Protein AF-0000000086530172 (afdb_homodimer)

Sequence (626 aa):
MTSDPIPAPDKPLDLLDVALFVRAALLANVTAAGREFGVSAAVASARIAQLERQLGARLLHRTTRRISLTQDGEVFMAHADTLLSAADAARASVGHGRTEPYGRLKVSMSSSFGRQHVAPVIPAFLRRYPSVSLDLRLSDEIVDLVDDGYDVAIRLGALKDSTLVARKLAANRRVLCCSPAYLAEHGTPRHPADLAHHECVILGDQRDWSFATPQGPLTVRVGGRLVASNGEAIREALVDGFGIAIKSTWDVGPLLASGALVTVLDDYPFAEDIAIWAVYPSRAHVPLKTLAFIAFLAAHFGDPPYWDRADGQMTSDPIPAPDKPLDLLDVALFVRAALLANVTAAGREFGVSAAVASARIAQLERQLGARLLHRTTRRISLTQDGEVFMAHADTLLSAADAARASVGHGRTEPYGRLKVSMSSSFGRQHVAPVIPAFLRRYPSVSLDLRLSDEIVDLVDDGYDVAIRLGALKDSTLVARKLAANRRVLCCSPAYLAEHGTPRHPADLAHHECVILGDQRDWSFATPQGPLTVRVGGRLVASNGEAIREALVDGFGIAIKSTWDVGPLLASGALVTVLDDYPFAEDIAIWAVYPSRAHVPLKTLAFIAFLAAHFGDPPYWDRADGQ

InterPro domains:
  IPR000847 LysR, HTH, N-terminal domain [PF00126] (17-74)
  IPR000847 LysR, HTH, N-terminal domain [PS50931] (13-70)
  IPR005119 LysR, substrate-binding [PF03466] (100-301)
  IPR036388 Winged helix-like DNA-binding domain superfamily [G3DSA:1.10.10.10] (14-96)
  IPR036390 Winged helix DNA-binding domain superfamily [SSF46785] (12-122)
  IPR058163 LysR-type transcriptional regulator, proteobacterial-type [PTHR30537] (14-305)

Solvent-accessible surface area (backbone atoms only — not comparable to full-atom values): 33846 Å² total; per-residue (Å²): 134,81,76,68,80,70,79,58,72,80,59,79,82,55,65,64,35,51,50,43,43,53,39,14,52,57,64,23,24,50,50,60,27,11,53,76,72,74,37,52,43,68,56,37,50,49,38,38,49,49,48,23,58,60,69,72,44,64,38,59,43,77,51,102,82,45,43,34,68,31,74,59,22,55,59,45,48,60,53,45,51,53,51,52,49,50,51,43,39,56,32,40,72,73,73,63,44,79,89,66,50,54,46,78,43,31,36,37,22,34,39,54,56,33,47,72,72,43,31,70,49,46,52,60,52,39,68,74,33,73,55,36,29,39,38,40,40,55,41,70,64,90,73,58,46,74,87,68,62,39,57,35,30,45,41,80,44,84,76,70,97,54,82,49,41,77,43,82,44,34,81,47,59,68,44,39,33,23,13,59,64,31,36,73,74,71,52,76,60,80,47,77,77,45,44,50,81,38,51,27,46,31,55,57,85,59,36,71,46,47,24,38,46,95,92,41,75,47,72,38,63,52,35,39,48,42,29,25,50,38,64,58,37,50,49,43,28,20,64,70,34,60,30,37,33,81,42,42,40,82,79,43,37,66,38,45,73,73,53,54,24,43,78,50,46,81,88,44,47,60,53,69,89,38,34,30,28,41,35,26,74,64,53,100,58,76,58,54,43,57,53,50,50,52,51,52,50,30,63,68,36,30,88,73,31,51,60,75,33,83,84,57,96,134,81,76,69,80,69,80,58,75,79,59,78,80,55,63,64,35,51,50,44,42,54,40,15,52,51,59,20,25,50,50,62,28,11,54,76,72,73,38,53,44,67,54,37,50,49,38,39,50,49,48,24,58,61,69,72,45,64,38,58,42,76,50,102,83,48,42,35,69,29,74,60,21,54,59,47,47,60,51,47,51,52,52,52,49,50,50,44,41,55,33,38,72,72,72,64,42,77,90,66,50,52,47,79,43,30,35,37,21,34,38,54,57,33,46,71,73,44,31,70,49,45,54,60,52,40,68,76,32,73,56,36,29,40,38,41,40,56,40,68,66,90,72,57,46,74,85,68,62,39,57,33,30,44,42,82,44,84,77,70,98,54,82,50,40,76,43,83,42,34,82,46,58,68,44,38,34,23,13,58,66,30,34,73,74,71,52,77,58,80,48,76,75,45,44,49,80,39,51,28,45,30,56,58,86,59,37,70,46,48,24,38,45,96,92,40,75,46,73,39,61,50,42,42,48,41,30,25,49,38,63,59,36,49,49,43,30,20,64,70,34,60,30,36,34,80,43,42,40,82,77,40,36,67,39,46,75,72,52,53,25,42,76,49,48,79,87,45,48,60,54,70,90,36,36,30,27,41,36,27,74,65,50,100,58,75,58,53,43,56,53,50,50,53,52,50,50,30,64,68,37,31,87,71,31,52,61,73,32,81,82,58,98

Structure (mmCIF, N/CA/C/O backbone):
data_AF-0000000086530172-model_v1
#
loop_
_entity.id
_entity.type
_entity.pdbx_description
1 polymer 'LysR family transcriptional regulator'
#
loop_
_atom_site.group_PDB
_atom_site.id
_atom_site.type_symbol
_atom_site.label_atom_id
_atom_site.label_alt_id
_atom_site.label_comp_id
_atom_site.label_asym_id
_atom_site.label_entity_id
_atom_site.label_seq_id
_atom_site.pdbx_PDB_ins_code
_atom_site.Cartn_x
_atom_site.Cartn_y
_atom_site.Cartn_z
_atom_site.occupancy
_atom_site.B_iso_or_equiv
_atom_site.auth_seq_id
_atom_site.auth_comp_id
_atom_site.auth_asym_id
_atom_site.auth_atom_id
_atom_site.pdbx_PDB_model_num
ATOM 1 N N . MET A 1 1 ? -8.641 -61.75 8.172 1 29.84 1 MET A N 1
ATOM 2 C CA . MET A 1 1 ? -8.727 -60.562 9 1 29.84 1 MET A CA 1
ATOM 3 C C . MET A 1 1 ? -7.496 -59.688 8.812 1 29.84 1 MET A C 1
ATOM 5 O O . MET A 1 1 ? -6.457 -59.938 9.438 1 29.84 1 MET A O 1
ATOM 9 N N . THR A 1 2 ? -7.105 -59.25 7.609 1 32.59 2 THR A N 1
ATOM 10 C CA . THR A 1 2 ? -5.906 -58.531 7.164 1 32.59 2 THR A CA 1
ATOM 11 C C . THR A 1 2 ? -5.758 -57.219 7.887 1 32.59 2 THR A C 1
ATOM 13 O O . THR A 1 2 ? -6.699 -56.406 7.938 1 32.59 2 THR A O 1
ATOM 16 N N . SER A 1 3 ? -5.082 -57.188 9.062 1 35.94 3 SER A N 1
ATOM 17 C CA . SER A 1 3 ? -4.816 -56.031 9.93 1 35.94 3 SER A CA 1
ATOM 18 C C . SER A 1 3 ? -4.484 -54.781 9.109 1 35.94 3 SER A C 1
ATOM 20 O O . SER A 1 3 ? -3.592 -54.812 8.266 1 35.94 3 SER A O 1
ATOM 22 N N . ASP A 1 4 ? -5.426 -54 8.82 1 38.22 4 ASP A N 1
ATOM 23 C CA . ASP A 1 4 ? -5.25 -52.688 8.203 1 38.22 4 ASP A CA 1
ATOM 24 C C . ASP A 1 4 ? -4.059 -51.938 8.805 1 38.22 4 ASP A C 1
ATOM 26 O O . ASP A 1 4 ? -3.906 -51.875 10.023 1 38.22 4 ASP A O 1
ATOM 30 N N . PRO A 1 5 ? -2.887 -51.844 8.156 1 41.12 5 PRO A N 1
ATOM 31 C CA . PRO A 1 5 ? -1.752 -51.188 8.789 1 41.12 5 PRO A CA 1
ATOM 32 C C . PRO A 1 5 ? -2.174 -49.969 9.609 1 41.12 5 PRO A C 1
ATOM 34 O O . PRO A 1 5 ? -3.125 -49.25 9.242 1 41.12 5 PRO A O 1
ATOM 37 N N . ILE A 1 6 ? -2.27 -49.938 10.938 1 40.91 6 ILE A N 1
ATOM 38 C CA . ILE A 1 6 ? -2.48 -48.844 11.867 1 40.91 6 ILE A CA 1
ATOM 39 C C . ILE A 1 6 ? -1.739 -47.594 11.375 1 40.91 6 ILE A C 1
ATOM 41 O O . ILE A 1 6 ? -0.553 -47.688 11.039 1 40.91 6 ILE A O 1
ATOM 45 N N . PRO A 1 7 ? -2.449 -46.562 10.891 1 47.91 7 PRO A N 1
ATOM 46 C CA . PRO A 1 7 ? -1.733 -45.312 10.516 1 47.91 7 PRO A CA 1
ATOM 47 C C . PRO A 1 7 ? -0.655 -44.938 11.531 1 47.91 7 PRO A C 1
ATOM 49 O O . PRO A 1 7 ? -0.902 -44.969 12.742 1 47.91 7 PRO A O 1
ATOM 52 N N . ALA A 1 8 ? 0.464 -45.406 11.547 1 46.12 8 ALA A N 1
ATOM 53 C CA . ALA A 1 8 ? 1.51 -45.062 12.5 1 46.12 8 ALA A CA 1
ATOM 54 C C . ALA A 1 8 ? 1.736 -43.562 12.523 1 46.12 8 ALA A C 1
ATOM 56 O O . ALA A 1 8 ? 2.424 -43 11.656 1 46.12 8 ALA A O 1
ATOM 57 N N . PRO A 1 9 ? 0.917 -42.844 13.203 1 51.97 9 PRO A N 1
ATOM 58 C CA . PRO A 1 9 ? 1.084 -41.406 13.336 1 51.97 9 PRO A CA 1
ATOM 59 C C . PRO A 1 9 ? 2.545 -40.969 13.5 1 51.97 9 PRO A C 1
ATOM 61 O O . PRO A 1 9 ? 2.885 -39.812 13.297 1 51.97 9 PRO A O 1
ATOM 64 N N . ASP A 1 10 ? 3.357 -41.969 13.805 1 58.75 10 ASP A N 1
ATOM 65 C CA . ASP A 1 10 ? 4.727 -41.625 14.172 1 58.75 10 ASP A CA 1
ATOM 66 C C . ASP A 1 10 ? 5.664 -41.75 12.977 1 58.75 10 ASP A C 1
ATOM 68 O O . ASP A 1 10 ? 6.875 -41.562 13.102 1 58.75 10 ASP A O 1
ATOM 72 N N . LYS A 1 11 ? 5.172 -42.219 11.867 1 69.5 11 LYS A N 1
ATOM 73 C CA . LYS A 1 11 ? 6.094 -42.375 10.742 1 69.5 11 LYS A CA 1
ATOM 74 C C . LYS A 1 11 ? 6.41 -41 10.133 1 69.5 11 LYS A C 1
ATOM 76 O O . LYS A 1 11 ? 5.543 -40.125 10.062 1 69.5 11 LYS A O 1
ATOM 81 N N . PRO A 1 12 ? 7.68 -40.812 9.766 1 78.38 12 PRO A N 1
ATOM 82 C CA . PRO A 1 12 ? 8.062 -39.562 9.133 1 78.38 12 PRO A CA 1
ATOM 83 C C . PRO A 1 12 ? 7.332 -39.312 7.812 1 78.38 12 PRO A C 1
ATOM 85 O O . PRO A 1 12 ? 6.992 -40.281 7.105 1 78.38 12 PRO A O 1
ATOM 88 N N . LEU A 1 13 ? 7.027 -38.156 7.539 1 85.81 13 LEU A N 1
ATOM 89 C CA . LEU A 1 13 ? 6.363 -37.781 6.297 1 85.81 13 LEU A CA 1
ATOM 90 C C . LEU A 1 13 ? 7.238 -38.125 5.094 1 85.81 13 LEU A C 1
ATOM 92 O O . LEU A 1 13 ? 8.461 -37.938 5.141 1 85.81 13 LEU A O 1
ATOM 96 N N . ASP A 1 14 ? 6.602 -38.688 4.07 1 88.44 14 ASP A N 1
ATOM 97 C CA . ASP A 1 14 ? 7.285 -38.875 2.793 1 88.44 14 ASP A CA 1
ATOM 98 C C . ASP A 1 14 ? 7.355 -37.562 2.021 1 88.44 14 ASP A C 1
ATOM 100 O O . ASP A 1 14 ? 6.32 -37 1.651 1 88.44 14 ASP A O 1
ATOM 104 N N . LEU A 1 15 ? 8.602 -37.156 1.754 1 87.75 15 LEU A N 1
ATOM 105 C CA . LEU A 1 15 ? 8.797 -35.844 1.116 1 87.75 15 LEU A CA 1
ATOM 106 C C . LEU A 1 15 ? 8.188 -35.844 -0.282 1 87.75 15 LEU A C 1
ATOM 108 O O . LEU A 1 15 ? 7.773 -34.781 -0.771 1 87.75 15 LEU A O 1
ATOM 112 N N . LEU A 1 16 ? 8.156 -36.969 -0.905 1 88.38 16 LEU A N 1
ATOM 113 C CA . LEU A 1 16 ? 7.516 -37.031 -2.213 1 88.38 16 LEU A CA 1
ATOM 114 C C . LEU A 1 16 ? 6.023 -36.75 -2.1 1 88.38 16 LEU A C 1
ATOM 116 O O . LEU A 1 16 ? 5.445 -36.062 -2.951 1 88.38 16 LEU A O 1
ATOM 120 N N . ASP A 1 17 ? 5.422 -37.312 -1.08 1 91.69 17 ASP A N 1
ATOM 121 C CA . ASP A 1 17 ? 4.004 -37.031 -0.849 1 91.69 17 ASP A CA 1
ATOM 122 C C . ASP A 1 17 ? 3.752 -35.562 -0.606 1 91.69 17 ASP A C 1
ATOM 124 O O . ASP A 1 17 ? 2.785 -35 -1.125 1 91.69 17 ASP A O 1
ATOM 128 N N . VAL A 1 18 ? 4.672 -35 0.134 1 90.38 18 VAL A N 1
ATOM 129 C CA . VAL A 1 18 ? 4.566 -33.594 0.443 1 90.38 18 VAL A CA 1
ATOM 130 C C . VAL A 1 18 ? 4.742 -32.75 -0.833 1 90.38 18 VAL A C 1
ATOM 132 O O . VAL A 1 18 ? 3.975 -31.828 -1.091 1 90.38 18 VAL A O 1
ATOM 135 N N . ALA A 1 19 ? 5.699 -33.125 -1.626 1 89.31 19 ALA A N 1
ATOM 136 C CA . ALA A 1 19 ? 5.973 -32.438 -2.875 1 89.31 19 ALA A CA 1
ATOM 137 C C . ALA A 1 19 ? 4.801 -32.562 -3.846 1 89.31 19 ALA A C 1
ATOM 139 O O . ALA A 1 19 ? 4.422 -31.578 -4.504 1 89.31 19 ALA A O 1
ATOM 140 N N . LEU A 1 20 ? 4.262 -33.719 -3.904 1 89.88 20 LEU A N 1
ATOM 141 C CA . LEU A 1 20 ? 3.107 -33.969 -4.766 1 89.88 20 LEU A CA 1
ATOM 142 C C . LEU A 1 20 ? 1.923 -33.094 -4.344 1 89.88 20 LEU A C 1
ATOM 144 O O . LEU A 1 20 ? 1.245 -32.5 -5.188 1 89.88 20 LEU A O 1
ATOM 148 N N . PHE A 1 21 ? 1.703 -33 -3.137 1 91 21 PHE A N 1
ATOM 149 C CA . PHE A 1 21 ? 0.643 -32.156 -2.602 1 91 21 PHE A CA 1
ATOM 150 C C . PHE A 1 21 ? 0.851 -30.688 -3.01 1 91 21 PHE A C 1
ATOM 152 O O . PHE A 1 21 ? -0.064 -30.047 -3.533 1 91 21 PHE A O 1
ATOM 159 N N . VAL A 1 22 ? 2.072 -30.234 -2.744 1 87.69 22 VAL A N 1
ATOM 160 C CA . VAL A 1 22 ? 2.381 -28.828 -3.023 1 87.69 22 VAL A CA 1
ATOM 161 C C . VAL A 1 22 ? 2.168 -28.547 -4.508 1 87.69 22 VAL A C 1
ATOM 163 O O . VAL A 1 22 ? 1.516 -27.562 -4.867 1 87.69 22 VAL A O 1
ATOM 166 N N . ARG A 1 23 ? 2.588 -29.438 -5.344 1 86.06 23 ARG A N 1
ATOM 167 C CA . ARG A 1 23 ? 2.488 -29.203 -6.785 1 86.06 23 ARG A CA 1
ATOM 168 C C . ARG A 1 23 ? 1.047 -29.344 -7.262 1 86.06 23 ARG A C 1
ATOM 170 O O . ARG A 1 23 ? 0.586 -28.578 -8.102 1 86.06 23 ARG A O 1
ATOM 177 N N . ALA A 1 24 ? 0.403 -30.328 -6.738 1 86.62 24 ALA A N 1
ATOM 178 C CA . ALA A 1 24 ? -1.007 -30.484 -7.082 1 86.62 24 ALA A CA 1
ATOM 179 C C . ALA A 1 24 ? -1.813 -29.25 -6.703 1 86.62 24 ALA A C 1
ATOM 181 O O . ALA A 1 24 ? -2.678 -28.812 -7.469 1 86.62 24 ALA A O 1
ATOM 182 N N . ALA A 1 25 ? -1.495 -28.75 -5.598 1 83.88 25 ALA A N 1
ATOM 183 C CA . ALA A 1 25 ? -2.188 -27.547 -5.113 1 83.88 25 ALA A CA 1
ATOM 184 C C . ALA A 1 25 ? -1.884 -26.344 -5.996 1 83.88 25 ALA A C 1
ATOM 186 O O . ALA A 1 25 ? -2.791 -25.594 -6.359 1 83.88 25 ALA A O 1
ATOM 187 N N . LEU A 1 26 ? -0.632 -26.203 -6.344 1 74.81 26 LEU A N 1
ATOM 188 C CA . LEU A 1 26 ? -0.199 -25.062 -7.129 1 74.81 26 LEU A CA 1
ATOM 189 C C . LEU A 1 26 ? -0.745 -25.141 -8.547 1 74.81 26 LEU A C 1
ATOM 191 O O . LEU A 1 26 ? -1.129 -24.109 -9.125 1 74.81 26 LEU A O 1
ATOM 195 N N . LEU A 1 27 ? -0.868 -26.344 -9.055 1 72.06 27 LEU A N 1
ATOM 196 C CA . LEU A 1 27 ? -1.315 -26.562 -10.43 1 72.06 27 LEU A CA 1
ATOM 197 C C . LEU A 1 27 ? -2.826 -26.75 -10.484 1 72.06 27 LEU A C 1
ATOM 199 O O . LEU A 1 27 ? -3.414 -26.781 -11.57 1 72.06 27 LEU A O 1
ATOM 203 N N . ALA A 1 28 ? -3.352 -26.953 -9.32 1 75.5 28 ALA A N 1
ATOM 204 C CA . ALA A 1 28 ? -4.758 -27.312 -9.188 1 75.5 28 ALA A CA 1
ATOM 205 C C . ALA A 1 28 ? -5.09 -28.531 -10.047 1 75.5 28 ALA A C 1
ATOM 207 O O . ALA A 1 28 ? -6.152 -28.594 -10.672 1 75.5 28 ALA A O 1
ATOM 208 N N . ASN A 1 29 ? -4.148 -29.359 -10.117 1 76.06 29 ASN A N 1
ATOM 209 C CA . ASN A 1 29 ? -4.246 -30.516 -11.008 1 76.06 29 ASN A CA 1
ATOM 210 C C . ASN A 1 29 ? -3.361 -31.672 -10.531 1 76.06 29 ASN A C 1
ATOM 212 O O . ASN A 1 29 ? -2.137 -31.594 -10.641 1 76.06 29 ASN A O 1
ATOM 216 N N . VAL A 1 30 ? -4.023 -32.75 -10.133 1 86.44 30 VAL A N 1
ATOM 217 C CA . VAL A 1 30 ? -3.281 -33.875 -9.578 1 86.44 30 VAL A CA 1
ATOM 218 C C . VAL A 1 30 ? -2.566 -34.625 -10.711 1 86.44 30 VAL A C 1
ATOM 220 O O . VAL A 1 30 ? -1.442 -35.094 -10.531 1 86.44 30 VAL A O 1
ATOM 223 N N . THR A 1 31 ? -3.266 -34.625 -11.828 1 83.69 31 THR A N 1
ATOM 224 C CA . THR A 1 31 ? -2.68 -35.312 -12.977 1 83.69 31 THR A CA 1
ATOM 225 C C . THR A 1 31 ? -1.39 -34.625 -13.414 1 83.69 31 THR A C 1
ATOM 227 O O . THR A 1 31 ? -0.375 -35.281 -13.648 1 83.69 31 THR A O 1
ATOM 230 N N . ALA A 1 32 ? -1.489 -33.375 -13.508 1 81.19 32 ALA A N 1
ATOM 231 C CA . ALA A 1 32 ? -0.318 -32.625 -13.906 1 81.19 32 ALA A CA 1
ATOM 232 C C . ALA A 1 32 ? 0.807 -32.75 -12.891 1 81.19 32 ALA A C 1
ATOM 234 O O . ALA A 1 32 ? 1.977 -32.875 -13.258 1 81.19 32 ALA A O 1
ATOM 235 N N . ALA A 1 33 ? 0.437 -32.688 -11.695 1 86 33 ALA A N 1
ATOM 236 C CA . ALA A 1 33 ? 1.433 -32.875 -10.641 1 86 33 ALA A CA 1
ATOM 237 C C . ALA A 1 33 ? 2.092 -34.25 -10.742 1 86 33 ALA A C 1
ATOM 239 O O . ALA A 1 33 ? 3.312 -34.375 -10.602 1 86 33 ALA A O 1
ATOM 240 N N . GLY A 1 34 ? 1.299 -35.25 -10.938 1 87.81 34 GLY A N 1
ATOM 241 C CA . GLY A 1 34 ? 1.838 -36.594 -11.109 1 87.81 34 GLY A CA 1
ATOM 242 C C . GLY A 1 34 ? 2.836 -36.688 -12.25 1 87.81 34 GLY A C 1
ATOM 243 O O . GLY A 1 34 ? 3.912 -37.281 -12.094 1 87.81 3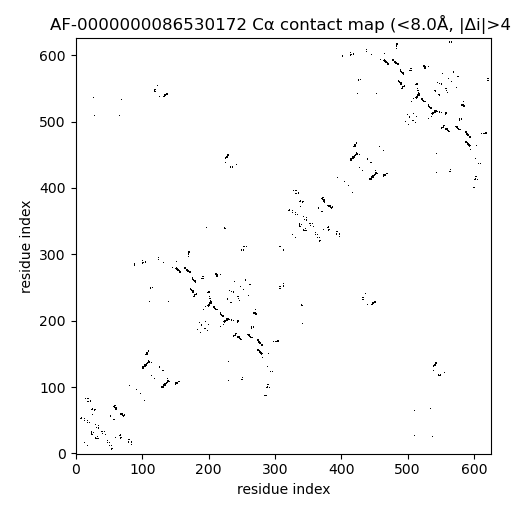4 GLY A O 1
ATOM 244 N N . ARG A 1 35 ? 2.52 -36.062 -13.297 1 84.5 35 ARG A N 1
ATOM 245 C CA . ARG A 1 35 ? 3.383 -36.062 -14.477 1 84.5 35 ARG A CA 1
ATOM 246 C C . ARG A 1 35 ? 4.746 -35.469 -14.156 1 84.5 35 ARG A C 1
ATOM 248 O O . ARG A 1 35 ? 5.773 -35.969 -14.617 1 84.5 35 ARG A O 1
ATOM 255 N N . GLU A 1 36 ? 4.738 -34.5 -13.383 1 81.69 36 GLU A N 1
ATOM 256 C CA . GLU A 1 36 ? 5.98 -33.844 -13.016 1 81.69 36 GLU A CA 1
ATOM 257 C C . GLU A 1 36 ? 6.902 -34.781 -12.242 1 81.69 36 GLU A C 1
ATOM 259 O O . GLU A 1 36 ? 8.125 -34.625 -12.289 1 81.69 36 GLU A O 1
ATOM 264 N N . PHE A 1 37 ? 6.289 -35.656 -11.578 1 86.38 37 PHE A N 1
ATOM 265 C CA . PHE A 1 37 ? 7.086 -36.562 -10.742 1 86.38 37 PHE A CA 1
ATOM 266 C C . PHE A 1 37 ? 7.152 -37.969 -11.352 1 86.38 37 PHE A C 1
ATOM 268 O O . PHE A 1 37 ? 7.621 -38.906 -10.703 1 86.38 37 PHE A O 1
ATOM 275 N N . GLY A 1 38 ? 6.598 -38.062 -12.516 1 87.06 38 GLY A N 1
ATOM 276 C CA . GLY A 1 38 ? 6.699 -39.312 -13.25 1 87.06 38 GLY A CA 1
ATOM 277 C C . GLY A 1 38 ? 5.777 -40.406 -12.711 1 87.06 38 GLY A C 1
ATOM 278 O O . GLY A 1 38 ? 6.117 -41.594 -12.75 1 87.06 38 GLY A O 1
ATOM 279 N N . VAL A 1 39 ? 4.738 -40 -12.086 1 90.69 39 VAL A N 1
ATOM 280 C CA . VAL A 1 39 ? 3.779 -40.969 -11.586 1 90.69 39 VAL A CA 1
ATOM 281 C C . VAL A 1 39 ? 2.408 -40.75 -12.211 1 90.69 39 VAL A C 1
ATOM 283 O O . VAL A 1 39 ? 2.139 -39.656 -12.719 1 90.69 39 VAL A O 1
ATOM 286 N N . SER A 1 40 ? 1.671 -41.781 -12.281 1 91.75 40 SER A N 1
ATOM 287 C CA . SER A 1 40 ? 0.321 -41.656 -12.828 1 91.75 40 SER A CA 1
ATOM 288 C C . SER A 1 40 ? -0.57 -40.844 -11.906 1 91.75 40 SER A C 1
ATOM 290 O O . SER A 1 40 ? -0.252 -40.625 -10.734 1 91.75 40 SER A O 1
ATOM 292 N N . ALA A 1 41 ? -1.652 -40.375 -12.438 1 89.62 41 ALA A N 1
ATOM 293 C CA . ALA A 1 41 ? -2.646 -39.625 -11.68 1 89.62 41 ALA A CA 1
ATOM 294 C C . ALA A 1 41 ? -3.176 -40.469 -10.508 1 89.62 41 ALA A C 1
ATOM 296 O O . ALA A 1 41 ? -3.414 -39.906 -9.422 1 89.62 41 ALA A O 1
ATOM 297 N N . ALA A 1 42 ? -3.328 -41.688 -10.758 1 91.44 42 ALA A N 1
ATOM 298 C CA . ALA A 1 42 ? -3.842 -42.594 -9.719 1 91.44 42 ALA A CA 1
ATOM 299 C C . ALA A 1 42 ? -2.859 -42.688 -8.555 1 91.44 42 ALA A C 1
ATOM 301 O O . ALA A 1 42 ? -3.26 -42.656 -7.395 1 91.44 42 ALA A O 1
ATOM 302 N N . VAL A 1 43 ? -1.65 -42.844 -8.898 1 92 43 VAL A N 1
ATOM 303 C CA . VAL A 1 43 ? -0.61 -42.969 -7.883 1 92 43 VAL A CA 1
ATOM 304 C C . VAL A 1 43 ? -0.483 -41.656 -7.117 1 92 43 VAL A C 1
ATOM 306 O O . VAL A 1 43 ? -0.392 -41.656 -5.887 1 92 43 VAL A O 1
ATOM 309 N N . ALA A 1 44 ? -0.466 -40.562 -7.855 1 93 44 ALA A N 1
ATOM 310 C CA . ALA A 1 44 ? -0.385 -39.25 -7.227 1 93 44 ALA A CA 1
ATOM 311 C C . ALA A 1 44 ? -1.534 -39.031 -6.242 1 93 44 ALA A C 1
ATOM 313 O O . ALA A 1 44 ? -1.321 -38.594 -5.117 1 93 44 ALA A O 1
ATOM 314 N N . SER A 1 45 ? -2.672 -39.344 -6.652 1 92.5 45 SER A N 1
ATOM 315 C CA . SER A 1 45 ? -3.855 -39.219 -5.812 1 92.5 45 SER A CA 1
ATOM 316 C C . SER A 1 45 ? -3.758 -40.062 -4.562 1 92.5 45 SER A C 1
ATOM 318 O O . SER A 1 45 ? -4.109 -39.625 -3.467 1 92.5 45 SER A O 1
ATOM 320 N N . ALA A 1 46 ? -3.287 -41.219 -4.758 1 93.25 46 ALA A N 1
ATOM 321 C CA . ALA A 1 46 ? -3.154 -42.156 -3.641 1 93.25 46 ALA A CA 1
ATOM 322 C C . ALA A 1 46 ? -2.137 -41.656 -2.623 1 93.25 46 ALA A C 1
ATOM 324 O O . ALA A 1 46 ? -2.34 -41.781 -1.413 1 93.25 46 ALA A O 1
ATOM 325 N N . ARG A 1 47 ? -1.116 -41.156 -3.117 1 92.75 47 ARG A N 1
ATOM 326 C CA . ARG A 1 47 ? -0.061 -40.656 -2.246 1 92.75 47 ARG A CA 1
ATOM 327 C C . ARG A 1 47 ? -0.541 -39.438 -1.452 1 92.75 47 ARG A C 1
ATOM 329 O O . ARG A 1 47 ? -0.242 -39.312 -0.263 1 92.75 47 ARG A O 1
ATOM 336 N N . ILE A 1 48 ? -1.23 -38.594 -2.094 1 93.44 48 ILE A N 1
ATOM 337 C CA . ILE A 1 48 ? -1.778 -37.438 -1.41 1 93.44 48 ILE A CA 1
ATOM 338 C C . ILE A 1 48 ? -2.795 -37.875 -0.362 1 93.44 48 ILE A C 1
ATOM 340 O O . ILE A 1 48 ? -2.822 -37.344 0.75 1 93.44 48 ILE A O 1
ATOM 344 N N . ALA A 1 49 ? -3.572 -38.844 -0.661 1 92.69 49 ALA A N 1
ATOM 345 C CA . ALA A 1 49 ? -4.523 -39.406 0.297 1 92.69 49 ALA A CA 1
ATOM 346 C C . ALA A 1 49 ? -3.807 -40 1.507 1 92.69 49 ALA A C 1
ATOM 348 O O . ALA A 1 49 ? -4.27 -39.875 2.641 1 92.69 49 ALA A O 1
ATOM 349 N N . GLN A 1 50 ? -2.783 -40.656 1.204 1 91.62 50 GLN A N 1
ATOM 350 C CA . GLN A 1 50 ? -1.973 -41.219 2.277 1 91.62 50 GLN A CA 1
ATOM 351 C C . GLN A 1 50 ? -1.433 -40.125 3.193 1 91.62 50 GLN A C 1
ATOM 353 O O . GLN A 1 50 ? -1.438 -40.25 4.418 1 91.62 50 GLN A O 1
ATOM 358 N N . LEU A 1 51 ? -0.903 -39.062 2.586 1 92.69 51 LEU A N 1
ATOM 359 C CA . LEU A 1 51 ? -0.432 -37.906 3.342 1 92.69 51 LEU A CA 1
ATOM 360 C C . LEU A 1 51 ? -1.54 -37.344 4.23 1 92.69 51 LEU A C 1
ATOM 362 O O . LEU A 1 51 ? -1.315 -37.062 5.41 1 92.69 51 LEU A O 1
ATOM 366 N N . GLU A 1 52 ? -2.75 -37.156 3.674 1 93.75 52 GLU A N 1
ATOM 367 C CA . GLU A 1 52 ? -3.898 -36.656 4.418 1 93.75 52 GLU A CA 1
ATOM 368 C C . GLU A 1 52 ? -4.25 -37.562 5.586 1 93.75 52 GLU A C 1
ATOM 370 O O . GLU A 1 52 ? -4.551 -37.094 6.684 1 93.75 52 GLU A O 1
ATOM 375 N N . ARG A 1 53 ? -4.16 -38.844 5.367 1 90.44 53 ARG A N 1
ATOM 376 C CA . ARG A 1 53 ? -4.438 -39.812 6.422 1 90.44 53 ARG A CA 1
ATOM 377 C C . ARG A 1 53 ? -3.41 -39.688 7.547 1 90.44 53 ARG A C 1
ATOM 379 O O . ARG A 1 53 ? -3.768 -39.719 8.727 1 90.44 53 ARG A O 1
ATOM 386 N N . GLN A 1 54 ? -2.211 -39.625 7.164 1 88.62 54 GLN A N 1
ATOM 387 C CA . GLN A 1 54 ? -1.149 -39.5 8.156 1 88.62 54 GLN A CA 1
ATOM 388 C C . GLN A 1 54 ? -1.331 -38.25 9.008 1 88.62 54 GLN A C 1
ATOM 390 O O . GLN A 1 54 ? -1.059 -38.25 10.211 1 88.62 54 GLN A O 1
ATOM 395 N N . LEU A 1 55 ? -1.75 -37.188 8.336 1 90.5 55 LEU A N 1
ATOM 396 C CA . LEU A 1 55 ? -1.911 -35.906 9.016 1 90.5 55 LEU A CA 1
ATOM 397 C C . LEU A 1 55 ? -3.248 -35.844 9.742 1 90.5 55 LEU A C 1
ATOM 399 O O . LEU A 1 55 ? -3.449 -35 10.602 1 90.5 55 LEU A O 1
ATOM 403 N N . GLY A 1 56 ? -4.172 -36.719 9.414 1 89.31 56 GLY A N 1
ATOM 404 C CA . GLY A 1 56 ? -5.5 -36.719 10 1 89.31 56 GLY A CA 1
ATOM 405 C C . GLY A 1 56 ? -6.352 -35.531 9.531 1 89.31 56 GLY A C 1
ATOM 406 O O . GLY A 1 56 ? -7.227 -35.062 10.258 1 89.31 56 GLY A O 1
ATOM 407 N N . ALA A 1 57 ? -6.039 -34.969 8.359 1 92.19 57 ALA A N 1
ATOM 408 C CA . ALA A 1 57 ? -6.754 -33.812 7.805 1 92.19 57 ALA A CA 1
ATOM 409 C C . ALA A 1 57 ? -6.824 -33.906 6.281 1 92.19 57 ALA A C 1
ATOM 411 O O . ALA A 1 57 ? -5.898 -34.406 5.641 1 92.19 57 ALA A O 1
ATOM 412 N N . ARG A 1 58 ? -7.91 -33.469 5.781 1 91.31 58 ARG A N 1
ATOM 413 C CA . ARG A 1 58 ? -8 -33.281 4.336 1 91.31 58 ARG A CA 1
ATOM 414 C C . ARG A 1 58 ? -7.297 -32 3.891 1 91.31 58 ARG A C 1
ATOM 416 O O . ARG A 1 58 ? -7.484 -30.953 4.492 1 91.31 58 ARG A O 1
ATOM 423 N N . LEU A 1 59 ? -6.461 -32.219 2.863 1 92 59 LEU A N 1
ATOM 424 C CA . LEU A 1 59 ? -5.676 -31.062 2.412 1 92 59 LEU A CA 1
ATOM 425 C C . LEU A 1 59 ? -6.234 -30.5 1.112 1 92 59 LEU A C 1
ATOM 427 O O . LEU A 1 59 ? -6.062 -29.312 0.822 1 92 59 LEU A O 1
ATOM 431 N N . LEU A 1 60 ? -6.895 -31.438 0.355 1 88.75 60 LEU A N 1
ATOM 432 C CA . LEU A 1 60 ? -7.426 -31.031 -0.944 1 88.75 60 LEU A CA 1
ATOM 433 C C . LEU A 1 60 ? -8.906 -31.391 -1.059 1 88.75 60 LEU A C 1
ATOM 435 O O . LEU A 1 60 ? -9.344 -32.406 -0.544 1 88.75 60 LEU A O 1
ATOM 439 N N . HIS A 1 61 ? -9.617 -30.406 -1.546 1 82.25 61 HIS A N 1
ATOM 440 C CA . HIS A 1 61 ? -10.953 -30.75 -2.031 1 82.25 61 HIS A CA 1
ATOM 441 C C . HIS A 1 61 ? -10.883 -31.422 -3.4 1 82.25 61 HIS A C 1
ATOM 443 O O . HIS A 1 61 ? -10.258 -30.891 -4.32 1 82.25 61 HIS A O 1
ATOM 449 N N . ARG A 1 62 ? -11.273 -32.719 -3.35 1 68.12 62 ARG A N 1
ATOM 450 C CA . ARG A 1 62 ? -11.219 -33.469 -4.609 1 68.12 62 ARG A CA 1
ATOM 451 C C . ARG A 1 62 ? -12.617 -33.594 -5.219 1 68.12 62 ARG A C 1
ATOM 453 O O . ARG A 1 62 ? -13.531 -34.094 -4.566 1 68.12 62 ARG A O 1
ATOM 460 N N . THR A 1 63 ? -12.969 -32.719 -5.945 1 57.84 63 THR A N 1
ATOM 461 C CA . THR A 1 63 ? -14.141 -33 -6.754 1 57.84 63 THR A CA 1
ATOM 462 C C . THR A 1 63 ? -13.734 -33.594 -8.102 1 57.84 63 THR A C 1
ATOM 464 O O . THR A 1 63 ? -12.547 -33.656 -8.422 1 57.84 63 THR A O 1
ATOM 467 N N . THR A 1 64 ? -14.633 -34.438 -8.828 1 52.69 64 THR A N 1
ATOM 468 C CA . THR A 1 64 ? -14.391 -35.156 -10.062 1 52.69 64 THR A CA 1
ATOM 469 C C . THR A 1 64 ? -13.562 -34.312 -11.039 1 52.69 64 THR A C 1
ATOM 471 O O . THR A 1 64 ? -12.914 -34.875 -11.938 1 52.69 64 THR A O 1
ATOM 474 N N . ARG A 1 65 ? -13.508 -33.094 -10.977 1 52.09 65 ARG A N 1
ATOM 475 C CA . ARG A 1 65 ? -12.906 -32.344 -12.07 1 52.09 65 ARG A CA 1
ATOM 476 C C . ARG A 1 65 ? -11.734 -31.484 -11.578 1 52.09 65 ARG A C 1
ATOM 478 O O . ARG A 1 65 ? -10.922 -31.016 -12.375 1 52.09 65 ARG A O 1
ATOM 485 N N . ARG A 1 66 ? -11.562 -31.031 -10.406 1 58.94 66 ARG A N 1
ATOM 486 C CA . ARG A 1 66 ? -10.469 -30.125 -10.078 1 58.94 66 ARG A CA 1
ATOM 487 C C . ARG A 1 66 ? -10.203 -30.109 -8.578 1 58.94 66 ARG A C 1
ATOM 489 O O . ARG A 1 66 ? -11.086 -30.438 -7.781 1 58.94 66 ARG A O 1
ATOM 496 N N . ILE A 1 67 ? -8.805 -29.922 -8.195 1 71.62 67 ILE A N 1
ATOM 497 C CA . ILE A 1 67 ? -8.406 -29.969 -6.793 1 71.62 67 ILE A CA 1
ATOM 498 C C . ILE A 1 67 ? -8.203 -28.547 -6.27 1 71.62 67 ILE A C 1
ATOM 500 O O . ILE A 1 67 ? -7.746 -27.672 -7.004 1 71.62 67 ILE A O 1
ATOM 504 N N . SER A 1 68 ? -8.836 -28.156 -5.129 1 78.25 68 SER A N 1
ATOM 505 C CA . SER A 1 68 ? -8.578 -26.922 -4.383 1 78.25 68 SER A CA 1
ATOM 506 C C . SER A 1 68 ? -8.141 -27.219 -2.955 1 78.25 68 SER A C 1
ATOM 508 O O . SER A 1 68 ? -8.352 -28.328 -2.457 1 78.25 68 SER A O 1
ATOM 510 N N . LEU A 1 69 ? -7.43 -26.188 -2.396 1 82.69 69 LEU A N 1
ATOM 511 C CA . LEU A 1 69 ? -6.938 -26.359 -1.035 1 82.69 69 LEU A CA 1
ATOM 512 C C . LEU A 1 69 ? -8.07 -26.25 -0.025 1 82.69 69 LEU A C 1
ATOM 514 O O . LEU A 1 69 ? -8.953 -25.391 -0.174 1 82.69 69 LEU A O 1
ATOM 518 N N . THR A 1 70 ? -8.07 -27.109 0.925 1 84.12 70 THR A N 1
ATOM 519 C CA . THR A 1 70 ? -8.859 -26.891 2.133 1 84.12 70 THR A CA 1
ATOM 520 C C . THR A 1 70 ? -8.195 -25.859 3.035 1 84.12 70 THR A C 1
ATOM 522 O O . THR A 1 70 ? -7.105 -25.359 2.734 1 84.12 70 THR A O 1
ATOM 525 N N . GLN A 1 71 ? -8.891 -25.469 4.09 1 81.5 71 GLN A N 1
ATOM 526 C CA . GLN A 1 71 ? -8.273 -24.594 5.074 1 81.5 71 GLN A CA 1
ATOM 527 C C . GLN A 1 71 ? -7.016 -25.219 5.668 1 81.5 71 GLN A C 1
ATOM 529 O O . GLN A 1 71 ? -5.984 -24.562 5.797 1 81.5 71 GLN A O 1
ATOM 534 N N . ASP A 1 72 ? -7.141 -26.469 6.023 1 87 72 ASP A N 1
ATOM 535 C CA . ASP A 1 72 ? -5.984 -27.203 6.523 1 87 72 ASP A CA 1
ATOM 536 C C . ASP A 1 72 ? -4.883 -27.281 5.473 1 87 72 ASP A C 1
ATOM 538 O O . ASP A 1 72 ? -3.697 -27.219 5.801 1 87 72 ASP A O 1
ATOM 542 N N . GLY A 1 73 ? -5.254 -27.375 4.266 1 88.62 73 GLY A N 1
ATOM 543 C CA . GLY A 1 73 ? -4.305 -27.406 3.168 1 88.62 73 GLY A CA 1
ATOM 544 C C . GLY A 1 73 ? -3.492 -26.125 3.055 1 88.62 73 GLY A C 1
ATOM 545 O O . GLY A 1 73 ? -2.285 -26.172 2.811 1 88.62 73 GLY A O 1
ATOM 546 N N . GLU A 1 74 ? -4.133 -25.047 3.311 1 80.94 74 GLU A N 1
ATOM 547 C CA . GLU A 1 74 ? -3.459 -23.75 3.254 1 80.94 74 GLU A CA 1
ATOM 548 C C . GLU A 1 74 ? -2.406 -23.625 4.352 1 80.94 74 GLU A C 1
ATOM 550 O O . GLU A 1 74 ? -1.292 -23.172 4.098 1 80.94 74 GLU A O 1
ATOM 555 N N . VAL A 1 75 ? -2.814 -24.047 5.492 1 80.75 75 VAL A N 1
ATOM 556 C CA . VAL A 1 75 ? -1.896 -24 6.625 1 80.75 75 VAL A CA 1
ATOM 557 C C . VAL A 1 75 ? -0.715 -24.938 6.367 1 80.75 75 VAL A C 1
ATOM 559 O O . VAL A 1 75 ? 0.44 -24.562 6.566 1 80.75 75 VAL A O 1
ATOM 562 N N . PHE A 1 76 ? -1.025 -26.094 5.898 1 87.25 76 PHE A N 1
ATOM 563 C CA . PHE A 1 76 ? 0.018 -27.078 5.672 1 87.25 76 PHE A CA 1
ATOM 564 C C . PHE A 1 76 ? 0.949 -26.641 4.547 1 87.25 76 PHE A C 1
ATOM 566 O O . PHE A 1 76 ? 2.137 -26.969 4.555 1 87.25 76 PHE A O 1
ATOM 573 N N . MET A 1 77 ? 0.418 -25.859 3.611 1 84.88 77 MET A N 1
ATOM 574 C CA . MET A 1 77 ? 1.202 -25.391 2.473 1 84.88 77 MET A CA 1
ATOM 575 C C . MET A 1 77 ? 2.424 -24.609 2.938 1 84.88 77 MET A C 1
ATOM 577 O O . MET A 1 77 ? 3.529 -24.828 2.439 1 84.88 77 MET A O 1
ATOM 581 N N . ALA A 1 78 ? 2.227 -23.797 3.859 1 76.88 78 ALA A N 1
ATOM 582 C CA . ALA A 1 78 ? 3.32 -22.984 4.367 1 76.88 78 ALA A CA 1
ATOM 583 C C . ALA A 1 78 ? 4.402 -23.844 5.012 1 76.88 78 ALA A C 1
ATOM 585 O O . ALA A 1 78 ? 5.594 -23.641 4.777 1 76.88 78 ALA A O 1
ATOM 586 N N . HIS A 1 79 ? 4.008 -24.781 5.734 1 81.25 79 HIS A N 1
ATOM 587 C CA . HIS A 1 79 ? 4.945 -25.672 6.406 1 81.25 79 HIS A CA 1
ATOM 588 C C . HIS A 1 79 ? 5.613 -26.625 5.418 1 81.25 79 HIS A C 1
ATOM 590 O O . HIS A 1 79 ? 6.797 -26.938 5.562 1 81.25 79 HIS A O 1
ATOM 596 N N . ALA A 1 80 ? 4.801 -27.016 4.48 1 86.69 80 ALA A N 1
ATOM 597 C CA . ALA A 1 80 ? 5.332 -27.922 3.459 1 86.69 80 ALA A CA 1
ATOM 598 C C . ALA A 1 80 ? 6.473 -27.266 2.688 1 86.69 80 ALA A C 1
ATOM 600 O O . ALA A 1 80 ? 7.488 -27.922 2.408 1 86.69 80 ALA A O 1
ATOM 601 N N . ASP A 1 81 ? 6.293 -26.062 2.428 1 79.25 81 ASP A N 1
ATOM 602 C CA . ASP A 1 81 ? 7.324 -25.328 1.696 1 79.25 81 ASP A CA 1
ATOM 603 C C . ASP A 1 81 ? 8.625 -25.266 2.486 1 79.25 81 ASP A C 1
ATOM 605 O O . ASP A 1 81 ? 9.711 -25.469 1.925 1 79.25 81 ASP A O 1
ATOM 609 N N . THR A 1 82 ? 8.484 -25 3.715 1 74.88 82 THR A N 1
ATOM 610 C CA . THR A 1 82 ? 9.648 -24.969 4.586 1 74.88 82 THR A CA 1
ATOM 611 C C . THR A 1 82 ? 10.336 -26.328 4.625 1 74.88 82 THR A C 1
ATOM 613 O O . THR A 1 82 ? 11.562 -26.422 4.559 1 74.88 82 THR A O 1
ATOM 616 N N . LEU A 1 83 ? 9.555 -27.359 4.738 1 79.69 83 LEU A N 1
ATOM 617 C CA . LEU A 1 83 ? 10.062 -28.734 4.781 1 79.69 83 LEU A CA 1
ATOM 618 C C . LEU A 1 83 ? 10.797 -29.078 3.496 1 79.69 83 LEU A C 1
ATOM 620 O O . LEU A 1 83 ? 11.906 -29.625 3.539 1 79.69 83 LEU A O 1
ATOM 624 N N . LEU A 1 84 ? 10.188 -28.781 2.412 1 82.25 84 LEU A N 1
ATOM 625 C CA . LEU A 1 84 ? 10.781 -29.094 1.123 1 82.25 84 LEU A CA 1
ATOM 626 C C . LEU A 1 84 ? 12.055 -28.297 0.896 1 82.25 84 LEU A C 1
ATOM 628 O O . LEU A 1 84 ? 13.031 -28.797 0.348 1 82.25 84 LEU A O 1
ATOM 632 N N . SER A 1 85 ? 11.992 -27.109 1.344 1 77.12 85 SER A N 1
ATOM 633 C CA . SER A 1 85 ? 13.18 -26.266 1.239 1 77.12 85 SER A CA 1
ATOM 634 C C . SER A 1 85 ? 14.328 -26.812 2.078 1 77.12 85 SER A C 1
ATOM 636 O O . SER A 1 85 ? 15.484 -26.781 1.648 1 77.12 85 SER A O 1
ATOM 638 N N . ALA A 1 86 ? 14 -27.266 3.201 1 75.69 86 ALA A N 1
ATOM 639 C CA . ALA A 1 86 ? 15.016 -27.859 4.07 1 75.69 86 ALA A CA 1
ATOM 640 C C . ALA A 1 86 ? 15.602 -29.109 3.447 1 75.69 86 ALA A C 1
ATOM 642 O O . ALA A 1 86 ? 16.812 -29.359 3.535 1 75.69 86 ALA A O 1
ATOM 643 N N . ALA A 1 87 ? 14.766 -29.875 2.896 1 78.88 87 ALA A N 1
ATOM 644 C CA . ALA A 1 87 ? 15.219 -31.078 2.213 1 78.88 87 ALA A CA 1
ATOM 645 C C . ALA A 1 87 ? 16.156 -30.734 1.054 1 78.88 87 ALA A C 1
ATOM 647 O O . ALA A 1 87 ? 17.188 -31.375 0.861 1 78.88 87 ALA A O 1
ATOM 648 N N . ASP A 1 88 ? 15.758 -29.766 0.352 1 77.25 88 ASP A N 1
ATOM 649 C CA . ASP A 1 88 ? 16.578 -29.297 -0.763 1 77.25 88 ASP A CA 1
ATOM 650 C C . ASP A 1 88 ? 17.938 -28.812 -0.274 1 77.25 88 ASP A C 1
ATOM 652 O O . ASP A 1 88 ? 18.969 -29.078 -0.896 1 77.25 88 ASP A O 1
ATOM 656 N N . ALA A 1 89 ? 17.891 -28.141 0.762 1 73.19 89 ALA A N 1
ATOM 657 C CA . ALA A 1 89 ? 19.141 -27.656 1.354 1 73.19 89 ALA A CA 1
ATOM 658 C C . ALA A 1 89 ? 20.031 -28.828 1.771 1 73.19 89 ALA A C 1
ATOM 660 O O . ALA A 1 89 ? 21.25 -28.781 1.572 1 73.19 89 ALA A O 1
ATOM 661 N N . ALA A 1 90 ? 19.406 -29.766 2.279 1 72.88 90 ALA A N 1
ATOM 662 C CA . ALA A 1 90 ? 20.156 -30.953 2.686 1 72.88 90 ALA A CA 1
ATOM 663 C C . ALA A 1 90 ? 20.766 -31.656 1.48 1 72.88 90 ALA A C 1
ATOM 665 O O . ALA A 1 90 ? 21.938 -32.062 1.521 1 72.88 90 ALA A O 1
ATOM 666 N N . ARG A 1 91 ? 19.984 -31.734 0.453 1 75.25 91 ARG A N 1
ATOM 667 C CA . ARG A 1 91 ? 20.484 -32.344 -0.768 1 75.25 91 ARG A CA 1
ATOM 668 C C . ARG A 1 91 ? 21.625 -31.547 -1.371 1 75.25 91 ARG A C 1
ATOM 670 O O . ARG A 1 91 ? 22.641 -32.094 -1.804 1 75.25 91 ARG A O 1
ATOM 677 N N . ALA A 1 92 ? 21.406 -30.312 -1.39 1 71.81 92 ALA A N 1
ATOM 678 C CA . ALA A 1 92 ? 22.391 -29.406 -1.963 1 71.81 92 ALA A CA 1
ATOM 679 C C . ALA A 1 92 ? 23.703 -29.453 -1.182 1 71.81 92 ALA A C 1
ATOM 681 O O . ALA A 1 92 ? 24.781 -29.297 -1.758 1 71.81 92 ALA A O 1
ATOM 682 N N . SER A 1 93 ? 23.5 -29.703 -0.043 1 68.75 93 SER A N 1
ATOM 683 C CA . SER A 1 93 ? 24.688 -29.734 0.812 1 68.75 93 SER A CA 1
ATOM 684 C C . SER A 1 93 ? 25.594 -30.906 0.471 1 68.75 93 SER A C 1
ATOM 686 O O . SER A 1 93 ? 26.781 -30.891 0.788 1 68.75 93 SER A O 1
ATOM 688 N N . VAL A 1 94 ? 24.969 -31.859 -0.259 1 69.75 94 VAL A N 1
ATOM 689 C CA . VAL A 1 94 ? 25.781 -33.031 -0.603 1 69.75 94 VAL A CA 1
ATOM 690 C C . VAL A 1 94 ? 25.938 -33.094 -2.119 1 69.75 94 VAL A C 1
ATOM 692 O O . VAL A 1 94 ? 26.219 -34.188 -2.658 1 69.75 94 VAL A O 1
ATOM 695 N N . GLY A 1 95 ? 25.641 -32.031 -2.777 1 64.31 95 GLY A N 1
ATOM 696 C CA . GLY A 1 95 ? 25.969 -31.906 -4.188 1 64.31 95 GLY A CA 1
ATOM 697 C C . GLY A 1 95 ? 24.828 -32.312 -5.105 1 64.31 95 GLY A C 1
ATOM 698 O O . GLY A 1 95 ? 25.016 -32.406 -6.32 1 64.31 95 GLY A O 1
ATOM 699 N N . HIS A 1 96 ? 23.688 -32.75 -4.637 1 64.56 96 HIS A N 1
ATOM 700 C CA . HIS A 1 96 ? 22.562 -33.156 -5.469 1 64.56 96 HIS A CA 1
ATOM 701 C C . HIS A 1 96 ? 21.422 -32.125 -5.398 1 64.56 96 HIS A C 1
ATOM 703 O O . HIS A 1 96 ? 20.266 -32.5 -5.219 1 64.56 96 HIS A O 1
ATOM 709 N N . GLY A 1 97 ? 21.781 -30.953 -5.559 1 64.06 97 GLY A N 1
ATOM 710 C CA . GLY A 1 97 ? 20.75 -29.922 -5.441 1 64.06 97 GLY A CA 1
ATOM 711 C C . GLY A 1 97 ? 19.906 -29.766 -6.691 1 64.06 97 GLY A C 1
ATOM 712 O O . GLY A 1 97 ? 20.312 -30.203 -7.773 1 64.06 97 GLY A O 1
ATOM 713 N N . ARG A 1 98 ? 18.719 -29.406 -6.508 1 70.94 98 ARG A N 1
ATOM 714 C CA . ARG A 1 98 ? 17.875 -29.078 -7.645 1 70.94 98 ARG A CA 1
ATOM 715 C C . ARG A 1 98 ? 18.516 -27.984 -8.5 1 70.94 98 ARG A C 1
ATOM 717 O O . ARG A 1 98 ? 19.25 -27.141 -7.988 1 70.94 98 ARG A O 1
ATOM 724 N N . THR A 1 99 ? 18.172 -28.156 -9.773 1 79.38 99 THR A N 1
ATOM 725 C CA . THR A 1 99 ? 18.828 -27.219 -10.672 1 79.38 99 THR A CA 1
ATOM 726 C C . THR A 1 99 ? 17.875 -26.109 -11.07 1 79.38 99 THR A C 1
ATOM 728 O O . THR A 1 99 ? 18.297 -25.062 -11.578 1 79.38 99 THR A O 1
ATOM 731 N N . GLU A 1 100 ? 16.547 -26.375 -10.766 1 86.75 100 GLU A N 1
ATOM 732 C CA . GLU A 1 100 ? 15.594 -25.359 -11.195 1 86.75 100 GLU A CA 1
ATOM 733 C C . GLU A 1 100 ? 14.82 -24.797 -10.008 1 86.75 100 GLU A C 1
ATOM 735 O O . GLU A 1 100 ? 14.43 -25.547 -9.102 1 86.75 100 GLU A O 1
ATOM 740 N N . PRO A 1 101 ? 14.516 -23.484 -10.07 1 89.62 101 PRO A N 1
ATOM 741 C CA . PRO A 1 101 ? 13.711 -22.875 -9.008 1 89.62 101 PRO A CA 1
ATOM 742 C C . PRO A 1 101 ? 12.297 -23.453 -8.93 1 89.62 101 PRO A C 1
ATOM 744 O O . PRO A 1 101 ? 11.688 -23.75 -9.961 1 89.62 101 PRO A O 1
ATOM 747 N N . TYR A 1 102 ? 11.852 -23.609 -7.746 1 84.31 102 TYR A N 1
ATOM 748 C CA . TYR A 1 102 ? 10.492 -24.109 -7.562 1 84.31 102 TYR A CA 1
ATOM 749 C C . TYR A 1 102 ? 9.938 -23.703 -6.203 1 84.31 102 TYR A C 1
ATOM 751 O O . TYR A 1 102 ? 10.695 -23.359 -5.297 1 84.31 102 TYR A O 1
ATOM 759 N N . GLY A 1 103 ? 8.555 -23.75 -6.078 1 83.69 103 GLY A N 1
ATOM 760 C CA . GLY A 1 103 ? 7.902 -23.516 -4.797 1 83.69 103 GLY A CA 1
ATOM 761 C C . GLY A 1 103 ? 7.379 -22.109 -4.641 1 83.69 103 GLY A C 1
ATOM 762 O O . GLY A 1 103 ? 7.422 -21.312 -5.582 1 83.69 103 GLY A O 1
ATOM 763 N N . ARG A 1 104 ? 6.863 -21.844 -3.455 1 87.81 104 ARG A N 1
ATOM 764 C CA . ARG A 1 104 ? 6.277 -20.547 -3.154 1 87.81 104 ARG A CA 1
ATOM 765 C C . ARG A 1 104 ? 7.336 -19.562 -2.641 1 87.81 104 ARG A C 1
ATOM 767 O O . ARG A 1 104 ? 8.117 -19.906 -1.743 1 87.81 104 ARG A O 1
ATOM 774 N N . LEU A 1 105 ? 7.359 -18.516 -3.264 1 92.94 105 LEU A N 1
ATOM 775 C CA . LEU A 1 105 ? 8.227 -17.422 -2.848 1 92.94 105 LEU A CA 1
ATOM 776 C C . LEU A 1 105 ? 7.406 -16.281 -2.254 1 92.94 105 LEU A C 1
ATOM 778 O O . LEU A 1 105 ? 6.598 -15.664 -2.951 1 92.94 105 LEU A O 1
ATOM 782 N N . LYS A 1 106 ? 7.594 -16.031 -0.979 1 93.12 106 LYS A N 1
ATOM 783 C CA . LYS A 1 106 ? 6.914 -14.938 -0.288 1 93.12 106 LYS A CA 1
ATOM 784 C C . LYS A 1 106 ? 7.816 -13.711 -0.186 1 93.12 106 LYS A C 1
ATOM 786 O O . LYS A 1 106 ? 8.883 -13.766 0.425 1 93.12 106 LYS A O 1
ATOM 791 N N . VAL A 1 107 ? 7.336 -12.617 -0.783 1 95.56 107 VAL A N 1
ATOM 792 C CA . VAL A 1 107 ? 8.18 -11.438 -0.935 1 95.56 107 VAL A CA 1
ATOM 793 C C . VAL A 1 107 ? 7.5 -10.234 -0.293 1 95.56 107 VAL A C 1
ATOM 795 O O . VAL A 1 107 ? 6.324 -9.969 -0.544 1 95.56 107 VAL A O 1
ATOM 798 N N . SER A 1 108 ? 8.242 -9.539 0.497 1 93.38 108 SER A N 1
ATOM 799 C CA . SER A 1 108 ? 7.793 -8.25 1.013 1 93.38 108 SER A CA 1
ATOM 800 C C . SER A 1 108 ? 8.484 -7.094 0.301 1 93.38 108 SER A C 1
ATOM 802 O O . SER A 1 108 ? 9.68 -7.168 0.005 1 93.38 108 SER A O 1
ATOM 804 N N . MET A 1 109 ? 7.727 -6.074 0.042 1 92.5 109 MET A N 1
ATOM 805 C CA . MET A 1 109 ? 8.344 -4.906 -0.579 1 92.5 109 MET A CA 1
ATOM 806 C C . MET A 1 109 ? 7.547 -3.643 -0.271 1 92.5 109 MET A C 1
ATOM 808 O O . MET A 1 109 ? 6.383 -3.721 0.133 1 92.5 109 MET A O 1
ATOM 812 N N . SER A 1 110 ? 8.289 -2.531 -0.456 1 90 110 SER A N 1
ATOM 813 C CA . SER A 1 110 ? 7.617 -1.238 -0.379 1 90 110 SER A CA 1
ATOM 814 C C . SER A 1 110 ? 6.441 -1.169 -1.344 1 90 110 SER A C 1
ATOM 816 O O . SER A 1 110 ? 6.523 -1.663 -2.471 1 90 110 SER A O 1
ATOM 818 N N . SER A 1 111 ? 5.387 -0.526 -0.885 1 89.75 111 SER A N 1
ATOM 819 C CA . SER A 1 111 ? 4.16 -0.495 -1.673 1 89.75 111 SER A CA 1
ATOM 820 C C . SER A 1 111 ? 4.371 0.231 -2.998 1 89.75 111 SER A C 1
ATOM 822 O O . SER A 1 111 ? 4.078 -0.313 -4.062 1 89.75 111 SER A O 1
ATOM 824 N N . SER A 1 112 ? 4.922 1.431 -2.912 1 92.5 112 SER A N 1
ATOM 825 C CA . SER A 1 112 ? 5.062 2.252 -4.109 1 92.5 112 SER A CA 1
ATOM 826 C C . SER A 1 112 ? 6.125 1.688 -5.047 1 92.5 112 SER A C 1
ATOM 828 O O . SER A 1 112 ? 5.906 1.584 -6.254 1 92.5 112 SER A O 1
ATOM 830 N N . PHE A 1 113 ? 7.238 1.278 -4.512 1 95.19 113 PHE A N 1
ATOM 831 C CA . PHE A 1 113 ? 8.305 0.748 -5.352 1 95.19 113 PHE A CA 1
ATOM 832 C C . PHE A 1 113 ? 7.898 -0.584 -5.969 1 95.19 113 PHE A C 1
ATOM 834 O O . PHE A 1 113 ? 8.078 -0.798 -7.168 1 95.19 113 PHE A O 1
ATOM 841 N N . GLY A 1 114 ? 7.391 -1.471 -5.117 1 95.19 114 GLY A N 1
ATOM 842 C CA . GLY A 1 114 ? 6.93 -2.764 -5.598 1 95.19 114 GLY A CA 1
ATOM 843 C C . GLY A 1 114 ? 5.898 -2.654 -6.707 1 95.19 114 GLY A C 1
ATOM 844 O O . GLY A 1 114 ? 5.977 -3.373 -7.707 1 95.19 114 GLY A O 1
ATOM 845 N N . ARG A 1 115 ? 5 -1.733 -6.512 1 93.19 115 ARG A N 1
ATOM 846 C CA . ARG A 1 115 ? 3.945 -1.555 -7.504 1 93.19 115 ARG A CA 1
ATOM 847 C C . ARG A 1 115 ? 4.508 -1.014 -8.812 1 93.19 115 ARG A C 1
ATOM 849 O O . ARG A 1 115 ? 4.141 -1.479 -9.891 1 93.19 115 ARG A O 1
ATOM 856 N N . GLN A 1 116 ? 5.426 -0.123 -8.75 1 95 116 GLN A N 1
ATOM 857 C CA . GLN A 1 116 ? 5.883 0.607 -9.93 1 95 116 GLN A CA 1
ATOM 858 C C . GLN A 1 116 ? 6.969 -0.167 -10.672 1 95 116 GLN A C 1
ATOM 860 O O . GLN A 1 116 ? 7.043 -0.122 -11.898 1 95 116 GLN A O 1
ATOM 865 N N . HIS A 1 117 ? 7.801 -0.937 -9.914 1 97.12 117 HIS A N 1
ATOM 866 C CA . HIS A 1 117 ? 9.031 -1.378 -10.57 1 97.12 117 HIS A CA 1
ATOM 867 C C . HIS A 1 117 ? 9.211 -2.887 -10.445 1 97.12 117 HIS A C 1
ATOM 869 O O . HIS A 1 117 ? 10.086 -3.469 -11.094 1 97.12 117 HIS A O 1
ATOM 875 N N . VAL A 1 118 ? 8.406 -3.541 -9.656 1 97.62 118 VAL A N 1
ATOM 876 C CA . VAL A 1 118 ? 8.539 -4.984 -9.492 1 97.62 118 VAL A CA 1
ATOM 877 C C . VAL A 1 118 ? 7.316 -5.688 -10.086 1 97.62 118 VAL A C 1
ATOM 879 O O . VAL A 1 118 ? 7.453 -6.578 -10.93 1 97.62 118 VAL A O 1
ATOM 882 N N . ALA A 1 119 ? 6.133 -5.215 -9.75 1 96.25 119 ALA A N 1
ATOM 883 C CA . ALA A 1 119 ? 4.875 -5.844 -10.148 1 96.25 119 ALA A CA 1
ATOM 884 C C . ALA A 1 119 ? 4.789 -5.984 -11.664 1 96.25 119 ALA A C 1
ATOM 886 O O . ALA A 1 119 ? 4.391 -7.035 -12.172 1 96.25 119 ALA A O 1
ATOM 887 N N . PRO A 1 120 ? 5.285 -5.043 -12.43 1 96.56 120 PRO A N 1
ATOM 888 C CA . PRO A 1 120 ? 5.109 -5.117 -13.883 1 96.56 120 PRO A CA 1
ATOM 889 C C . PRO A 1 120 ? 5.895 -6.266 -14.516 1 96.56 120 PRO A C 1
ATOM 891 O O . PRO A 1 120 ? 5.586 -6.691 -15.633 1 96.56 120 PRO A O 1
ATOM 894 N N . VAL A 1 121 ? 6.855 -6.793 -13.812 1 97.69 121 VAL A N 1
ATOM 895 C CA . VAL A 1 121 ? 7.699 -7.789 -14.461 1 97.69 121 VAL A CA 1
ATOM 896 C C . VAL A 1 121 ? 7.473 -9.156 -13.82 1 97.69 121 VAL A C 1
ATOM 898 O O . VAL A 1 121 ? 8.078 -10.148 -14.227 1 97.69 121 VAL A O 1
ATOM 901 N N . ILE A 1 122 ? 6.574 -9.227 -12.922 1 98 122 ILE A N 1
ATOM 902 C CA . ILE A 1 122 ? 6.301 -10.469 -12.203 1 98 122 ILE A CA 1
ATOM 903 C C . ILE A 1 122 ? 5.793 -11.531 -13.18 1 98 122 ILE A C 1
ATOM 905 O O . ILE A 1 122 ? 6.219 -12.688 -13.125 1 98 122 ILE A O 1
ATOM 909 N N . PRO A 1 123 ? 4.887 -11.172 -14.133 1 97.38 123 PRO A N 1
ATOM 910 C CA . PRO A 1 123 ? 4.441 -12.188 -15.086 1 97.38 123 PRO A CA 1
ATOM 911 C C . PRO A 1 123 ? 5.594 -12.805 -15.883 1 97.38 123 PRO A C 1
ATOM 913 O O . PRO A 1 123 ? 5.637 -14.023 -16.078 1 97.38 123 PRO A O 1
ATOM 916 N N . ALA A 1 124 ? 6.566 -11.984 -16.266 1 97.94 124 ALA A N 1
ATOM 917 C CA . ALA A 1 124 ? 7.727 -12.484 -17 1 97.94 124 ALA A CA 1
ATOM 918 C C . ALA A 1 124 ? 8.539 -13.453 -16.156 1 97.94 124 ALA A C 1
ATOM 920 O O . ALA A 1 124 ? 9.008 -14.484 -16.656 1 97.94 124 ALA A O 1
ATOM 921 N N . PHE A 1 125 ? 8.727 -13.141 -14.93 1 98.38 125 PHE A N 1
ATOM 922 C CA . PHE A 1 125 ? 9.445 -14.031 -14.031 1 98.38 125 PHE A CA 1
ATOM 923 C C . PHE A 1 125 ? 8.734 -15.375 -13.914 1 98.38 125 PHE A C 1
ATOM 925 O O . PHE A 1 125 ? 9.375 -16.422 -13.992 1 98.38 125 PHE A O 1
ATOM 932 N N . LEU A 1 126 ? 7.41 -15.328 -13.742 1 96.25 126 LEU A N 1
ATOM 933 C CA . LEU A 1 126 ? 6.641 -16.547 -13.523 1 96.25 126 LEU A CA 1
ATOM 934 C C . LEU A 1 126 ? 6.551 -17.375 -14.805 1 96.25 126 LEU A C 1
ATOM 936 O O . LEU A 1 126 ? 6.426 -18.594 -14.75 1 96.25 126 LEU A O 1
ATOM 940 N N . ARG A 1 127 ? 6.586 -16.703 -15.945 1 95.69 127 ARG A N 1
ATOM 941 C CA . ARG A 1 127 ? 6.656 -17.438 -17.203 1 95.69 127 ARG A CA 1
ATOM 942 C C . ARG A 1 127 ? 8.008 -18.125 -17.359 1 95.69 127 ARG A C 1
ATOM 944 O O . ARG A 1 127 ? 8.086 -19.234 -17.891 1 95.69 127 ARG A O 1
ATOM 951 N N . ARG A 1 128 ? 9.078 -17.484 -16.891 1 96.12 128 ARG A N 1
ATOM 952 C CA . ARG A 1 128 ? 10.422 -18.031 -16.938 1 96.12 128 ARG A CA 1
ATOM 953 C C . ARG A 1 128 ? 10.57 -19.219 -16 1 96.12 128 ARG A C 1
ATOM 955 O O . ARG A 1 128 ? 11.297 -20.172 -16.297 1 96.12 128 ARG A O 1
ATOM 962 N N . TYR A 1 129 ? 9.906 -19.125 -14.891 1 94.62 129 TYR A N 1
ATOM 963 C CA . TYR A 1 129 ? 9.969 -20.188 -13.898 1 94.62 129 TYR A CA 1
ATOM 964 C C . TYR A 1 129 ? 8.578 -20.719 -13.57 1 94.62 129 TYR A C 1
ATOM 966 O O . TYR A 1 129 ? 8.016 -20.391 -12.516 1 94.62 129 TYR A O 1
ATOM 974 N N . PRO A 1 130 ? 8.078 -21.625 -14.305 1 89.19 130 PRO A N 1
ATOM 975 C CA . PRO A 1 130 ? 6.688 -22.062 -14.211 1 89.19 130 PRO A CA 1
ATOM 976 C C . PRO A 1 130 ? 6.402 -22.828 -12.922 1 89.19 130 PRO A C 1
ATOM 978 O O . PRO A 1 130 ? 5.238 -23 -12.539 1 89.19 130 PRO A O 1
ATOM 981 N N . SER A 1 131 ? 7.449 -23.266 -12.258 1 85.94 131 SER A N 1
ATOM 982 C CA . SER A 1 131 ? 7.25 -24.078 -11.047 1 85.94 131 SER A CA 1
ATOM 983 C C . SER A 1 131 ? 7.293 -23.203 -9.797 1 85.94 131 SER A C 1
ATOM 985 O O . SER A 1 131 ? 7.234 -23.719 -8.68 1 85.94 131 SER A O 1
ATOM 987 N N . VAL A 1 132 ? 7.363 -21.906 -9.992 1 90.75 132 VAL A N 1
ATOM 988 C CA . VAL A 1 132 ? 7.406 -20.953 -8.883 1 90.75 132 VAL A CA 1
ATOM 989 C C . VAL A 1 132 ? 6.055 -20.25 -8.75 1 90.75 132 VAL A C 1
ATOM 991 O O . VAL A 1 132 ? 5.414 -19.922 -9.75 1 90.75 132 VAL A O 1
ATOM 994 N N . SER A 1 133 ? 5.609 -20.125 -7.547 1 92.19 133 SER A N 1
ATOM 995 C CA . SER A 1 133 ? 4.5 -19.219 -7.238 1 92.19 133 SER A CA 1
ATOM 996 C C . SER A 1 133 ? 4.953 -18.062 -6.355 1 92.19 133 SER A C 1
ATOM 998 O O . SER A 1 133 ? 5.973 -18.172 -5.668 1 92.19 133 SER A O 1
ATOM 1000 N N . LEU A 1 134 ? 4.203 -16.969 -6.473 1 95.69 134 LEU A N 1
ATOM 1001 C CA . LEU A 1 134 ? 4.602 -15.773 -5.746 1 95.69 134 LEU A CA 1
ATOM 1002 C C . LEU A 1 134 ? 3.477 -15.289 -4.836 1 95.69 134 LEU A C 1
ATOM 1004 O O . LEU A 1 134 ? 2.309 -15.297 -5.23 1 95.69 134 LEU A O 1
ATOM 1008 N N . ASP A 1 135 ? 3.848 -14.93 -3.656 1 94 135 ASP A N 1
ATOM 1009 C CA . ASP A 1 135 ? 3.037 -14.172 -2.709 1 94 135 ASP A CA 1
ATOM 1010 C C . ASP A 1 135 ? 3.65 -12.805 -2.432 1 94 135 ASP A C 1
ATOM 1012 O O . ASP A 1 135 ? 4.582 -12.688 -1.632 1 94 135 ASP A O 1
ATOM 1016 N N . LEU A 1 136 ? 3.084 -11.781 -3.053 1 95.62 136 LEU A N 1
ATOM 1017 C CA . LEU A 1 136 ? 3.617 -10.43 -2.967 1 95.62 136 LEU A CA 1
ATOM 1018 C C . LEU A 1 136 ? 2.898 -9.625 -1.887 1 95.62 136 LEU A C 1
ATOM 1020 O O . LEU A 1 136 ? 1.69 -9.398 -1.979 1 95.62 136 LEU A O 1
ATOM 1024 N N . ARG A 1 137 ? 3.662 -9.203 -0.959 1 93 137 ARG A N 1
ATOM 1025 C CA . ARG A 1 137 ? 3.146 -8.359 0.114 1 93 137 ARG A CA 1
ATOM 1026 C C . ARG A 1 137 ? 3.734 -6.957 0.038 1 93 137 ARG A C 1
ATOM 1028 O O . ARG A 1 137 ? 4.898 -6.746 0.38 1 93 137 ARG A O 1
ATOM 1035 N N . LEU A 1 138 ? 2.877 -6.02 -0.336 1 91 138 LEU A N 1
ATOM 1036 C CA . LEU A 1 138 ? 3.309 -4.637 -0.523 1 91 138 LEU A CA 1
ATOM 1037 C C . LEU A 1 138 ? 2.895 -3.773 0.663 1 91 138 LEU A C 1
ATOM 1039 O O . LEU A 1 138 ? 1.705 -3.508 0.855 1 91 138 LEU A O 1
ATOM 1043 N N . SER A 1 139 ? 3.869 -3.389 1.428 1 82 139 SER A N 1
ATOM 1044 C CA . SER A 1 139 ? 3.641 -2.557 2.604 1 82 139 SER A CA 1
ATOM 1045 C C . SER A 1 139 ? 4.902 -1.79 2.992 1 82 139 SER A C 1
ATOM 1047 O O . SER A 1 139 ? 6.012 -2.309 2.865 1 82 139 SER A O 1
ATOM 1049 N N . ASP A 1 140 ? 4.727 -0.574 3.475 1 75.56 140 ASP A N 1
ATOM 1050 C CA . ASP A 1 140 ? 5.871 0.212 3.924 1 75.56 140 ASP A CA 1
ATOM 1051 C C . ASP A 1 140 ? 6.133 0 5.414 1 75.56 140 ASP A C 1
ATOM 1053 O O . ASP A 1 140 ? 7.035 0.614 5.984 1 75.56 140 ASP A O 1
ATOM 1057 N N . GLU A 1 141 ? 5.375 -0.909 5.93 1 70 141 GLU A N 1
ATOM 1058 C CA . GLU A 1 141 ? 5.609 -1.248 7.328 1 70 141 GLU A CA 1
ATOM 1059 C C . GLU A 1 141 ? 6.773 -2.225 7.469 1 70 141 GLU A C 1
ATOM 1061 O O . GLU A 1 141 ? 7.035 -3.027 6.57 1 70 141 GLU A O 1
ATOM 1066 N N . ILE A 1 142 ? 7.496 -2.055 8.547 1 66.94 142 ILE A N 1
ATOM 1067 C CA . ILE A 1 142 ? 8.602 -2.967 8.812 1 66.94 142 ILE A CA 1
ATOM 1068 C C . ILE A 1 142 ? 8.062 -4.324 9.258 1 66.94 142 ILE A C 1
ATOM 1070 O O . ILE A 1 142 ? 7.223 -4.398 10.164 1 66.94 142 ILE A O 1
ATOM 1074 N N . VAL A 1 143 ? 8.453 -5.336 8.547 1 73.75 143 VAL A N 1
ATOM 1075 C CA . VAL A 1 143 ? 8 -6.688 8.867 1 73.75 143 VAL A CA 1
ATOM 1076 C C . VAL A 1 143 ? 9.172 -7.512 9.391 1 73.75 143 VAL A C 1
ATOM 1078 O O . VAL A 1 143 ? 10.336 -7.203 9.109 1 73.75 143 VAL A O 1
ATOM 1081 N N . ASP A 1 144 ? 8.812 -8.461 10.234 1 76.56 144 ASP A N 1
ATOM 1082 C CA . ASP A 1 144 ? 9.805 -9.461 10.625 1 76.56 144 ASP A CA 1
ATOM 1083 C C . ASP A 1 144 ? 9.898 -10.57 9.586 1 76.56 144 ASP A C 1
ATOM 1085 O O . ASP A 1 144 ? 9.055 -11.461 9.531 1 76.56 144 ASP A O 1
ATOM 1089 N N . LEU A 1 145 ? 10.938 -10.602 8.93 1 80.5 145 LEU A N 1
ATOM 1090 C CA . LEU A 1 145 ? 11.078 -11.516 7.801 1 80.5 145 LEU A CA 1
ATOM 1091 C C . LEU A 1 145 ? 11.055 -12.961 8.266 1 80.5 145 LEU A C 1
ATOM 1093 O O . LEU A 1 145 ? 10.391 -13.805 7.66 1 80.5 145 LEU A O 1
ATOM 1097 N N . VAL A 1 146 ? 11.75 -13.195 9.359 1 77.62 146 VAL A N 1
ATOM 1098 C CA . VAL A 1 146 ? 11.906 -14.57 9.812 1 77.62 146 VAL A CA 1
ATOM 1099 C C . VAL A 1 146 ? 10.602 -15.055 10.445 1 77.62 146 VAL A C 1
ATOM 1101 O O . VAL A 1 146 ? 10.031 -16.062 10.016 1 77.62 146 VAL A O 1
ATOM 1104 N N . ASP A 1 147 ? 10.086 -14.297 11.25 1 75.5 147 ASP A N 1
ATOM 1105 C CA . ASP A 1 147 ? 8.906 -14.711 11.992 1 75.5 147 ASP A CA 1
ATOM 1106 C C . ASP A 1 147 ? 7.672 -14.742 11.094 1 75.5 147 ASP A C 1
ATOM 1108 O O . ASP A 1 147 ? 6.773 -15.562 11.289 1 75.5 147 ASP A O 1
ATOM 1112 N N . ASP A 1 148 ? 7.762 -13.953 10.078 1 82 148 ASP A N 1
ATOM 1113 C CA . ASP A 1 148 ? 6.574 -13.859 9.23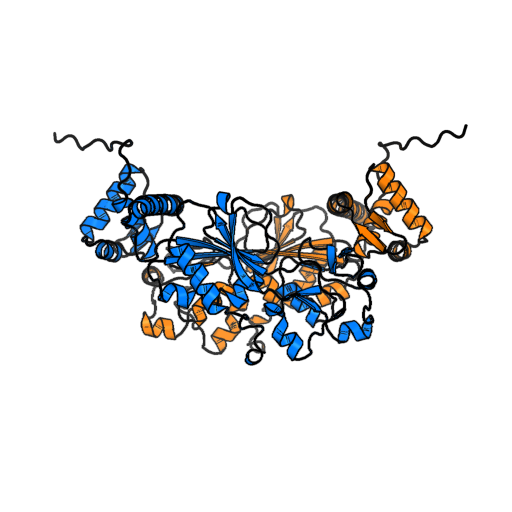4 1 82 148 ASP A CA 1
ATOM 1114 C C . ASP A 1 148 ? 6.715 -14.734 7.988 1 82 148 ASP A C 1
ATOM 1116 O O . ASP A 1 148 ? 5.82 -14.758 7.137 1 82 148 ASP A O 1
ATOM 1120 N N . GLY A 1 149 ? 7.824 -15.422 7.855 1 82.25 149 GLY A N 1
ATOM 1121 C CA . GLY A 1 149 ? 8 -16.438 6.828 1 82.25 149 GLY A CA 1
ATOM 1122 C C . GLY A 1 149 ? 8.273 -15.852 5.457 1 82.25 149 GLY A C 1
ATOM 1123 O O . GLY A 1 149 ? 7.863 -16.422 4.441 1 82.25 149 GLY A O 1
ATOM 1124 N N . TYR A 1 150 ? 8.875 -14.688 5.422 1 90 150 TYR A N 1
ATOM 1125 C CA . TYR A 1 150 ? 9.266 -14.117 4.137 1 90 150 TYR A CA 1
ATOM 1126 C C . TYR A 1 150 ? 10.578 -14.727 3.645 1 90 150 TYR A C 1
ATOM 1128 O O . TYR A 1 150 ? 11.492 -14.969 4.434 1 90 150 TYR A O 1
ATOM 1136 N N . ASP A 1 151 ? 10.578 -14.977 2.342 1 90.62 151 ASP A N 1
ATOM 1137 C CA . ASP A 1 151 ? 11.797 -15.477 1.72 1 90.62 151 ASP A CA 1
ATOM 1138 C C . ASP A 1 151 ? 12.773 -14.344 1.425 1 90.62 151 ASP A C 1
ATOM 1140 O O . ASP A 1 151 ? 13.992 -14.523 1.498 1 90.62 151 ASP A O 1
ATOM 1144 N N . VAL A 1 152 ? 12.211 -13.203 1.078 1 93.62 152 VAL A N 1
ATOM 1145 C CA . VAL A 1 152 ? 13.039 -12.062 0.732 1 93.62 152 VAL A CA 1
ATOM 1146 C C . VAL A 1 152 ? 12.234 -10.773 0.866 1 93.62 152 VAL A C 1
ATOM 1148 O O . VAL A 1 152 ? 11.016 -10.773 0.671 1 93.62 152 VAL A O 1
ATOM 1151 N N . ALA A 1 153 ? 12.891 -9.734 1.241 1 93.62 153 ALA A N 1
ATOM 1152 C CA . ALA A 1 153 ? 12.312 -8.391 1.271 1 93.62 153 ALA A CA 1
ATOM 1153 C C . ALA A 1 153 ? 13.102 -7.438 0.379 1 93.62 153 ALA A C 1
ATOM 1155 O O . ALA A 1 153 ? 14.336 -7.48 0.346 1 93.62 153 ALA A O 1
ATOM 1156 N N . ILE A 1 154 ? 12.367 -6.652 -0.398 1 94.69 154 ILE A N 1
ATOM 1157 C CA . ILE A 1 154 ? 12.969 -5.535 -1.113 1 94.69 154 ILE A CA 1
ATOM 1158 C C . ILE A 1 154 ? 12.805 -4.254 -0.298 1 94.69 154 ILE A C 1
ATOM 1160 O O . ILE A 1 154 ? 11.688 -3.771 -0.106 1 94.69 154 ILE A O 1
ATOM 1164 N N . ARG A 1 155 ? 13.875 -3.691 0.136 1 89.81 155 ARG A N 1
ATOM 1165 C CA . ARG A 1 155 ? 13.844 -2.58 1.083 1 89.81 155 ARG A CA 1
ATOM 1166 C C . ARG A 1 155 ? 14.586 -1.368 0.529 1 89.81 155 ARG A C 1
ATOM 1168 O O . ARG A 1 155 ? 15.617 -1.514 -0.132 1 89.81 155 ARG A O 1
ATOM 1175 N N . LEU A 1 156 ? 13.883 -0.24 0.985 1 88.5 156 LEU A N 1
ATOM 1176 C CA . LEU A 1 156 ? 14.477 1.042 0.625 1 88.5 156 LEU A CA 1
ATOM 1177 C C . LEU A 1 156 ? 15.109 1.705 1.842 1 88.5 156 LEU A C 1
ATOM 1179 O O . LEU A 1 156 ? 14.477 1.835 2.889 1 88.5 156 LEU A O 1
ATOM 1183 N N . GLY A 1 157 ? 16.281 1.675 2.148 1 73.31 157 GLY A N 1
ATOM 1184 C CA . GLY A 1 157 ? 16.859 2.414 3.256 1 73.31 157 GLY A CA 1
ATOM 1185 C C . GLY A 1 157 ? 17.969 1.654 3.961 1 73.31 157 GLY A C 1
ATOM 1186 O O . GLY A 1 157 ? 18.406 0.604 3.486 1 73.31 157 GLY A O 1
ATOM 1187 N N . ALA A 1 158 ? 18.25 2.236 5.07 1 63.75 158 ALA A N 1
ATOM 1188 C CA . ALA A 1 158 ? 19.359 1.669 5.852 1 63.75 158 ALA A CA 1
ATOM 1189 C C . ALA A 1 158 ? 18.906 0.391 6.562 1 63.75 158 ALA A C 1
ATOM 1191 O O . ALA A 1 158 ? 17.781 0.302 7.055 1 63.75 158 ALA A O 1
ATOM 1192 N N . LEU A 1 159 ? 19.719 -0.625 6.324 1 65.88 159 LEU A N 1
ATOM 1193 C CA . LEU A 1 159 ? 19.453 -1.91 6.961 1 65.88 159 LEU A CA 1
ATOM 1194 C C . LEU A 1 159 ? 20.031 -1.944 8.375 1 65.88 159 LEU A C 1
ATOM 1196 O O . LEU A 1 159 ? 21.125 -1.433 8.617 1 65.88 159 LEU A O 1
ATOM 1200 N N . LYS A 1 160 ? 19.094 -2.131 9.273 1 62.41 160 LYS A N 1
ATOM 1201 C CA . LYS A 1 160 ? 19.656 -2.334 10.602 1 62.41 160 LYS A CA 1
ATOM 1202 C C . LYS A 1 160 ? 20.406 -3.658 10.695 1 62.41 160 LYS A C 1
ATOM 1204 O O . LYS A 1 160 ? 20.156 -4.574 9.906 1 62.41 160 LYS A O 1
ATOM 1209 N N . ASP A 1 161 ? 21.422 -3.645 11.57 1 58.66 161 ASP A N 1
ATOM 1210 C CA . ASP A 1 161 ? 22.281 -4.805 11.812 1 58.66 161 ASP A CA 1
ATOM 1211 C C . ASP A 1 161 ? 21.438 -6.035 12.164 1 58.66 161 ASP A C 1
ATOM 1213 O O . ASP A 1 161 ? 20.656 -6.012 13.109 1 58.66 161 ASP A O 1
ATOM 1217 N N . SER A 1 162 ? 21.109 -6.781 11.133 1 64.81 162 SER A N 1
ATOM 1218 C CA . SER A 1 162 ? 20.375 -7.996 11.461 1 64.81 162 SER A CA 1
ATOM 1219 C C . SER A 1 162 ? 21.094 -9.234 10.953 1 64.81 162 SER A C 1
ATOM 1221 O O . SER A 1 162 ? 22.125 -9.133 10.281 1 64.81 162 SER A O 1
ATOM 1223 N N . THR A 1 163 ? 20.766 -10.359 11.469 1 72.56 163 THR A N 1
ATOM 1224 C CA . THR A 1 163 ? 21.172 -11.688 11.016 1 72.56 163 THR A CA 1
ATOM 1225 C C . THR A 1 163 ? 20.719 -11.93 9.578 1 72.56 163 THR A C 1
ATOM 1227 O O . THR A 1 163 ? 20.859 -13.039 9.055 1 72.56 163 THR A O 1
ATOM 1230 N N . LEU A 1 164 ? 20.422 -10.805 8.93 1 82.81 164 LEU A N 1
ATOM 1231 C CA . LEU A 1 164 ? 19.953 -10.914 7.559 1 82.81 164 LEU A CA 1
ATOM 1232 C C . LEU A 1 164 ? 21.062 -10.594 6.566 1 82.81 164 LEU A C 1
ATOM 1234 O O . LEU A 1 164 ? 21.984 -9.844 6.887 1 82.81 164 LEU A O 1
ATOM 1238 N N . VAL A 1 165 ? 21.047 -11.305 5.488 1 89.06 165 VAL A N 1
ATOM 1239 C CA . VAL A 1 165 ? 21.938 -11.008 4.367 1 89.06 165 VAL A CA 1
ATOM 1240 C C . VAL A 1 165 ? 21.312 -9.922 3.492 1 89.06 165 VAL A C 1
ATOM 1242 O O . VAL A 1 165 ? 20.125 -9.945 3.217 1 89.06 165 VAL A O 1
ATOM 1245 N N . ALA A 1 166 ? 22.172 -8.977 3.123 1 91.5 166 ALA A N 1
ATOM 1246 C CA . ALA A 1 166 ? 21.703 -7.895 2.254 1 91.5 166 ALA A CA 1
ATOM 1247 C C . ALA A 1 166 ? 22.5 -7.859 0.954 1 91.5 166 ALA A C 1
ATOM 1249 O O . ALA A 1 166 ? 23.734 -7.91 0.971 1 91.5 166 ALA A O 1
ATOM 1250 N N . ARG A 1 167 ? 21.781 -7.852 -0.154 1 92.5 167 ARG A N 1
ATOM 1251 C CA . ARG A 1 167 ? 22.391 -7.668 -1.472 1 92.5 167 ARG A CA 1
ATOM 1252 C C . ARG A 1 167 ? 21.859 -6.395 -2.133 1 92.5 167 ARG A C 1
ATOM 1254 O O . ARG A 1 167 ? 20.656 -6.203 -2.26 1 92.5 1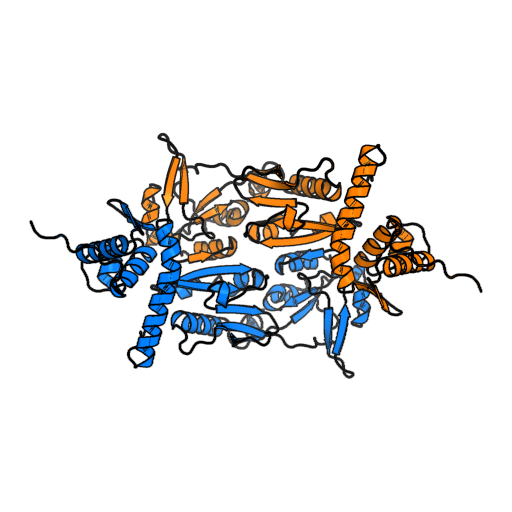67 ARG A O 1
ATOM 1261 N N . LYS A 1 168 ? 22.781 -5.613 -2.562 1 94.56 168 LYS A N 1
ATOM 1262 C CA . LYS A 1 168 ? 22.391 -4.375 -3.23 1 94.56 168 LYS A CA 1
ATOM 1263 C C . LYS A 1 168 ? 21.828 -4.652 -4.621 1 94.56 168 LYS A C 1
ATOM 1265 O O . LYS A 1 168 ? 22.453 -5.352 -5.418 1 94.56 168 LYS A O 1
ATOM 1270 N N . LEU A 1 169 ? 20.656 -4.102 -4.922 1 96.88 169 LEU A N 1
ATOM 1271 C CA . LEU A 1 169 ? 20 -4.301 -6.215 1 96.88 169 LEU A CA 1
ATOM 1272 C C . LEU A 1 169 ? 20.203 -3.084 -7.109 1 96.88 169 LEU A C 1
ATOM 1274 O O . LEU A 1 169 ? 20.344 -3.223 -8.328 1 96.88 169 LEU A O 1
ATOM 1278 N N . ALA A 1 170 ? 20.156 -1.89 -6.531 1 96.38 170 ALA A N 1
ATOM 1279 C CA . ALA A 1 170 ? 20.281 -0.642 -7.281 1 96.38 170 ALA A CA 1
ATOM 1280 C C . ALA A 1 170 ? 20.562 0.533 -6.348 1 96.38 170 ALA A C 1
ATOM 1282 O O . ALA A 1 170 ? 20.297 0.453 -5.145 1 96.38 170 ALA A O 1
ATOM 1283 N N . ALA A 1 171 ? 21.094 1.562 -6.957 1 94.31 171 ALA A N 1
ATOM 1284 C CA . ALA A 1 171 ? 21.172 2.826 -6.23 1 94.31 171 ALA A CA 1
ATOM 1285 C C . ALA A 1 171 ? 19.797 3.459 -6.066 1 94.31 171 ALA A C 1
ATOM 1287 O O . ALA A 1 171 ? 18.891 3.215 -6.871 1 94.31 171 ALA A O 1
ATOM 1288 N N . ASN A 1 172 ? 19.625 4.164 -4.98 1 95.19 172 ASN A N 1
ATOM 1289 C CA . ASN A 1 172 ? 18.391 4.914 -4.742 1 95.19 172 ASN A CA 1
ATOM 1290 C C . ASN A 1 172 ? 18.672 6.41 -4.613 1 95.19 172 ASN A C 1
ATOM 1292 O O . ASN A 1 172 ? 18.922 6.906 -3.514 1 95.19 172 ASN A O 1
ATOM 1296 N N . ARG A 1 173 ? 18.578 7.09 -5.719 1 95.06 173 ARG A N 1
ATOM 1297 C CA . ARG A 1 173 ? 18.781 8.531 -5.699 1 95.06 173 ARG A CA 1
ATOM 1298 C C . ARG A 1 173 ? 17.562 9.25 -5.129 1 95.06 173 ARG A C 1
ATOM 1300 O O . ARG A 1 173 ? 16.438 9.094 -5.629 1 95.06 173 ARG A O 1
ATOM 1307 N N . ARG A 1 174 ? 17.828 10.023 -4.129 1 96 174 ARG A N 1
ATOM 1308 C CA . ARG A 1 174 ? 16.766 10.766 -3.459 1 96 174 ARG A CA 1
ATOM 1309 C C . ARG A 1 174 ? 16.938 12.273 -3.66 1 96 174 ARG A C 1
ATOM 1311 O O . ARG A 1 174 ? 18.062 12.758 -3.836 1 96 174 ARG A O 1
ATOM 1318 N N . VAL A 1 175 ? 15.82 12.93 -3.631 1 97.25 175 VAL A N 1
ATOM 1319 C CA . VAL A 1 175 ? 15.805 14.383 -3.801 1 97.25 175 VAL A CA 1
ATOM 1320 C C . VAL A 1 175 ? 14.773 15 -2.852 1 97.25 175 VAL A C 1
ATOM 1322 O O . VAL A 1 175 ? 13.836 14.328 -2.422 1 97.25 175 VAL A O 1
ATOM 1325 N N . LEU A 1 176 ? 15.047 16.156 -2.512 1 98.38 176 LEU A N 1
ATOM 1326 C CA . LEU A 1 176 ? 14.023 17.016 -1.918 1 98.38 176 LEU A CA 1
ATOM 1327 C C . LEU A 1 176 ? 13.297 17.812 -2.992 1 98.38 176 LEU A C 1
ATOM 1329 O O . LEU A 1 176 ? 13.93 18.5 -3.793 1 98.38 176 LEU A O 1
ATOM 1333 N N . CYS A 1 177 ? 11.922 17.719 -2.994 1 98.75 177 CYS A N 1
ATOM 1334 C CA . CYS A 1 177 ? 11.281 18.375 -4.133 1 98.75 177 CYS A CA 1
ATOM 1335 C C . CYS A 1 177 ? 9.883 18.859 -3.768 1 98.75 177 CYS A C 1
ATOM 1337 O O . CYS A 1 177 ? 9.359 18.516 -2.709 1 98.75 177 CYS A O 1
ATOM 1339 N N . CYS A 1 178 ? 9.375 19.703 -4.562 1 98.88 178 CYS A N 1
ATOM 1340 C CA . CYS A 1 178 ? 8.039 20.297 -4.488 1 98.88 178 CYS A CA 1
ATOM 1341 C C . CYS A 1 178 ? 7.617 20.859 -5.836 1 98.88 178 CYS A C 1
ATOM 1343 O O . CYS A 1 178 ? 8.359 20.75 -6.816 1 98.88 178 CYS A O 1
ATOM 1345 N N . SER A 1 179 ? 6.391 21.359 -5.883 1 98.81 179 SER A N 1
ATOM 1346 C CA . SER A 1 179 ? 5.926 22 -7.105 1 98.81 179 SER A CA 1
ATOM 1347 C C . SER A 1 179 ? 6.449 23.422 -7.207 1 98.81 179 SER A C 1
ATOM 1349 O O . SER A 1 179 ? 6.68 24.078 -6.191 1 98.81 179 SER A O 1
ATOM 1351 N N . PRO A 1 180 ? 6.609 23.938 -8.445 1 98.69 180 PRO A N 1
ATOM 1352 C CA . PRO A 1 180 ? 6.93 25.359 -8.602 1 98.69 180 PRO A CA 1
ATOM 1353 C C . PRO A 1 180 ? 5.895 26.281 -7.953 1 98.69 180 PRO A C 1
ATOM 1355 O O . PRO A 1 180 ? 6.25 27.328 -7.41 1 98.69 180 PRO A O 1
ATOM 1358 N N . ALA A 1 181 ? 4.699 25.906 -8.008 1 98.12 181 ALA A N 1
ATOM 1359 C CA . ALA A 1 181 ? 3.623 26.703 -7.422 1 98.12 181 ALA A CA 1
ATOM 1360 C C . ALA A 1 181 ? 3.822 26.859 -5.918 1 98.12 181 ALA A C 1
ATOM 1362 O O . ALA A 1 181 ? 3.555 27.938 -5.363 1 98.12 181 ALA A O 1
ATOM 1363 N N . TYR A 1 182 ? 4.25 25.844 -5.316 1 98.38 182 TYR A N 1
ATOM 1364 C CA . TYR A 1 182 ? 4.512 25.938 -3.885 1 98.38 182 TYR A CA 1
ATOM 1365 C C . TYR A 1 182 ? 5.574 27 -3.598 1 98.38 182 TYR A C 1
ATOM 1367 O O . TYR A 1 182 ? 5.41 27.812 -2.689 1 98.38 182 TYR A O 1
ATOM 1375 N N . LEU A 1 183 ? 6.648 26.938 -4.32 1 98.25 183 LEU A N 1
ATOM 1376 C CA . LEU A 1 183 ? 7.746 27.875 -4.102 1 98.25 183 LEU A CA 1
ATOM 1377 C C . LEU A 1 183 ? 7.305 29.312 -4.383 1 98.25 183 LEU A C 1
ATOM 1379 O O . LEU A 1 183 ? 7.73 30.234 -3.695 1 98.25 183 LEU A O 1
ATOM 1383 N N . ALA A 1 184 ? 6.48 29.438 -5.387 1 98.12 184 ALA A N 1
ATOM 1384 C CA . ALA A 1 184 ? 5.973 30.766 -5.727 1 98.12 184 ALA A CA 1
ATOM 1385 C C . ALA A 1 184 ? 5.188 31.375 -4.562 1 98.12 184 ALA A C 1
ATOM 1387 O O . ALA A 1 184 ? 5.258 32.562 -4.312 1 98.12 184 ALA A O 1
ATOM 1388 N N . GLU A 1 185 ? 4.527 30.547 -3.846 1 96.88 185 GLU A N 1
ATOM 1389 C CA . GLU A 1 185 ? 3.654 31.016 -2.773 1 96.88 185 GLU A CA 1
ATOM 1390 C C . GLU A 1 185 ? 4.406 31.109 -1.449 1 96.88 185 GLU A C 1
ATOM 1392 O O . GLU A 1 185 ? 4.152 32 -0.646 1 96.88 185 GLU A O 1
ATOM 1397 N N . HIS A 1 186 ? 5.398 30.266 -1.212 1 96.5 186 HIS A N 1
ATOM 1398 C CA . HIS A 1 186 ? 5.949 30.125 0.132 1 96.5 186 HIS A CA 1
ATOM 1399 C C . HIS A 1 186 ? 7.438 30.469 0.151 1 96.5 186 HIS A C 1
ATOM 1401 O O . HIS A 1 186 ? 8.055 30.5 1.217 1 96.5 186 HIS A O 1
ATOM 1407 N N . GLY A 1 187 ? 8.023 30.703 -0.989 1 97.62 187 GLY A N 1
ATOM 1408 C CA . GLY A 1 187 ? 9.453 30.953 -1.069 1 97.62 187 GLY A CA 1
ATOM 1409 C C . GLY A 1 187 ? 10.273 29.672 -1.173 1 97.62 187 GLY A C 1
ATOM 1410 O O . GLY A 1 187 ? 9.758 28.578 -0.935 1 97.62 187 GLY A O 1
ATOM 1411 N N . THR A 1 188 ? 11.539 29.844 -1.543 1 98.12 188 THR A N 1
ATOM 1412 C CA . THR A 1 188 ? 12.453 28.719 -1.708 1 98.12 188 THR A CA 1
ATOM 1413 C C . THR A 1 188 ? 13.352 28.578 -0.484 1 98.12 188 THR A C 1
ATOM 1415 O O . THR A 1 188 ? 14.047 29.516 -0.097 1 98.12 188 THR A O 1
ATOM 1418 N N . PRO A 1 189 ? 13.305 27.391 0.11 1 97.88 189 PRO A N 1
ATOM 1419 C CA . PRO A 1 189 ? 14.273 27.188 1.19 1 97.88 189 PRO A CA 1
ATOM 1420 C C . PRO A 1 189 ? 15.719 27.203 0.699 1 97.88 189 PRO A C 1
ATOM 1422 O O . PRO A 1 189 ? 16.031 26.609 -0.338 1 97.88 189 PRO A O 1
ATOM 1425 N N . ARG A 1 190 ? 16.609 27.812 1.468 1 96.75 190 ARG A N 1
ATOM 1426 C CA . ARG A 1 190 ? 18 27.953 1.047 1 96.75 190 ARG A CA 1
ATOM 1427 C C . ARG A 1 190 ? 18.922 27.203 1.99 1 96.75 190 ARG A C 1
ATOM 1429 O O . ARG A 1 190 ? 20.094 26.953 1.659 1 96.75 190 ARG A O 1
ATOM 1436 N N . HIS A 1 191 ? 18.469 26.953 3.072 1 96.31 191 HIS A N 1
ATOM 1437 C CA . HIS A 1 191 ? 19.172 26.156 4.082 1 96.31 191 HIS A CA 1
ATOM 1438 C C . HIS A 1 191 ? 18.25 25.125 4.703 1 96.31 191 HIS A C 1
ATOM 1440 O O . HIS A 1 191 ? 17.047 25.359 4.867 1 96.31 191 HIS A O 1
ATOM 1446 N N . PRO A 1 192 ? 18.797 23.953 5.109 1 96.5 192 PRO A N 1
ATOM 1447 C CA . PRO A 1 192 ? 17.938 22.922 5.703 1 96.5 192 PRO A CA 1
ATOM 1448 C C . PRO A 1 192 ? 17.125 23.453 6.883 1 96.5 192 PRO A C 1
ATOM 1450 O O . PRO A 1 192 ? 15.977 23.031 7.078 1 96.5 192 PRO A O 1
ATOM 1453 N N . ALA A 1 193 ? 17.625 24.344 7.566 1 92.06 193 ALA A N 1
ATOM 1454 C CA . ALA A 1 193 ? 16.922 24.906 8.727 1 92.06 193 ALA A CA 1
ATOM 1455 C C . ALA A 1 193 ? 15.648 25.625 8.297 1 92.06 193 ALA A C 1
ATOM 1457 O O . ALA A 1 193 ? 14.719 25.781 9.094 1 92.06 193 ALA A O 1
ATOM 1458 N N . ASP A 1 194 ? 15.602 26.109 7.035 1 94.5 194 ASP A N 1
ATOM 1459 C CA . ASP A 1 194 ? 14.43 26.797 6.512 1 94.5 194 ASP A CA 1
ATOM 1460 C C . ASP A 1 194 ? 13.219 25.875 6.445 1 94.5 194 ASP A C 1
ATOM 1462 O O . ASP A 1 194 ? 12.078 26.328 6.383 1 94.5 194 ASP A O 1
ATOM 1466 N N . LEU A 1 195 ? 13.438 24.531 6.422 1 94 195 LEU A N 1
ATOM 1467 C CA . LEU A 1 195 ? 12.367 23.562 6.277 1 94 195 LEU A CA 1
ATOM 1468 C C . LEU A 1 195 ? 11.406 23.625 7.461 1 94 195 LEU A C 1
ATOM 1470 O O . LEU A 1 195 ? 10.242 23.234 7.34 1 94 195 LEU A O 1
ATOM 1474 N N . ALA A 1 196 ? 11.875 24.125 8.516 1 83.25 196 ALA A N 1
ATOM 1475 C CA . ALA A 1 196 ? 11.039 24.266 9.703 1 83.25 196 ALA A CA 1
ATOM 1476 C C . ALA A 1 196 ? 9.898 25.234 9.461 1 83.25 196 ALA A C 1
ATOM 1478 O O . ALA A 1 196 ? 8.875 25.188 10.141 1 83.25 196 ALA A O 1
ATOM 1479 N N . HIS A 1 197 ? 10.055 26.109 8.461 1 85.5 197 HIS A N 1
ATOM 1480 C CA . HIS A 1 197 ? 9.055 27.125 8.156 1 85.5 197 HIS A CA 1
ATOM 1481 C C . HIS A 1 197 ? 8.227 26.719 6.938 1 85.5 197 HIS A C 1
ATOM 1483 O O . HIS A 1 197 ? 7.453 27.531 6.414 1 85.5 197 HIS A O 1
ATOM 1489 N N . HIS A 1 198 ? 8.414 25.531 6.5 1 93.69 198 HIS A N 1
ATOM 1490 C CA . HIS A 1 198 ? 7.691 25.047 5.328 1 93.69 198 HIS A CA 1
ATOM 1491 C C . HIS A 1 198 ? 6.762 23.891 5.691 1 93.69 198 HIS A C 1
ATOM 1493 O O . HIS A 1 198 ? 6.965 23.234 6.707 1 93.69 198 HIS A O 1
ATOM 1499 N N . GLU A 1 199 ? 5.695 23.828 4.91 1 93.62 199 GLU A N 1
ATOM 1500 C CA . GLU A 1 199 ? 4.844 22.641 4.953 1 93.62 199 GLU A CA 1
ATOM 1501 C C . GLU A 1 199 ? 5.555 21.422 4.348 1 93.62 199 GLU A C 1
ATOM 1503 O O . GLU A 1 199 ? 5.848 21.406 3.152 1 93.62 199 GLU A O 1
ATOM 1508 N N . CYS A 1 200 ? 5.875 20.453 5.234 1 96.31 200 CYS A N 1
ATOM 1509 C CA . CYS A 1 200 ? 6.484 19.234 4.719 1 96.31 200 CYS A CA 1
ATOM 1510 C C . CYS A 1 200 ? 5.488 18.078 4.734 1 96.31 200 CYS A C 1
ATOM 1512 O O . CYS A 1 200 ? 4.562 18.062 5.551 1 96.31 200 CYS A O 1
ATOM 1514 N N . VAL A 1 201 ? 5.582 17.219 3.771 1 97.25 201 VAL A N 1
ATOM 1515 C CA . VAL A 1 201 ? 4.789 15.984 3.727 1 97.25 201 VAL A CA 1
ATOM 1516 C C . VAL A 1 201 ? 5.652 14.797 4.145 1 97.25 201 VAL A C 1
ATOM 1518 O O . VAL A 1 201 ? 6.711 14.555 3.562 1 97.25 201 VAL A O 1
ATOM 1521 N N . ILE A 1 202 ? 5.168 14.062 5.141 1 93.5 202 ILE A N 1
ATOM 1522 C CA . ILE A 1 202 ? 6.043 13.172 5.887 1 93.5 202 ILE A CA 1
ATOM 1523 C C . ILE A 1 202 ? 5.668 11.719 5.594 1 93.5 202 ILE A C 1
ATOM 1525 O O . ILE A 1 202 ? 4.488 11.359 5.621 1 93.5 202 ILE A O 1
ATOM 1529 N N . LEU A 1 203 ? 6.66 10.914 5.328 1 92.75 203 LEU A N 1
ATOM 1530 C CA . LEU A 1 203 ? 6.457 9.484 5.164 1 92.75 203 LEU A CA 1
ATOM 1531 C C . LEU A 1 203 ? 6.488 8.766 6.512 1 92.75 203 LEU A C 1
ATOM 1533 O O . LEU A 1 203 ? 7.555 8.609 7.109 1 92.75 203 LEU A O 1
ATOM 1537 N N . GLY A 1 204 ? 5.348 8.344 6.895 1 88.44 204 GLY A N 1
ATOM 1538 C CA . GLY A 1 204 ? 5.262 7.668 8.18 1 88.44 204 GLY A CA 1
ATOM 1539 C C . GLY A 1 204 ? 5.789 8.508 9.328 1 88.44 204 GLY A C 1
ATOM 1540 O O . GLY A 1 204 ? 5.34 9.633 9.539 1 88.44 204 GLY A O 1
ATOM 1541 N N . ASP A 1 205 ? 6.859 7.93 9.938 1 82.19 205 ASP A N 1
ATOM 1542 C CA . ASP A 1 205 ? 7.406 8.617 11.102 1 82.19 205 ASP A CA 1
ATOM 1543 C C . ASP A 1 205 ? 8.758 9.258 10.781 1 82.19 205 ASP A C 1
ATOM 1545 O O . ASP A 1 205 ? 9.492 9.656 11.688 1 82.19 205 ASP A O 1
ATOM 1549 N N . GLN A 1 206 ? 9.008 9.43 9.539 1 87.38 206 GLN A N 1
ATOM 1550 C CA . GLN A 1 206 ? 10.312 9.93 9.125 1 87.38 206 GLN A CA 1
ATOM 1551 C C . GLN A 1 206 ? 10.344 11.453 9.141 1 87.38 206 GLN A C 1
ATOM 1553 O O . GLN A 1 206 ? 10.414 12.086 8.086 1 87.38 206 GLN A O 1
ATOM 1558 N N . ARG A 1 207 ? 10.555 11.984 10.297 1 88.5 207 ARG A N 1
ATOM 1559 C CA . ARG A 1 207 ? 10.5 13.438 10.453 1 88.5 207 ARG A CA 1
ATOM 1560 C C . ARG A 1 207 ? 11.898 14.031 10.508 1 88.5 207 ARG A C 1
ATOM 1562 O O . ARG A 1 207 ? 12.07 15.242 10.328 1 88.5 207 ARG A O 1
ATOM 1569 N N . ASP A 1 208 ? 12.828 13.172 10.836 1 89.44 208 ASP A N 1
ATOM 1570 C CA . ASP A 1 208 ? 14.195 13.656 10.93 1 89.44 208 ASP A CA 1
ATOM 1571 C C . ASP A 1 208 ? 14.914 13.531 9.578 1 89.44 208 ASP A C 1
ATOM 1573 O O . ASP A 1 208 ? 15.234 12.43 9.141 1 89.44 208 ASP A O 1
ATOM 1577 N N . TRP A 1 209 ? 15.094 14.656 8.984 1 94.44 209 TRP A N 1
ATOM 1578 C CA . TRP A 1 209 ? 15.812 14.703 7.715 1 94.44 209 TRP A CA 1
ATOM 1579 C C . TRP A 1 209 ? 17.266 15.133 7.922 1 94.44 209 TRP A C 1
ATOM 1581 O O . TRP A 1 209 ? 17.531 16.188 8.5 1 94.44 209 TRP A O 1
ATOM 1591 N N . SER A 1 210 ? 18.141 14.32 7.418 1 95.94 210 SER A N 1
ATOM 1592 C CA . SER A 1 210 ? 19.547 14.578 7.672 1 95.94 210 SER A CA 1
ATOM 1593 C C . SER A 1 210 ? 20.297 14.914 6.383 1 95.94 210 SER A C 1
ATOM 1595 O O . SER A 1 210 ? 20.172 14.211 5.379 1 95.94 210 SER A O 1
ATOM 1597 N N . PHE A 1 211 ? 21.094 15.969 6.508 1 97 211 PHE A N 1
ATOM 1598 C CA . PHE A 1 211 ? 21.859 16.5 5.383 1 97 211 PHE A CA 1
ATOM 1599 C C . PHE A 1 211 ? 23.359 16.484 5.676 1 97 211 PHE A C 1
ATOM 1601 O O . PHE A 1 211 ? 23.766 16.656 6.824 1 97 211 PHE A O 1
ATOM 1608 N N . ALA A 1 212 ? 24.062 16.203 4.617 1 95.62 212 ALA A N 1
ATOM 1609 C CA . ALA A 1 212 ? 25.516 16.266 4.746 1 95.62 212 ALA A CA 1
ATOM 1610 C C . ALA A 1 212 ? 26.016 17.703 4.629 1 95.62 212 ALA A C 1
ATOM 1612 O O . ALA A 1 212 ? 25.656 18.422 3.693 1 95.62 212 ALA A O 1
ATOM 1613 N N . THR A 1 213 ? 26.781 18.141 5.613 1 94 213 THR A N 1
ATOM 1614 C CA . THR A 1 213 ? 27.438 19.438 5.578 1 94 213 THR A CA 1
ATOM 1615 C C . THR A 1 213 ? 28.922 19.312 5.879 1 94 213 THR A C 1
ATOM 1617 O O . THR A 1 213 ? 29.375 18.281 6.383 1 94 213 THR A O 1
ATOM 1620 N N . PRO A 1 214 ? 29.688 20.328 5.516 1 92.19 214 PRO A N 1
ATOM 1621 C CA . PRO A 1 214 ? 31.125 20.281 5.82 1 92.19 214 PRO A CA 1
ATOM 1622 C C . PRO A 1 214 ? 31.406 20.094 7.312 1 92.19 214 PRO A C 1
ATOM 1624 O O . PRO A 1 214 ? 32.438 19.531 7.684 1 92.19 214 PRO A O 1
ATOM 1627 N N . GLN A 1 215 ? 30.625 20.516 8.188 1 93.5 215 GLN A N 1
ATOM 1628 C CA . GLN A 1 215 ? 30.797 20.438 9.633 1 93.5 215 GLN A CA 1
ATOM 1629 C C . GLN A 1 215 ? 30.25 19.125 10.18 1 93.5 215 GLN A C 1
ATOM 1631 O O . GLN A 1 215 ? 30.344 18.875 11.383 1 93.5 215 GLN A O 1
ATOM 1636 N N . GLY A 1 216 ? 29.734 18.328 9.305 1 93.81 216 GLY A N 1
ATOM 1637 C CA . GLY A 1 216 ? 29.078 17.094 9.711 1 93.81 216 GLY A CA 1
ATOM 1638 C C . GLY A 1 216 ? 27.594 17.062 9.383 1 93.81 216 GLY A C 1
ATOM 1639 O O . GLY A 1 216 ? 27.062 18.031 8.828 1 93.81 216 GLY A O 1
ATOM 1640 N N . PRO A 1 217 ? 26.984 15.953 9.773 1 95.06 217 PRO A N 1
ATOM 1641 C CA . PRO A 1 217 ? 25.562 15.852 9.461 1 95.06 217 PRO A CA 1
ATOM 1642 C C . PRO A 1 217 ? 24.719 16.859 10.227 1 95.06 217 PRO A C 1
ATOM 1644 O O . PRO A 1 217 ? 24.984 17.141 11.398 1 95.06 217 PRO A O 1
ATOM 1647 N N . LEU A 1 218 ? 23.812 17.484 9.484 1 95 218 LEU A N 1
ATOM 1648 C CA . LEU A 1 218 ? 22.797 18.375 10.031 1 95 218 LEU A CA 1
ATOM 1649 C C . LEU A 1 218 ? 21.422 17.734 9.945 1 95 218 LEU A C 1
ATOM 1651 O O . LEU A 1 218 ? 20.906 17.469 8.852 1 95 218 LEU A O 1
ATOM 1655 N N . THR A 1 219 ? 20.844 17.453 11.047 1 93.88 219 THR A N 1
ATOM 1656 C CA . THR A 1 219 ? 19.516 16.859 11.094 1 93.88 219 THR A CA 1
ATOM 1657 C C . THR A 1 219 ? 18.469 17.891 11.477 1 93.88 219 THR A C 1
ATOM 1659 O O . THR A 1 219 ? 18.656 18.641 12.453 1 93.88 219 THR A O 1
ATOM 1662 N N . VAL A 1 220 ? 17.469 17.984 10.617 1 90.88 220 VAL A N 1
ATOM 1663 C CA . VAL A 1 220 ? 16.359 18.875 10.883 1 90.88 220 VAL A CA 1
ATOM 1664 C C . VAL A 1 220 ? 15.078 18.062 11.102 1 90.88 220 VAL A C 1
ATOM 1666 O O . VAL A 1 220 ? 14.766 17.172 10.312 1 90.88 220 VAL A O 1
ATOM 1669 N N . ARG A 1 221 ? 14.414 18.328 12.133 1 86.06 221 ARG A N 1
ATOM 1670 C CA . ARG A 1 221 ? 13.086 17.75 12.32 1 86.06 221 ARG A CA 1
ATOM 1671 C C . ARG A 1 221 ? 12.023 18.578 11.625 1 86.06 221 ARG A C 1
ATOM 1673 O O . ARG A 1 221 ? 11.789 19.734 11.992 1 86.06 221 ARG A O 1
ATOM 1680 N N . VAL A 1 222 ? 11.359 17.953 10.672 1 88.81 222 VAL A N 1
ATOM 1681 C CA . VAL A 1 222 ? 10.414 18.703 9.844 1 88.81 222 VAL A CA 1
ATOM 1682 C C . VAL A 1 222 ? 8.992 18.469 10.359 1 88.81 222 VAL A C 1
ATOM 1684 O O . VAL A 1 222 ? 8.75 17.531 11.133 1 88.81 222 VAL A O 1
ATOM 1687 N N . GLY A 1 223 ? 8.109 19.422 10 1 84.56 223 GLY A N 1
ATOM 1688 C CA . GLY A 1 223 ? 6.695 19.328 10.336 1 84.56 223 GLY A CA 1
ATOM 1689 C C . GLY A 1 223 ? 5.785 19.516 9.133 1 84.56 223 GLY A C 1
ATOM 1690 O O . GLY A 1 223 ? 6.223 19.969 8.078 1 84.56 223 GLY A O 1
ATOM 1691 N N . GLY A 1 224 ? 4.52 19.156 9.391 1 89.12 224 GLY A N 1
ATOM 1692 C CA . GLY A 1 224 ? 3.492 19.297 8.375 1 89.12 224 GLY A CA 1
ATOM 1693 C C . GLY A 1 224 ? 2.191 18.609 8.734 1 89.12 224 GLY A C 1
ATOM 1694 O O . GLY A 1 224 ? 2.156 17.766 9.641 1 89.12 224 GLY A O 1
ATOM 1695 N N . ARG A 1 225 ? 1.213 18.984 8.008 1 91.25 225 ARG A N 1
ATOM 1696 C CA . ARG A 1 225 ? -0.141 18.562 8.352 1 91.25 225 ARG A CA 1
ATOM 1697 C C . ARG A 1 225 ? -0.472 17.219 7.711 1 91.25 225 ARG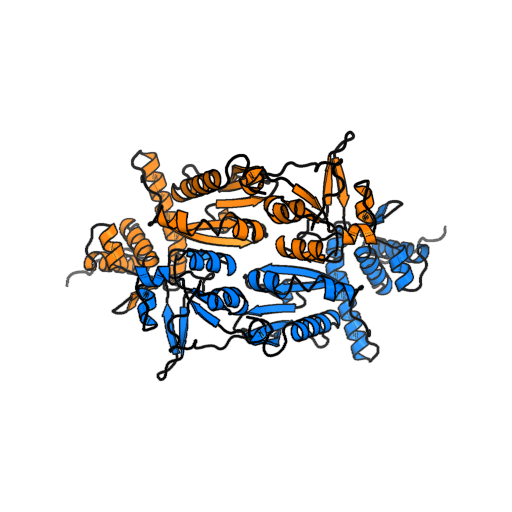 A C 1
ATOM 1699 O O . ARG A 1 225 ? -1.465 16.578 8.07 1 91.25 225 ARG A O 1
ATOM 1706 N N . LEU A 1 226 ? 0.397 16.734 6.824 1 95.62 226 LEU A N 1
ATOM 1707 C CA . LEU A 1 226 ? 0.081 15.5 6.109 1 95.62 226 LEU A CA 1
ATOM 1708 C C . LEU A 1 226 ? 1.18 14.461 6.301 1 95.62 226 LEU A C 1
ATOM 1710 O O . LEU A 1 226 ? 2.328 14.688 5.918 1 95.62 226 LEU A O 1
ATOM 1714 N N . VAL A 1 227 ? 0.779 13.422 6.871 1 93.69 227 VAL A N 1
ATOM 1715 C CA . VAL A 1 227 ? 1.59 12.219 6.988 1 93.69 227 VAL A CA 1
ATOM 1716 C C . VAL A 1 227 ? 0.941 11.078 6.203 1 93.69 227 VAL A C 1
ATOM 1718 O O . VAL A 1 227 ? -0.281 10.922 6.223 1 93.69 227 VAL A O 1
ATOM 1721 N N . ALA A 1 228 ? 1.74 10.336 5.477 1 94.5 228 ALA A N 1
ATOM 1722 C CA . ALA A 1 228 ? 1.221 9.188 4.742 1 94.5 228 ALA A CA 1
ATOM 1723 C C . ALA A 1 228 ? 2.193 8.016 4.805 1 94.5 228 ALA A C 1
ATOM 1725 O O . ALA A 1 228 ? 3.412 8.211 4.824 1 94.5 228 ALA A O 1
ATOM 1726 N N . SER A 1 229 ? 1.617 6.828 4.754 1 91.12 229 SER A N 1
ATOM 1727 C CA . SER A 1 229 ? 2.436 5.621 4.727 1 91.12 229 SER A CA 1
ATOM 1728 C C . SER A 1 229 ? 2.795 5.227 3.299 1 91.12 229 SER A C 1
ATOM 1730 O O . SER A 1 229 ? 3.455 4.207 3.078 1 91.12 229 SER A O 1
ATOM 1732 N N . ASN A 1 230 ? 2.348 5.953 2.387 1 91.56 230 ASN A N 1
ATOM 1733 C CA . ASN A 1 230 ? 2.49 5.641 0.968 1 91.56 230 ASN A CA 1
ATOM 1734 C C . ASN A 1 230 ? 3.145 6.789 0.205 1 91.56 230 ASN A C 1
ATOM 1736 O O . ASN A 1 230 ? 2.637 7.91 0.205 1 91.56 230 ASN A O 1
ATOM 1740 N N . GLY A 1 231 ? 4.203 6.438 -0.501 1 93.06 231 GLY A N 1
ATOM 1741 C CA . GLY A 1 231 ? 4.977 7.461 -1.185 1 93.06 231 GLY A CA 1
ATOM 1742 C C . GLY A 1 231 ? 4.234 8.102 -2.344 1 93.06 231 GLY A C 1
ATOM 1743 O O . GLY A 1 231 ? 4.434 9.281 -2.643 1 93.06 231 GLY A O 1
ATOM 1744 N N . GLU A 1 232 ? 3.387 7.367 -2.967 1 94.62 232 GLU A N 1
ATOM 1745 C CA . GLU A 1 232 ? 2.643 7.926 -4.094 1 94.62 232 GLU A CA 1
ATOM 1746 C C . GLU A 1 232 ? 1.587 8.922 -3.621 1 94.62 232 GLU A C 1
ATOM 1748 O O . GLU A 1 232 ? 1.303 9.906 -4.309 1 94.62 232 GLU A O 1
ATOM 1753 N N . ALA A 1 233 ? 0.993 8.625 -2.48 1 94.56 233 ALA A N 1
ATOM 1754 C CA . ALA A 1 233 ? 0.083 9.609 -1.897 1 94.56 233 ALA A CA 1
ATOM 1755 C C . ALA A 1 233 ? 0.801 10.922 -1.622 1 94.56 233 ALA A C 1
ATOM 1757 O O . ALA A 1 233 ? 0.245 12 -1.85 1 94.56 233 ALA A O 1
ATOM 1758 N N . ILE A 1 234 ? 1.988 10.844 -1.174 1 96.81 234 ILE A N 1
ATOM 1759 C CA . ILE A 1 234 ? 2.809 12.023 -0.922 1 96.81 234 ILE A CA 1
ATOM 1760 C C . ILE A 1 234 ? 3.086 12.742 -2.236 1 96.81 234 ILE A C 1
ATOM 1762 O O . ILE A 1 234 ? 2.957 13.969 -2.316 1 96.81 234 ILE A O 1
ATOM 1766 N N . ARG A 1 235 ? 3.43 11.984 -3.23 1 97.44 235 ARG A N 1
ATOM 1767 C CA . ARG A 1 235 ? 3.697 12.562 -4.543 1 97.44 235 ARG A CA 1
ATOM 1768 C C . ARG A 1 235 ? 2.498 13.352 -5.047 1 97.44 235 ARG A C 1
ATOM 1770 O O . ARG A 1 235 ? 2.656 14.461 -5.57 1 97.44 235 ARG A O 1
ATOM 1777 N N . GLU A 1 236 ? 1.28 12.852 -4.875 1 96.31 236 GLU A N 1
ATOM 1778 C CA . GLU A 1 236 ? 0.071 13.547 -5.305 1 96.31 236 GLU A CA 1
ATOM 1779 C C . GLU A 1 236 ? -0.064 14.898 -4.602 1 96.31 236 GLU A C 1
ATOM 1781 O O . GLU A 1 236 ? -0.444 15.891 -5.227 1 96.31 236 GLU A O 1
ATOM 1786 N N . ALA A 1 237 ? 0.251 14.883 -3.375 1 98 237 ALA A N 1
ATOM 1787 C CA . ALA A 1 237 ? 0.177 16.125 -2.605 1 98 237 ALA A CA 1
ATOM 1788 C C . ALA A 1 237 ? 1.189 17.141 -3.113 1 98 237 ALA A C 1
ATOM 1790 O O . ALA A 1 237 ? 0.886 18.344 -3.201 1 98 237 ALA A O 1
ATOM 1791 N N . LEU A 1 238 ? 2.381 16.672 -3.461 1 98.56 238 LEU A N 1
ATOM 1792 C CA . LEU A 1 238 ? 3.416 17.578 -3.951 1 98.56 238 LEU A CA 1
ATOM 1793 C C . LEU A 1 238 ? 3.01 18.188 -5.285 1 98.56 238 LEU A C 1
ATOM 1795 O O . LEU A 1 238 ? 3.166 19.406 -5.492 1 98.56 238 LEU A O 1
ATOM 1799 N N . VAL A 1 239 ? 2.537 17.375 -6.16 1 97.94 239 VAL A N 1
ATOM 1800 C CA . VAL A 1 239 ? 2.131 17.828 -7.48 1 97.94 239 VAL A CA 1
ATOM 1801 C C . VAL A 1 239 ? 1.034 18.891 -7.34 1 97.94 239 VAL A C 1
ATOM 1803 O O . VAL A 1 239 ? 0.986 19.844 -8.117 1 97.94 239 VAL A O 1
ATOM 1806 N N . ASP A 1 240 ? 0.234 18.766 -6.309 1 97.5 240 ASP A N 1
ATOM 1807 C CA . ASP A 1 240 ? -0.867 19.688 -6.059 1 97.5 240 ASP A CA 1
ATOM 1808 C C . ASP A 1 240 ? -0.372 20.953 -5.367 1 97.5 240 ASP A C 1
ATOM 1810 O O . ASP A 1 240 ? -1.166 21.828 -5.035 1 97.5 240 ASP A O 1
ATOM 1814 N N . GLY A 1 241 ? 0.858 21 -5.102 1 98 241 GLY A N 1
ATOM 1815 C CA . GLY A 1 241 ? 1.449 22.188 -4.527 1 98 241 GLY A CA 1
ATOM 1816 C C . GLY A 1 241 ? 1.28 22.281 -3.021 1 98 241 GLY A C 1
ATOM 1817 O O . GLY A 1 241 ? 1.261 23.375 -2.455 1 98 241 GLY A O 1
ATOM 1818 N N . PHE A 1 242 ? 1.198 21.156 -2.387 1 97.69 242 PHE A N 1
ATOM 1819 C CA . PHE A 1 242 ? 0.821 21.156 -0.979 1 97.69 242 PHE A CA 1
ATOM 1820 C C . PHE A 1 242 ? 2.045 21.359 -0.091 1 97.69 242 PHE A C 1
ATOM 1822 O O . PHE A 1 242 ? 1.935 21.875 1.021 1 97.69 242 PHE A O 1
ATOM 1829 N N . GLY A 1 243 ? 3.188 20.891 -0.559 1 98.12 243 GLY A N 1
ATOM 1830 C CA . GLY A 1 243 ? 4.34 20.984 0.325 1 98.12 243 GLY A CA 1
ATOM 1831 C C . GLY A 1 243 ? 5.609 20.422 -0.293 1 98.12 243 GLY A C 1
ATOM 1832 O O . GLY A 1 243 ? 5.715 20.312 -1.517 1 98.12 243 GLY A O 1
ATOM 1833 N N . ILE A 1 244 ? 6.637 20.172 0.649 1 98.62 244 ILE A N 1
ATOM 1834 C CA . ILE A 1 244 ? 7.961 19.672 0.309 1 98.62 244 ILE A CA 1
ATOM 1835 C C . ILE A 1 244 ? 8.133 18.266 0.886 1 98.62 244 ILE A C 1
ATOM 1837 O O . ILE A 1 244 ? 7.691 17.984 2.004 1 98.62 244 ILE A O 1
ATOM 1841 N N . ALA A 1 245 ? 8.758 17.359 0.147 1 98.62 245 ALA A N 1
ATOM 1842 C CA . ALA A 1 245 ? 9.023 16.031 0.687 1 98.62 245 ALA A CA 1
ATOM 1843 C C . ALA A 1 245 ? 10.297 15.438 0.089 1 98.62 245 ALA A C 1
ATOM 1845 O O . ALA A 1 245 ? 10.789 15.922 -0.934 1 98.62 245 ALA A O 1
ATOM 1846 N N . ILE A 1 246 ? 10.828 14.461 0.789 1 97.12 246 ILE A N 1
ATOM 1847 C CA . ILE A 1 246 ? 11.883 13.625 0.24 1 97.12 246 ILE A CA 1
ATOM 1848 C C . ILE A 1 246 ? 11.281 12.555 -0.667 1 97.12 246 ILE A C 1
ATOM 1850 O O . ILE A 1 246 ? 10.359 11.836 -0.264 1 97.12 246 ILE A O 1
ATOM 1854 N N . LYS A 1 247 ? 11.789 12.508 -1.894 1 97.44 247 LYS A N 1
ATOM 1855 C CA . LYS A 1 247 ? 11.32 11.5 -2.846 1 97.44 247 LYS A CA 1
ATOM 1856 C C . LYS A 1 247 ? 12.492 10.805 -3.531 1 97.44 247 LYS A C 1
ATOM 1858 O O . LYS A 1 247 ? 13.617 11.312 -3.523 1 97.44 247 LYS A O 1
ATOM 1863 N N . SER A 1 248 ? 12.211 9.648 -4.047 1 96.69 248 SER A N 1
ATOM 1864 C CA . SER A 1 248 ? 13.18 8.938 -4.879 1 96.69 248 SER A CA 1
ATOM 1865 C C . SER A 1 248 ? 12.938 9.203 -6.359 1 96.69 248 SER A C 1
ATOM 1867 O O . SER A 1 248 ? 11.789 9.328 -6.793 1 96.69 248 SER A O 1
ATOM 1869 N N . THR A 1 249 ? 13.984 9.172 -7.176 1 96.81 249 THR A N 1
ATOM 1870 C CA . THR A 1 249 ? 13.867 9.453 -8.602 1 96.81 249 THR A CA 1
ATOM 1871 C C . THR A 1 249 ? 13.086 8.352 -9.305 1 96.81 249 THR A C 1
ATOM 1873 O O . THR A 1 249 ? 12.484 8.586 -10.359 1 96.81 249 THR A O 1
ATOM 1876 N N . TRP A 1 250 ? 13.055 7.195 -8.734 1 96.69 250 TRP A N 1
ATOM 1877 C CA . TRP A 1 250 ? 12.242 6.148 -9.352 1 96.69 250 TRP A CA 1
ATOM 1878 C C . TRP A 1 250 ? 10.758 6.488 -9.258 1 96.69 250 TRP A C 1
ATOM 1880 O O . TRP A 1 250 ? 9.938 5.926 -9.992 1 96.69 250 TRP A O 1
ATOM 1890 N N . ASP A 1 251 ? 10.398 7.336 -8.383 1 96.81 251 ASP A N 1
ATOM 1891 C CA . ASP A 1 251 ? 9.008 7.723 -8.18 1 96.81 251 ASP A CA 1
ATOM 1892 C C . ASP A 1 251 ? 8.695 9.031 -8.906 1 96.81 251 ASP A C 1
ATOM 1894 O O . ASP A 1 251 ? 7.602 9.195 -9.453 1 96.81 251 ASP A O 1
ATOM 1898 N N . VAL A 1 252 ? 9.656 9.969 -8.945 1 98 252 VAL A N 1
ATOM 1899 C CA . VAL A 1 252 ? 9.281 11.312 -9.359 1 98 252 VAL A CA 1
ATOM 1900 C C . VAL A 1 252 ? 10.125 11.734 -10.562 1 98 252 VAL A C 1
ATOM 1902 O O . VAL A 1 252 ? 10.039 12.875 -11.023 1 98 252 VAL A O 1
ATOM 1905 N N . GLY A 1 253 ? 10.906 10.867 -11.141 1 97.06 253 GLY A N 1
ATOM 1906 C CA . GLY A 1 253 ? 11.766 11.172 -12.266 1 97.06 253 GLY A CA 1
ATOM 1907 C C . GLY A 1 253 ? 11.055 11.914 -13.383 1 97.06 253 GLY A C 1
ATOM 1908 O O . GLY A 1 253 ? 11.445 13.016 -13.75 1 97.06 253 GLY A O 1
ATOM 1909 N N . PRO A 1 254 ? 10.016 11.352 -13.914 1 96.5 254 PRO A N 1
ATOM 1910 C CA . PRO A 1 254 ? 9.281 11.984 -15.008 1 96.5 254 PRO A CA 1
ATOM 1911 C C . PRO A 1 254 ? 8.734 13.359 -14.625 1 96.5 254 PRO A C 1
ATOM 1913 O O . PRO A 1 254 ? 8.68 14.258 -15.469 1 96.5 254 PRO A O 1
ATOM 1916 N N . LEU A 1 255 ? 8.344 13.562 -13.398 1 98 255 LEU A N 1
ATOM 1917 C CA . LEU A 1 255 ? 7.785 14.828 -12.938 1 98 255 LEU A CA 1
ATOM 1918 C C . LEU A 1 255 ? 8.875 15.891 -12.812 1 98 255 LEU A C 1
ATOM 1920 O O . LEU A 1 255 ? 8.625 17.078 -13.039 1 98 255 LEU A O 1
ATOM 1924 N N . LEU A 1 256 ? 10.055 15.445 -12.461 1 98 256 LEU A N 1
ATOM 1925 C CA . LEU A 1 256 ? 11.195 16.359 -12.461 1 98 256 LEU A CA 1
ATOM 1926 C C . LEU A 1 256 ? 11.578 16.766 -13.875 1 98 256 LEU A C 1
ATOM 1928 O O . LEU A 1 256 ? 11.828 17.938 -14.148 1 98 256 LEU A O 1
ATOM 1932 N N . ALA A 1 257 ? 11.547 15.844 -14.766 1 97.12 257 ALA A N 1
ATOM 1933 C CA . ALA A 1 257 ? 11.906 16.094 -16.156 1 97.12 257 ALA A CA 1
ATOM 1934 C C . ALA A 1 257 ? 10.914 17.047 -16.812 1 97.12 257 ALA A C 1
ATOM 1936 O O . ALA A 1 257 ? 11.312 17.906 -17.609 1 97.12 257 ALA A O 1
ATOM 1937 N N . SER A 1 258 ? 9.648 16.938 -16.516 1 97.25 258 SER A N 1
ATOM 1938 C CA . SER A 1 258 ? 8.617 17.766 -17.125 1 97.25 258 SER A CA 1
ATOM 1939 C C . SER A 1 258 ? 8.531 19.141 -16.453 1 97.25 258 SER A C 1
ATOM 1941 O O . SER A 1 258 ? 7.887 20.047 -16.969 1 97.25 258 SER A O 1
ATOM 1943 N N . GLY A 1 259 ? 9.086 19.219 -15.25 1 97.81 259 GLY A N 1
ATOM 1944 C CA . GLY A 1 259 ? 9.055 20.469 -14.523 1 97.81 259 GLY A CA 1
ATOM 1945 C C . GLY A 1 259 ? 7.859 20.594 -13.602 1 97.81 259 GLY A C 1
ATOM 1946 O O . GLY A 1 259 ? 7.688 21.625 -12.93 1 97.81 259 GLY A O 1
ATOM 1947 N N . ALA A 1 260 ? 7.078 19.547 -13.508 1 98.38 260 ALA A N 1
ATOM 1948 C CA . ALA A 1 260 ? 5.949 19.547 -12.578 1 98.38 260 ALA A CA 1
ATOM 1949 C C . ALA A 1 260 ? 6.434 19.609 -11.133 1 98.38 260 ALA A C 1
ATOM 1951 O O . ALA A 1 260 ? 5.742 20.141 -10.258 1 98.38 260 ALA A O 1
ATOM 1952 N N . LEU A 1 261 ? 7.574 19 -10.938 1 98.69 261 LEU A N 1
ATOM 1953 C CA . LEU A 1 261 ? 8.289 19.125 -9.672 1 98.69 261 LEU A CA 1
ATOM 1954 C C . LEU A 1 261 ? 9.695 19.672 -9.891 1 98.69 261 LEU A C 1
ATOM 1956 O O . LEU A 1 261 ? 10.266 19.5 -10.969 1 98.69 261 LEU A O 1
ATOM 1960 N N . VAL A 1 262 ? 10.18 20.328 -8.914 1 98.81 262 VAL A N 1
ATOM 1961 C CA . VAL A 1 262 ? 11.539 20.859 -8.938 1 98.81 262 VAL A CA 1
ATOM 1962 C C . VAL A 1 262 ? 12.258 20.516 -7.633 1 98.81 262 VAL A C 1
ATOM 1964 O O . VAL A 1 262 ? 11.617 20.391 -6.582 1 98.81 262 VAL A O 1
ATOM 1967 N N . THR A 1 263 ? 13.57 20.359 -7.73 1 98.69 263 THR A N 1
ATOM 1968 C CA . THR A 1 263 ? 14.352 20.031 -6.543 1 98.69 263 THR A CA 1
ATOM 1969 C C . THR A 1 263 ? 14.711 21.297 -5.773 1 98.69 263 THR A C 1
ATOM 1971 O O . THR A 1 263 ? 14.773 22.391 -6.355 1 98.69 263 THR A O 1
ATOM 1974 N N . VAL A 1 264 ? 14.852 21.172 -4.488 1 98.62 264 VAL A N 1
ATOM 1975 C CA . VAL A 1 264 ? 15.305 22.266 -3.633 1 98.62 264 VAL A CA 1
ATOM 1976 C C . VAL A 1 264 ? 16.453 21.781 -2.746 1 98.62 264 VAL A C 1
ATOM 1978 O O . VAL A 1 264 ? 16.625 20.578 -2.541 1 98.62 264 VAL A O 1
ATOM 1981 N N . LEU A 1 265 ? 17.297 22.734 -2.301 1 98.12 265 LEU A N 1
ATOM 1982 C CA . LEU A 1 265 ? 18.438 22.484 -1.421 1 98.12 265 LEU A CA 1
ATOM 1983 C C . LEU A 1 265 ? 19.438 21.547 -2.078 1 98.12 265 LEU A C 1
ATOM 1985 O O . LEU A 1 265 ? 19.953 20.625 -1.433 1 98.12 265 LEU A O 1
ATOM 1989 N N . ASP A 1 266 ? 19.656 21.75 -3.297 1 96.88 266 ASP A N 1
ATOM 1990 C CA . ASP A 1 266 ? 20.531 20.906 -4.086 1 96.88 266 ASP A CA 1
ATOM 1991 C C . ASP A 1 266 ? 21.969 20.984 -3.578 1 96.88 266 ASP A C 1
ATOM 1993 O O . ASP A 1 266 ? 22.781 20.078 -3.838 1 96.88 266 ASP A O 1
ATOM 1997 N N . ASP A 1 267 ? 22.281 21.969 -2.855 1 95.94 267 ASP A N 1
ATOM 1998 C CA . ASP A 1 267 ? 23.641 22.141 -2.332 1 95.94 267 ASP A CA 1
ATOM 1999 C C . ASP A 1 267 ? 23.828 21.375 -1.028 1 95.94 267 ASP A C 1
ATOM 2001 O O . ASP A 1 267 ? 24.922 21.344 -0.462 1 95.94 267 ASP A O 1
ATOM 2005 N N . TYR A 1 268 ? 22.812 20.75 -0.573 1 96.19 268 TYR A N 1
ATOM 2006 C CA . TYR A 1 268 ? 22.859 19.984 0.668 1 96.19 268 TYR A CA 1
ATOM 2007 C C . TYR A 1 268 ? 22.484 18.531 0.422 1 96.19 268 TYR A C 1
ATOM 2009 O O . TYR A 1 268 ? 21.344 18.125 0.665 1 96.19 268 TYR A O 1
ATOM 2017 N N . PRO A 1 269 ? 23.5 17.75 0.072 1 95 269 PRO A N 1
ATOM 2018 C CA . PRO A 1 269 ? 23.172 16.328 -0.118 1 95 269 PRO A CA 1
ATOM 2019 C C . PRO A 1 269 ? 22.734 15.641 1.173 1 95 269 PRO A C 1
ATOM 2021 O O . PRO A 1 269 ? 23.078 16.109 2.268 1 95 269 PRO A O 1
ATOM 2024 N N . PHE A 1 270 ? 21.906 14.594 1.026 1 95 270 PHE A N 1
ATOM 2025 C CA . PHE A 1 270 ? 21.484 13.844 2.201 1 95 270 PHE A CA 1
ATOM 2026 C C . PHE A 1 270 ? 22.672 13.172 2.879 1 95 270 PHE A C 1
ATOM 2028 O O . PHE A 1 270 ? 23.641 12.789 2.213 1 95 270 PHE A O 1
ATOM 2035 N N . ALA A 1 271 ? 22.547 12.969 4.152 1 91.69 271 ALA A N 1
ATOM 2036 C CA . ALA A 1 271 ? 23.656 12.461 4.949 1 91.69 271 ALA A CA 1
ATOM 2037 C C . ALA A 1 271 ? 23.906 10.977 4.672 1 91.69 271 ALA A C 1
ATOM 2039 O O . ALA A 1 271 ? 25.031 10.492 4.773 1 91.69 271 ALA A O 1
ATOM 2040 N N . GLU A 1 272 ? 22.812 10.25 4.434 1 85.81 272 GLU A N 1
ATOM 2041 C CA . GLU A 1 272 ? 22.953 8.812 4.199 1 85.81 272 GLU A CA 1
ATOM 2042 C C . GLU A 1 272 ? 22.625 8.461 2.752 1 85.81 272 GLU A C 1
ATOM 2044 O O . GLU A 1 272 ? 21.688 9.008 2.168 1 85.81 272 GLU A O 1
ATOM 2049 N N . ASP A 1 273 ? 23.547 7.617 2.262 1 80.88 273 ASP A N 1
ATOM 2050 C CA . ASP A 1 273 ? 23.266 7.02 0.96 1 80.88 273 ASP A CA 1
ATOM 2051 C C . ASP A 1 273 ? 22.438 5.75 1.11 1 80.88 273 ASP A C 1
ATOM 2053 O O . ASP A 1 273 ? 22.859 4.801 1.774 1 80.88 273 ASP A O 1
ATOM 2057 N N . ILE A 1 274 ? 21.297 5.848 0.521 1 88.19 274 ILE A N 1
ATOM 2058 C CA . ILE A 1 274 ? 20.406 4.703 0.633 1 88.19 274 ILE A CA 1
ATOM 2059 C C . ILE A 1 274 ? 20.344 3.963 -0.701 1 88.19 274 ILE A C 1
ATOM 2061 O O . ILE A 1 274 ? 20.578 4.555 -1.758 1 88.19 274 ILE A O 1
ATOM 2065 N N . ALA A 1 275 ? 20.25 2.701 -0.661 1 93.44 275 ALA A N 1
ATOM 2066 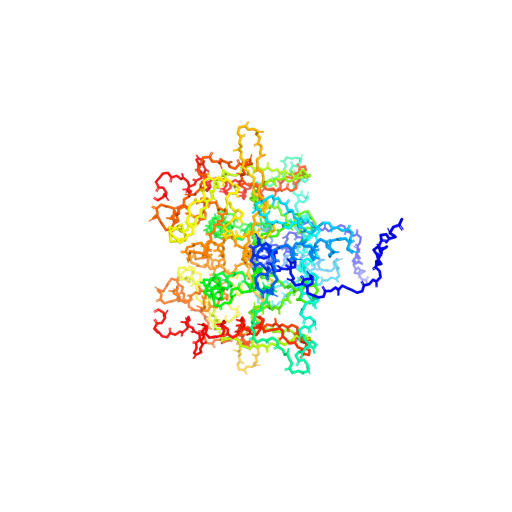C CA . ALA A 1 275 ? 20.125 1.849 -1.84 1 93.44 275 ALA A CA 1
ATOM 2067 C C . ALA A 1 275 ? 18.875 0.971 -1.754 1 93.44 275 ALA A C 1
ATOM 2069 O O . ALA A 1 275 ? 18.125 1.047 -0.781 1 93.44 275 ALA A O 1
ATOM 2070 N N . ILE A 1 276 ? 18.625 0.376 -2.838 1 95.44 276 ILE A N 1
ATOM 2071 C CA . ILE A 1 276 ? 17.609 -0.667 -2.887 1 95.44 276 ILE A CA 1
ATOM 2072 C C . ILE A 1 276 ? 18.25 -2.031 -2.648 1 95.44 276 ILE A C 1
ATOM 2074 O O . ILE A 1 276 ? 19.172 -2.42 -3.363 1 95.44 276 ILE A O 1
ATOM 2078 N N . TRP A 1 277 ? 17.703 -2.691 -1.638 1 93.75 277 TRP A N 1
ATOM 2079 C CA . TRP A 1 277 ? 18.344 -3.922 -1.193 1 93.75 277 TRP A CA 1
ATOM 2080 C C . TRP A 1 277 ? 17.375 -5.098 -1.251 1 93.75 277 TRP A C 1
ATOM 2082 O O . TRP A 1 277 ? 16.188 -4.945 -0.954 1 93.75 277 TRP A O 1
ATOM 2092 N N . ALA A 1 278 ? 17.906 -6.23 -1.623 1 95.19 278 ALA A N 1
ATOM 2093 C CA . ALA A 1 278 ? 17.266 -7.5 -1.27 1 95.19 278 ALA A CA 1
ATOM 2094 C C . ALA A 1 278 ? 17.797 -8.023 0.066 1 95.19 278 ALA A C 1
ATOM 2096 O O . ALA A 1 278 ? 19 -8.188 0.242 1 95.19 278 ALA A O 1
ATOM 2097 N N . VAL A 1 279 ? 16.891 -8.203 1.002 1 92.69 279 VAL A N 1
ATOM 2098 C CA . VAL A 1 279 ? 17.25 -8.688 2.33 1 92.69 279 VAL A CA 1
ATOM 2099 C C . VAL A 1 279 ? 16.578 -10.039 2.586 1 92.69 279 VAL A C 1
ATOM 2101 O O . VAL A 1 279 ? 15.383 -10.195 2.361 1 92.69 279 VAL A O 1
ATOM 2104 N N . TYR A 1 280 ? 17.344 -10.961 2.967 1 90.81 280 TYR A N 1
ATOM 2105 C CA . TYR A 1 280 ? 16.797 -12.289 3.205 1 90.81 280 TYR A CA 1
ATOM 2106 C C . TYR A 1 280 ? 17.547 -13 4.328 1 90.81 280 TYR A C 1
ATOM 2108 O O . TYR A 1 280 ? 18.672 -12.609 4.672 1 90.81 280 TYR A O 1
ATOM 2116 N N . PRO A 1 281 ? 16.891 -13.93 4.992 1 84.88 281 PRO A N 1
ATOM 2117 C CA . PRO A 1 281 ? 17.531 -14.625 6.109 1 84.88 281 PRO A CA 1
ATOM 2118 C C . PRO A 1 281 ? 18.812 -15.344 5.703 1 84.88 281 PRO A C 1
ATOM 2120 O O . PRO A 1 281 ? 18.891 -15.891 4.602 1 84.88 281 PRO A O 1
ATOM 2123 N N . SER A 1 282 ? 19.734 -15.203 6.641 1 77.31 282 SER A N 1
ATOM 2124 C CA . SER A 1 282 ? 21 -15.914 6.461 1 77.31 282 SER A CA 1
ATOM 2125 C C . SER A 1 282 ? 20.859 -17.391 6.766 1 77.31 282 SER A C 1
ATOM 2127 O O . SER A 1 282 ? 20.453 -17.781 7.871 1 77.31 282 SER A O 1
ATOM 2129 N N . ARG A 1 283 ? 20.906 -18.141 5.812 1 70.31 283 ARG A N 1
ATOM 2130 C CA . ARG A 1 283 ? 20.891 -19.594 5.988 1 70.31 283 ARG A CA 1
ATOM 2131 C C . ARG A 1 283 ? 22.047 -20.25 5.234 1 70.31 283 ARG A C 1
ATOM 2133 O O . ARG A 1 283 ? 22.641 -19.641 4.348 1 70.31 283 ARG A O 1
ATOM 2140 N N . ALA A 1 284 ? 22.438 -21.344 5.805 1 64.5 284 ALA A N 1
ATOM 2141 C CA . ALA A 1 284 ? 23.469 -22.125 5.129 1 64.5 284 ALA A CA 1
ATOM 2142 C C . ALA A 1 284 ? 23.109 -22.359 3.662 1 64.5 284 ALA A C 1
ATOM 2144 O O . ALA A 1 284 ? 24 -22.359 2.797 1 64.5 284 ALA A O 1
ATOM 2145 N N . HIS A 1 285 ? 21.891 -22.484 3.434 1 76.81 285 HIS A N 1
ATOM 2146 C CA . HIS A 1 285 ? 21.406 -22.688 2.072 1 76.81 285 HIS A CA 1
ATOM 2147 C C . HIS A 1 285 ? 20.266 -21.719 1.74 1 76.81 285 HIS A C 1
ATOM 2149 O O . HIS A 1 285 ? 19.297 -21.625 2.484 1 76.81 285 HIS A O 1
ATOM 2155 N N . VAL A 1 286 ? 20.5 -20.922 0.69 1 84.56 286 VAL A N 1
ATOM 2156 C CA . VAL A 1 286 ? 19.438 -20.078 0.174 1 84.56 286 VAL A CA 1
ATOM 2157 C C . VAL A 1 286 ? 18.719 -20.781 -0.975 1 84.56 286 VAL A C 1
ATOM 2159 O O . VAL A 1 286 ? 19.344 -21.188 -1.953 1 84.56 286 VAL A O 1
ATOM 2162 N N . PRO A 1 287 ? 17.422 -20.906 -0.897 1 85.56 287 PRO A N 1
ATOM 2163 C CA . PRO A 1 287 ? 16.688 -21.594 -1.962 1 85.56 287 PRO A CA 1
ATOM 2164 C C . PRO A 1 287 ? 16.891 -20.938 -3.328 1 85.56 287 PRO A C 1
ATOM 2166 O O . PRO A 1 287 ? 16.969 -19.719 -3.426 1 85.56 287 PRO A O 1
ATOM 2169 N N . LEU A 1 288 ? 16.891 -21.688 -4.355 1 88.25 288 LEU A N 1
ATOM 2170 C CA . LEU A 1 288 ? 17.141 -21.219 -5.715 1 88.25 288 LEU A CA 1
ATOM 2171 C C . LEU A 1 288 ? 16.078 -20.219 -6.16 1 88.25 288 LEU A C 1
ATOM 2173 O O . LEU A 1 288 ? 16.375 -19.297 -6.918 1 88.25 288 LEU A O 1
ATOM 2177 N N . LYS A 1 289 ? 14.82 -20.422 -5.73 1 92.12 289 LYS A N 1
ATOM 2178 C CA . LYS A 1 289 ? 13.75 -19.484 -6.094 1 92.12 289 LYS A CA 1
ATOM 2179 C C . LYS A 1 289 ? 14.062 -18.078 -5.605 1 92.12 289 LYS A C 1
ATOM 2181 O O . LYS A 1 289 ? 13.789 -17.094 -6.301 1 92.12 289 LYS A O 1
ATOM 2186 N N . THR A 1 290 ? 14.641 -17.984 -4.449 1 94.44 290 THR A N 1
ATOM 2187 C CA . THR A 1 290 ? 15 -16.688 -3.881 1 94.44 290 THR A CA 1
ATOM 2188 C C . THR A 1 290 ? 16.141 -16.047 -4.668 1 94.44 290 THR A C 1
ATOM 2190 O O . THR A 1 290 ? 16.062 -14.883 -5.055 1 94.44 290 THR A O 1
ATOM 2193 N N . LEU A 1 291 ? 17.141 -16.859 -4.961 1 93.62 291 LEU A N 1
ATOM 2194 C CA . LEU A 1 291 ? 18.297 -16.375 -5.715 1 93.62 291 LEU A CA 1
ATOM 2195 C C . LEU A 1 291 ? 17.891 -15.969 -7.125 1 93.62 291 LEU A C 1
ATOM 2197 O O . LEU A 1 291 ? 18.328 -14.93 -7.633 1 93.62 291 LEU A O 1
ATOM 2201 N N . ALA A 1 292 ? 17.047 -16.766 -7.699 1 96.31 292 ALA A N 1
ATOM 2202 C CA . ALA A 1 292 ? 16.594 -16.469 -9.055 1 96.31 292 ALA A CA 1
ATOM 2203 C C . ALA A 1 292 ? 15.797 -15.164 -9.094 1 96.31 292 ALA A C 1
ATOM 2205 O O . ALA A 1 292 ? 15.945 -14.375 -10.023 1 96.31 292 ALA A O 1
ATOM 2206 N N . PHE A 1 293 ? 14.977 -14.93 -8.109 1 98.19 293 PHE A N 1
ATOM 2207 C CA . PHE A 1 293 ? 14.172 -13.719 -8.047 1 98.19 293 PHE A CA 1
ATOM 2208 C C . PHE A 1 293 ? 15.047 -12.484 -7.883 1 98.19 293 PHE A C 1
ATOM 2210 O O . PHE A 1 293 ? 14.867 -11.492 -8.586 1 98.19 293 PHE A O 1
ATOM 2217 N N . ILE A 1 294 ? 15.984 -12.57 -7.012 1 97.62 294 ILE A N 1
ATOM 2218 C CA . ILE A 1 294 ? 16.906 -11.469 -6.75 1 97.62 294 ILE A CA 1
ATOM 2219 C C . ILE A 1 294 ? 17.688 -11.141 -8.023 1 97.62 294 ILE A C 1
ATOM 2221 O O . ILE A 1 294 ? 17.797 -9.977 -8.406 1 97.62 294 ILE A O 1
ATOM 2225 N N . ALA A 1 295 ? 18.203 -12.203 -8.68 1 97.81 295 ALA A N 1
ATOM 2226 C CA . ALA A 1 295 ? 18.969 -12.016 -9.906 1 97.81 295 ALA A CA 1
ATOM 2227 C C . ALA A 1 295 ? 18.109 -11.414 -11.008 1 97.81 295 ALA A C 1
ATOM 2229 O O . ALA A 1 295 ? 18.562 -10.562 -11.773 1 97.81 295 ALA A O 1
ATOM 2230 N N . PHE A 1 296 ? 16.922 -11.867 -11.07 1 98.44 296 PHE A N 1
ATOM 2231 C CA . PHE A 1 296 ? 15.984 -11.375 -12.07 1 98.44 296 PHE A CA 1
ATOM 2232 C C . PHE A 1 296 ? 15.727 -9.891 -11.883 1 98.44 296 PHE A C 1
ATOM 2234 O O . PHE A 1 296 ? 15.773 -9.125 -12.852 1 98.44 296 PHE A O 1
ATOM 2241 N N . LEU A 1 297 ? 15.477 -9.43 -10.68 1 98.38 297 LEU A N 1
ATOM 2242 C CA . LEU A 1 297 ? 15.219 -8.023 -10.398 1 98.38 297 LEU A CA 1
ATOM 2243 C C . LEU A 1 297 ? 16.453 -7.18 -10.664 1 98.38 297 LEU A C 1
ATOM 2245 O O . LEU A 1 297 ? 16.359 -6.082 -11.219 1 98.38 297 LEU A O 1
ATOM 2249 N N . ALA A 1 298 ? 17.578 -7.691 -10.234 1 98.06 298 ALA A N 1
ATOM 2250 C CA . ALA A 1 298 ? 18.828 -6.961 -10.469 1 98.06 298 ALA A CA 1
ATOM 2251 C C . ALA A 1 298 ? 19.047 -6.715 -11.953 1 98.06 298 ALA A C 1
ATOM 2253 O O . ALA A 1 298 ? 19.422 -5.609 -12.359 1 98.06 298 ALA A O 1
ATOM 2254 N N . ALA A 1 299 ? 18.844 -7.75 -12.711 1 97.88 299 ALA A N 1
ATOM 2255 C CA . ALA A 1 299 ? 19.016 -7.637 -14.164 1 97.88 299 ALA A CA 1
ATOM 2256 C C . ALA A 1 299 ? 18.016 -6.645 -14.75 1 97.88 299 ALA A C 1
ATOM 2258 O O . ALA A 1 299 ? 18.359 -5.871 -15.648 1 97.88 299 ALA A O 1
ATOM 2259 N N . HIS A 1 300 ? 16.828 -6.68 -14.273 1 97.56 300 HIS A N 1
ATOM 2260 C CA . HIS A 1 300 ? 15.781 -5.793 -14.766 1 97.56 300 HIS A CA 1
ATOM 2261 C C . HIS A 1 300 ? 16.109 -4.332 -14.453 1 97.56 300 HIS A C 1
ATOM 2263 O O . HIS A 1 300 ? 15.945 -3.461 -15.312 1 97.56 300 HIS A O 1
ATOM 2269 N N . PHE A 1 301 ? 16.516 -4.09 -13.25 1 97.62 301 PHE A N 1
ATOM 2270 C CA . PHE A 1 301 ? 16.797 -2.715 -12.859 1 97.62 301 PHE A CA 1
ATOM 2271 C C . PHE A 1 301 ? 18 -2.17 -13.625 1 97.62 301 PHE A C 1
ATOM 2273 O O . PHE A 1 301 ? 17.953 -1.057 -14.148 1 97.62 301 PHE A O 1
ATOM 2280 N N . GLY A 1 302 ? 19.078 -2.971 -13.617 1 96 302 GLY A N 1
ATOM 2281 C CA . GLY A 1 302 ? 20.297 -2.537 -14.281 1 96 302 GLY A CA 1
ATOM 2282 C C . GLY A 1 302 ? 21.141 -1.597 -13.438 1 96 302 GLY A C 1
ATOM 2283 O O . GLY A 1 302 ? 20.75 -1.248 -12.32 1 96 302 GLY A O 1
ATOM 2284 N N . ASP A 1 303 ? 22.312 -1.232 -14.023 1 92.75 303 ASP A N 1
ATOM 2285 C CA . ASP A 1 303 ? 23.234 -0.3 -13.391 1 92.75 303 ASP A CA 1
ATOM 2286 C C . ASP A 1 303 ? 23.844 0.654 -14.414 1 92.75 303 ASP A C 1
ATOM 2288 O O . ASP A 1 303 ? 24.641 0.242 -15.266 1 92.75 303 ASP A O 1
ATOM 2292 N N . PRO A 1 304 ? 23.484 1.915 -14.367 1 94 304 PRO A N 1
ATOM 2293 C CA . PRO A 1 304 ? 22.484 2.479 -13.453 1 94 304 PRO A CA 1
ATOM 2294 C C . PRO A 1 304 ? 21.078 1.934 -13.703 1 94 304 PRO A C 1
ATOM 2296 O O . PRO A 1 304 ? 20.797 1.408 -14.781 1 94 304 PRO A O 1
ATOM 2299 N N . PRO A 1 305 ? 20.297 2.041 -12.641 1 96.81 305 PRO A N 1
ATOM 2300 C CA . PRO A 1 305 ? 18.938 1.547 -12.859 1 96.81 305 PRO A CA 1
ATOM 2301 C C . PRO A 1 305 ? 18.219 2.287 -13.984 1 96.81 305 PRO A C 1
ATOM 2303 O O . PRO A 1 305 ? 18.5 3.461 -14.234 1 96.81 305 PRO A O 1
ATOM 2306 N N . TYR A 1 306 ? 17.219 1.64 -14.633 1 96.06 306 TYR A N 1
ATOM 2307 C CA . TYR A 1 306 ? 16.656 2.137 -15.875 1 96.06 306 TYR A CA 1
ATOM 2308 C C . TYR A 1 306 ? 15.945 3.467 -15.656 1 96.06 306 TYR A C 1
ATOM 2310 O O . TYR A 1 306 ? 15.836 4.281 -16.578 1 96.06 306 TYR A O 1
ATOM 2318 N N . TRP A 1 307 ? 15.492 3.777 -14.461 1 95.44 307 TRP A N 1
ATOM 2319 C CA . TRP A 1 307 ? 14.758 5.012 -14.211 1 95.44 307 TRP A CA 1
ATOM 2320 C C . TRP A 1 307 ? 15.711 6.199 -14.086 1 95.44 307 TRP A C 1
ATOM 2322 O O . TRP A 1 307 ? 15.281 7.352 -14.055 1 95.44 307 TRP A O 1
ATOM 2332 N N . ASP A 1 308 ? 16.922 5.957 -13.969 1 94.75 308 ASP A N 1
ATOM 2333 C CA . ASP A 1 308 ? 17.891 7.043 -13.852 1 94.75 308 ASP A CA 1
ATOM 2334 C C . ASP A 1 308 ? 18.766 7.133 -15.102 1 94.75 308 ASP A C 1
ATOM 2336 O O . ASP A 1 308 ? 19.766 7.84 -15.109 1 94.75 308 ASP A O 1
ATOM 2340 N N . ARG A 1 309 ? 18.406 6.359 -16.109 1 89.88 309 ARG A N 1
ATOM 2341 C CA . ARG A 1 309 ? 19.141 6.426 -17.359 1 89.88 309 ARG A CA 1
ATOM 2342 C C . ARG A 1 309 ? 18.688 7.605 -18.219 1 89.88 309 ARG A C 1
ATOM 2344 O O . ARG A 1 309 ? 17.531 8.023 -18.125 1 89.88 309 ARG A O 1
ATOM 2351 N N . ALA A 1 310 ? 19.766 8.211 -18.875 1 70.31 310 ALA A N 1
ATOM 2352 C CA . ALA A 1 310 ? 19.547 9.398 -19.703 1 70.31 310 ALA A CA 1
ATOM 2353 C C . ALA A 1 310 ? 18.406 9.172 -20.688 1 70.31 310 ALA A C 1
ATOM 2355 O O . ALA A 1 310 ? 17.609 10.078 -20.953 1 70.31 310 ALA A O 1
ATOM 2356 N N . ASP A 1 311 ? 18.375 8.109 -21.344 1 56.12 311 ASP A N 1
ATOM 2357 C CA . ASP A 1 311 ? 17.359 7.828 -22.344 1 56.12 311 ASP A CA 1
ATOM 2358 C C . ASP A 1 311 ? 16.031 7.441 -21.688 1 56.12 311 ASP A C 1
ATOM 2360 O O . ASP A 1 311 ? 15.008 7.316 -22.359 1 56.12 311 ASP A O 1
ATOM 2364 N N . GLY A 1 312 ? 16.016 7.047 -20.609 1 48.41 312 GLY A N 1
ATOM 2365 C CA . GLY A 1 312 ? 14.828 6.598 -19.891 1 48.41 312 GLY A CA 1
ATOM 2366 C C . GLY A 1 312 ? 13.969 7.738 -19.391 1 48.41 312 GLY A C 1
ATOM 2367 O O . GLY A 1 312 ? 12.992 7.512 -18.672 1 48.41 312 GLY A O 1
ATOM 2368 N N . GLN A 1 313 ? 14.562 8.938 -19.156 1 38.16 313 GLN A N 1
ATOM 2369 C CA . GLN A 1 313 ? 13.75 10.094 -18.781 1 38.16 313 GLN A CA 1
ATOM 2370 C C . GLN A 1 313 ? 12.914 10.594 -19.953 1 38.16 313 GLN A C 1
ATOM 2372 O O . GLN A 1 313 ? 13.375 10.594 -21.094 1 38.16 313 GLN A O 1
ATOM 2377 N N . MET B 1 1 ? 11.906 32.75 52.125 1 30.2 1 MET B N 1
ATOM 2378 C CA . MET B 1 1 ? 11.922 31.328 51.812 1 30.2 1 MET B CA 1
ATOM 2379 C C . MET B 1 1 ? 10.656 30.922 51.031 1 30.2 1 MET B C 1
ATOM 2381 O O . MET B 1 1 ? 9.625 30.641 51.656 1 30.2 1 MET B O 1
ATOM 2385 N N . THR B 1 2 ? 10.25 31.578 49.938 1 32.72 2 THR B N 1
ATOM 2386 C CA . THR B 1 2 ? 9.023 31.5 49.156 1 32.72 2 THR B CA 1
ATOM 2387 C C . THR B 1 2 ? 8.828 30.094 48.594 1 32.72 2 THR B C 1
ATOM 2389 O O . THR B 1 2 ? 9.734 29.547 47.969 1 32.72 2 THR B O 1
ATOM 2392 N N . SER B 1 3 ? 8.156 29.188 49.344 1 35.72 3 SER B N 1
ATOM 2393 C CA . SER B 1 3 ? 7.863 27.797 49.031 1 35.72 3 SER B CA 1
ATOM 2394 C C . SER B 1 3 ? 7.469 27.625 47.562 1 35.72 3 SER B C 1
ATOM 2396 O O . SER B 1 3 ? 6.555 28.297 47.094 1 35.72 3 SER B O 1
ATOM 2398 N N . ASP B 1 4 ? 8.375 27.328 46.719 1 37.66 4 ASP B N 1
ATOM 2399 C CA . ASP B 1 4 ? 8.133 26.969 45.312 1 37.66 4 ASP B CA 1
ATOM 2400 C C . ASP B 1 4 ? 6.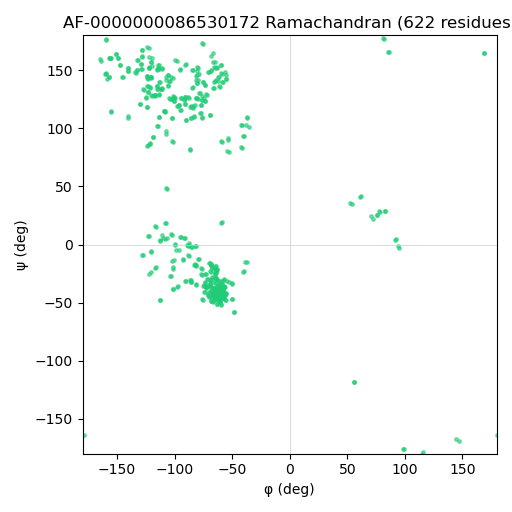941 26.031 45.188 1 37.66 4 ASP B C 1
ATOM 2402 O O . ASP B 1 4 ? 6.828 25.047 45.938 1 37.66 4 ASP B O 1
ATOM 2406 N N . PRO B 1 5 ? 5.746 26.469 44.781 1 40.72 5 PRO B N 1
ATOM 2407 C CA . PRO B 1 5 ? 4.609 25.547 44.688 1 40.72 5 PRO B CA 1
ATOM 2408 C C . PRO B 1 5 ? 5.016 24.156 44.25 1 40.72 5 PRO B C 1
ATOM 2410 O O . PRO B 1 5 ? 5.91 24.016 43.406 1 40.72 5 PRO B O 1
ATOM 2413 N N . ILE B 1 6 ? 5.164 23.109 45.062 1 40.53 6 ILE B N 1
ATOM 2414 C CA . ILE B 1 6 ? 5.363 21.688 44.781 1 40.53 6 ILE B CA 1
ATOM 2415 C C . ILE B 1 6 ? 4.543 21.297 43.562 1 40.53 6 ILE B C 1
ATOM 2417 O O . ILE B 1 6 ? 3.354 21.609 43.469 1 40.53 6 ILE B O 1
ATOM 2421 N N . PRO B 1 7 ? 5.184 21 42.406 1 47.72 7 PRO B N 1
ATOM 2422 C CA . PRO B 1 7 ? 4.395 20.516 41.25 1 47.72 7 PRO B CA 1
ATOM 2423 C C . PRO B 1 7 ? 3.34 19.5 41.688 1 47.72 7 PRO B C 1
ATOM 2425 O O . PRO B 1 7 ? 3.631 18.578 42.438 1 47.72 7 PRO B O 1
ATOM 2428 N N . ALA B 1 8 ? 2.246 19.75 42.125 1 45.97 8 ALA B N 1
ATOM 2429 C CA . ALA B 1 8 ? 1.219 18.797 42.531 1 45.97 8 ALA B CA 1
ATOM 2430 C C . ALA B 1 8 ? 0.942 17.797 41.406 1 45.97 8 ALA B C 1
ATOM 2432 O O . ALA B 1 8 ? 0.226 18.109 40.469 1 45.97 8 ALA B O 1
ATOM 2433 N N . PRO B 1 9 ? 1.731 16.844 41.25 1 51.72 9 PRO B N 1
ATOM 2434 C CA . PRO B 1 9 ? 1.509 15.781 40.281 1 51.72 9 PRO B CA 1
ATOM 2435 C C . PRO B 1 9 ? 0.037 15.398 40.156 1 51.72 9 PRO B C 1
ATOM 2437 O O . PRO B 1 9 ? -0.357 14.773 39.156 1 51.72 9 PRO B O 1
ATOM 2440 N N . ASP B 1 10 ? -0.75 15.82 41.094 1 58.03 10 ASP B N 1
ATOM 2441 C CA . ASP B 1 10 ? -2.123 15.328 41.156 1 58.03 10 ASP B CA 1
ATOM 2442 C 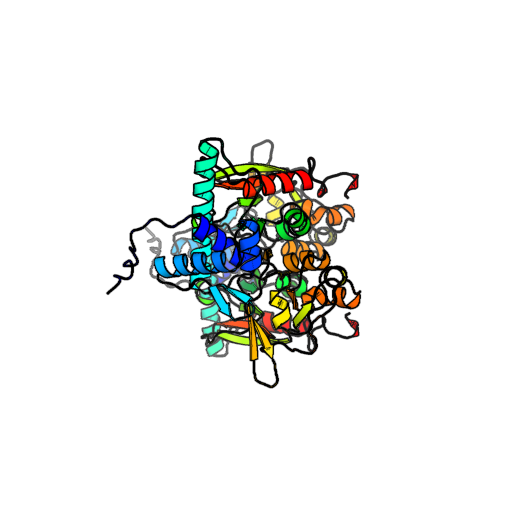C . ASP B 1 10 ? -3.092 16.312 40.531 1 58.03 10 ASP B C 1
ATOM 2444 O O . ASP B 1 10 ? -4.309 16.109 40.562 1 58.03 10 ASP B O 1
ATOM 2448 N N . LYS B 1 11 ? -2.619 17.453 40.125 1 67 11 LYS B N 1
ATOM 2449 C CA . LYS B 1 11 ? -3.562 18.391 39.531 1 67 11 LYS B CA 1
ATOM 2450 C C . LYS B 1 11 ? -3.957 17.953 38.094 1 67 11 LYS B C 1
ATOM 2452 O O . LYS B 1 11 ? -3.129 17.438 37.344 1 67 11 LYS B O 1
ATOM 2457 N N . PRO B 1 12 ? -5.238 18.125 37.812 1 78.19 12 PRO B N 1
ATOM 2458 C CA . PRO B 1 12 ? -5.695 17.781 36.469 1 78.19 12 PRO B CA 1
ATOM 2459 C C . PRO B 1 12 ? -5.023 18.625 35.375 1 78.19 12 PRO B C 1
ATOM 2461 O O . PRO B 1 12 ? -4.66 19.781 35.625 1 78.19 12 PRO B O 1
ATOM 2464 N N . LEU B 1 13 ? -4.777 18.078 34.344 1 85.56 13 LEU B N 1
ATOM 2465 C CA . LEU B 1 13 ? -4.18 18.766 33.188 1 85.56 13 LEU B CA 1
ATOM 2466 C C . LEU B 1 13 ? -5.074 19.891 32.719 1 85.56 13 LEU B C 1
ATOM 2468 O O . LEU B 1 13 ? -6.301 19.75 32.688 1 85.56 13 LEU B O 1
ATOM 2472 N N . ASP B 1 14 ? -4.445 21.047 32.438 1 88.25 14 ASP B N 1
ATOM 2473 C CA . ASP B 1 14 ? -5.16 22.125 31.781 1 88.25 14 ASP B CA 1
ATOM 2474 C C . ASP B 1 14 ? -5.316 21.859 30.281 1 88.25 14 ASP B C 1
ATOM 2476 O O . ASP B 1 14 ? -4.324 21.766 29.562 1 88.25 14 ASP B O 1
ATOM 2480 N N . LEU B 1 15 ? -6.582 21.797 29.859 1 87.69 15 LEU B N 1
ATOM 2481 C CA . LEU B 1 15 ? -6.855 21.438 28.484 1 87.69 15 LEU B CA 1
ATOM 2482 C C . LEU B 1 15 ? -6.297 22.484 27.516 1 87.69 15 LEU B C 1
ATOM 2484 O O . LEU B 1 15 ? -5.945 22.156 26.391 1 87.69 15 LEU B O 1
ATOM 2488 N N . LEU B 1 16 ? -6.227 23.688 27.969 1 88.12 16 LEU B N 1
ATOM 2489 C CA . LEU B 1 16 ? -5.625 24.719 27.125 1 88.12 16 LEU B CA 1
ATOM 2490 C C . LEU B 1 16 ? -4.141 24.438 26.922 1 88.12 16 LEU B C 1
ATOM 2492 O O . LEU B 1 16 ? -3.621 24.641 25.812 1 88.12 16 LEU B O 1
ATOM 2496 N N . ASP B 1 17 ? -3.488 24.031 27.969 1 91.62 17 ASP B N 1
ATOM 2497 C CA . ASP B 1 17 ? -2.076 23.672 27.844 1 91.62 17 ASP B CA 1
ATOM 2498 C C . ASP B 1 17 ? -1.88 22.516 26.859 1 91.62 17 ASP B C 1
ATOM 2500 O O . ASP B 1 17 ? -0.954 22.547 26.047 1 91.62 17 ASP B O 1
ATOM 2504 N N . VAL B 1 18 ? -2.805 21.609 26.953 1 90.12 18 VAL B N 1
ATOM 2505 C CA . VAL B 1 18 ? -2.754 20.453 26.078 1 90.12 18 VAL B CA 1
ATOM 2506 C C . VAL B 1 18 ? -3.006 20.875 24.641 1 90.12 18 VAL B C 1
ATOM 2508 O O . VAL B 1 18 ? -2.289 20.469 23.719 1 90.12 18 VAL B O 1
ATOM 2511 N N . ALA B 1 19 ? -3.967 21.719 24.453 1 89.12 19 ALA B N 1
ATOM 2512 C CA . ALA B 1 19 ? -4.309 22.219 23.109 1 89.12 19 ALA B CA 1
ATOM 2513 C C . ALA B 1 19 ? -3.164 23.031 22.516 1 89.12 19 ALA B C 1
ATOM 2515 O O . ALA B 1 19 ? -2.848 22.891 21.344 1 89.12 19 ALA B O 1
ATOM 2516 N N . LEU B 1 20 ? -2.568 23.828 23.344 1 89.75 20 LEU B N 1
ATOM 2517 C CA . LEU B 1 20 ? -1.433 24.641 22.906 1 89.75 20 LEU B CA 1
ATOM 2518 C C . LEU B 1 20 ? -0.273 23.75 22.469 1 89.75 20 LEU B C 1
ATOM 2520 O O . LEU B 1 20 ? 0.355 24 21.438 1 89.75 20 LEU B O 1
ATOM 2524 N N . PHE B 1 21 ? -0.031 22.766 23.156 1 91 21 PHE B N 1
ATOM 2525 C CA . PHE B 1 21 ? 1.007 21.797 22.812 1 91 21 PHE B CA 1
ATOM 2526 C C . PHE B 1 21 ? 0.728 21.172 21.453 1 91 21 PHE B C 1
ATOM 2528 O O . PHE B 1 21 ? 1.6 21.141 20.594 1 91 21 PHE B O 1
ATOM 2535 N N . VAL B 1 22 ? -0.496 20.672 21.344 1 87.56 22 VAL B N 1
ATOM 2536 C CA . VAL B 1 22 ? -0.87 19.969 20.125 1 87.56 22 VAL B CA 1
ATOM 2537 C C . VAL B 1 22 ? -0.711 20.906 18.922 1 87.56 22 VAL B C 1
ATOM 2539 O O . VAL B 1 22 ? -0.11 20.531 17.906 1 87.56 22 VAL B O 1
ATOM 2542 N N . ARG B 1 23 ? -1.123 22.109 19.062 1 85.69 23 ARG B N 1
ATOM 2543 C CA . ARG B 1 23 ? -1.072 23.047 17.953 1 85.69 23 ARG B CA 1
ATOM 2544 C C . ARG B 1 23 ? 0.36 23.5 17.672 1 85.69 23 ARG B C 1
ATOM 2546 O O . ARG B 1 23 ? 0.765 23.625 16.516 1 85.69 23 ARG B O 1
ATOM 2553 N N . ALA B 1 24 ? 1.068 23.734 18.719 1 86.31 24 ALA B N 1
ATOM 2554 C CA . ALA B 1 24 ? 2.475 24.109 18.562 1 86.31 24 ALA B CA 1
ATOM 2555 C C . ALA B 1 24 ? 3.24 23 17.828 1 86.31 24 ALA B C 1
ATOM 2557 O O . ALA B 1 24 ? 4.066 23.281 16.953 1 86.31 24 ALA B O 1
ATOM 2558 N N . ALA B 1 25 ? 2.932 21.828 18.188 1 83.5 25 ALA B N 1
ATOM 2559 C CA . ALA B 1 25 ? 3.59 20.688 17.562 1 83.5 25 ALA B CA 1
ATOM 2560 C C . ALA B 1 25 ? 3.217 20.562 16.094 1 83.5 25 ALA B C 1
ATOM 2562 O O . ALA B 1 25 ? 4.082 20.344 15.242 1 83.5 25 ALA B O 1
ATOM 2563 N N . LEU B 1 26 ? 1.955 20.734 15.812 1 74.62 26 LEU B N 1
ATOM 2564 C CA . LEU B 1 26 ? 1.456 20.578 14.453 1 74.62 26 LEU B CA 1
ATOM 2565 C C . LEU B 1 26 ? 1.967 21.703 13.555 1 74.62 26 LEU B C 1
ATOM 2567 O O . LEU B 1 26 ? 2.295 21.484 12.391 1 74.62 26 LEU B O 1
ATOM 2571 N N . LEU B 1 27 ? 2.133 22.875 14.125 1 71.62 27 LEU B N 1
ATOM 2572 C CA . LEU B 1 27 ? 2.555 24.062 13.367 1 71.62 27 LEU B CA 1
ATOM 2573 C C . LEU B 1 27 ? 4.07 24.219 13.414 1 71.62 27 LEU B C 1
ATOM 2575 O O . LEU B 1 27 ? 4.633 25.047 12.695 1 71.62 27 LEU B O 1
ATOM 2579 N N . ALA B 1 28 ? 4.633 23.453 14.297 1 75.44 28 ALA B N 1
ATOM 2580 C CA . ALA B 1 28 ? 6.055 23.594 14.602 1 75.44 28 ALA B CA 1
ATOM 2581 C C . ALA B 1 28 ? 6.41 25.031 14.938 1 75.44 28 ALA B C 1
ATOM 2583 O O . ALA B 1 28 ? 7.461 25.531 14.531 1 75.44 28 ALA B O 1
ATOM 2584 N N . ASN B 1 29 ? 5.496 25.625 15.562 1 75.69 29 ASN B N 1
ATOM 2585 C CA . ASN B 1 29 ? 5.617 27.047 15.852 1 75.69 29 ASN B CA 1
ATOM 2586 C C . ASN B 1 29 ? 4.789 27.438 17.062 1 75.69 29 ASN B C 1
ATOM 2588 O O . ASN B 1 29 ? 3.559 27.484 17 1 75.69 29 ASN B O 1
ATOM 2592 N N . VAL B 1 30 ? 5.488 27.859 18.125 1 86.31 30 VAL B N 1
ATOM 2593 C CA . VAL B 1 30 ? 4.805 28.188 19.375 1 86.31 30 VAL B CA 1
ATOM 2594 C C . VAL B 1 30 ? 4.094 29.531 19.234 1 86.31 30 VAL B C 1
ATOM 2596 O O . VAL B 1 30 ? 2.994 29.703 19.766 1 86.31 30 VAL B O 1
ATOM 2599 N N . THR B 1 31 ? 4.766 30.375 18.484 1 83.31 31 THR B N 1
ATOM 2600 C CA . THR B 1 31 ? 4.18 31.703 18.281 1 83.31 31 THR B CA 1
ATOM 2601 C C . THR B 1 31 ? 2.85 31.594 17.531 1 83.31 31 THR B C 1
ATOM 2603 O O . THR B 1 31 ? 1.858 32.219 17.938 1 83.31 31 THR B O 1
ATOM 2606 N N . ALA B 1 32 ? 2.902 30.844 16.531 1 80.44 32 ALA B N 1
ATOM 2607 C CA . ALA B 1 32 ? 1.688 30.656 15.742 1 80.44 32 ALA B CA 1
ATOM 2608 C C . ALA B 1 32 ? 0.599 29.969 16.562 1 80.44 32 ALA B C 1
ATOM 2610 O O . ALA B 1 32 ? -0.575 30.344 16.484 1 80.44 32 ALA B O 1
ATOM 2611 N N . ALA B 1 33 ? 0.994 29.031 17.281 1 85.56 33 ALA B N 1
ATOM 2612 C CA . ALA B 1 33 ? 0.036 28.359 18.156 1 85.56 33 ALA B CA 1
ATOM 2613 C C . ALA B 1 33 ? -0.57 29.328 19.172 1 85.56 33 ALA B C 1
ATOM 2615 O O . ALA B 1 33 ? -1.779 29.312 19.406 1 85.56 33 ALA B O 1
ATOM 2616 N N . GLY B 1 34 ? 0.255 30.125 19.75 1 87.5 34 GLY B N 1
ATOM 2617 C CA . GLY B 1 34 ? -0.235 31.141 20.672 1 87.5 34 GLY B CA 1
ATOM 2618 C C . GLY B 1 34 ? -1.261 32.062 20.062 1 87.5 34 GLY B C 1
ATOM 2619 O O . GLY B 1 34 ? -2.305 32.344 20.656 1 87.5 34 GLY B O 1
ATOM 2620 N N . ARG B 1 35 ? -0.99 32.469 18.891 1 83.69 35 ARG B N 1
ATOM 2621 C CA . ARG B 1 35 ? -1.887 33.344 18.172 1 83.69 35 ARG B CA 1
ATOM 2622 C C . ARG B 1 35 ? -3.264 32.719 17.984 1 83.69 35 ARG B C 1
ATOM 2624 O O . ARG B 1 35 ? -4.285 33.406 18.109 1 83.69 35 ARG B O 1
ATOM 2631 N N . GLU B 1 36 ? -3.273 31.5 17.766 1 81.12 36 GLU B N 1
ATOM 2632 C CA . GLU B 1 36 ? -4.531 30.797 17.562 1 81.12 36 GLU B CA 1
ATOM 2633 C C . GLU B 1 36 ? -5.391 30.828 18.828 1 81.12 36 GLU B C 1
ATOM 2635 O O . GLU B 1 36 ? -6.621 30.766 18.75 1 81.12 36 GLU B O 1
ATOM 2640 N N . PHE B 1 37 ? -4.727 30.922 19.906 1 85.88 37 PHE B N 1
ATOM 2641 C CA . PHE B 1 37 ? -5.461 30.859 21.172 1 85.88 37 PHE B CA 1
ATOM 2642 C C . PHE B 1 37 ? -5.484 32.25 21.828 1 85.88 37 PHE B C 1
ATOM 2644 O O . PHE B 1 37 ? -5.898 32.375 22.984 1 85.88 37 PHE B O 1
ATOM 2651 N N . GLY B 1 38 ? -4.969 33.188 21.141 1 86.56 38 GLY B N 1
ATOM 2652 C CA . GLY B 1 38 ? -5.035 34.562 21.625 1 86.56 38 GLY B CA 1
ATOM 2653 C C . GLY B 1 38 ? -4.055 34.844 22.734 1 86.56 38 GLY B C 1
ATOM 2654 O O . GLY B 1 38 ? -4.344 35.656 23.625 1 86.56 38 GLY B O 1
ATOM 2655 N N . VAL B 1 39 ? -3.02 34.125 22.781 1 90.44 39 VAL B N 1
ATOM 2656 C CA . VAL B 1 39 ? -2.006 34.375 23.812 1 90.44 39 VAL B CA 1
ATOM 2657 C C . VAL B 1 39 ? -0.666 34.656 23.141 1 90.44 39 VAL B C 1
ATOM 2659 O O . VAL B 1 39 ? -0.456 34.344 21.969 1 90.44 39 VAL B O 1
ATOM 2662 N N . SER B 1 40 ? 0.111 35.406 23.844 1 91.69 40 SER B N 1
ATOM 2663 C CA . SER B 1 40 ? 1.438 35.75 23.328 1 91.69 40 SER B CA 1
ATOM 2664 C C . SER B 1 40 ? 2.32 34.5 23.25 1 91.69 40 SER B C 1
ATOM 2666 O O . SER B 1 40 ? 2.029 33.5 23.891 1 91.69 40 SER B O 1
ATOM 2668 N N . ALA B 1 41 ? 3.375 34.625 22.531 1 89.56 41 ALA B N 1
ATOM 2669 C CA . ALA B 1 41 ? 4.359 33.531 22.406 1 89.56 41 ALA B CA 1
ATOM 2670 C C . ALA B 1 41 ? 4.953 33.188 23.766 1 89.56 41 ALA B C 1
ATOM 2672 O O . ALA B 1 41 ? 5.207 32 24.047 1 89.56 41 ALA B O 1
ATOM 2673 N N . ALA B 1 42 ? 5.141 34.188 24.531 1 91.44 42 ALA B N 1
ATOM 2674 C CA . ALA B 1 42 ? 5.719 33.969 25.859 1 91.44 42 ALA B CA 1
ATOM 2675 C C . ALA B 1 42 ? 4.773 33.188 26.75 1 91.44 42 ALA B C 1
ATOM 2677 O O . ALA B 1 42 ? 5.207 32.25 27.453 1 91.44 42 ALA B O 1
ATOM 2678 N N . VAL B 1 43 ? 3.564 33.531 26.703 1 91.94 43 VAL B N 1
ATOM 2679 C CA . VAL B 1 43 ? 2.559 32.844 27.5 1 91.94 43 VAL B CA 1
ATOM 2680 C C . VAL B 1 43 ? 2.398 31.422 27.016 1 91.94 43 VAL B C 1
ATOM 2682 O O . VAL B 1 43 ? 2.342 30.484 27.812 1 91.94 43 VAL B O 1
ATOM 2685 N N . ALA B 1 44 ? 2.318 31.266 25.703 1 93.06 44 ALA B N 1
ATOM 2686 C CA . ALA B 1 44 ? 2.199 29.922 25.125 1 93.06 44 ALA B CA 1
ATOM 2687 C C . ALA B 1 44 ? 3.367 29.031 25.547 1 93.06 44 ALA B C 1
ATOM 2689 O O . ALA B 1 44 ? 3.166 27.891 25.938 1 93.06 44 ALA B O 1
ATOM 2690 N N . SER B 1 45 ? 4.508 29.562 25.453 1 92.38 45 SER B N 1
ATOM 2691 C CA . SER B 1 45 ? 5.711 28.812 25.828 1 92.38 45 SER B CA 1
ATOM 2692 C C . SER B 1 45 ? 5.684 28.438 27.297 1 92.38 45 SER B C 1
ATOM 2694 O O . SER B 1 45 ? 6.055 27.312 27.656 1 92.38 45 SER B O 1
ATOM 2696 N N . ALA B 1 46 ? 5.258 29.328 28.094 1 93.25 46 ALA B N 1
ATOM 2697 C CA . ALA B 1 46 ? 5.195 29.094 29.531 1 93.25 46 ALA B CA 1
ATOM 2698 C C . ALA B 1 46 ? 4.191 28 29.859 1 93.25 46 ALA B C 1
ATOM 2700 O O . ALA B 1 46 ? 4.434 27.172 30.75 1 93.25 46 ALA B O 1
ATOM 2701 N N . ARG B 1 47 ? 3.129 28.062 29.219 1 92.75 47 ARG B N 1
ATOM 2702 C CA . ARG B 1 47 ? 2.082 27.078 29.453 1 92.75 47 ARG B CA 1
ATOM 2703 C C . ARG B 1 47 ? 2.535 25.672 29.031 1 92.75 47 ARG B C 1
ATOM 2705 O O . ARG B 1 47 ? 2.262 24.688 29.719 1 92.75 47 ARG B O 1
ATOM 2712 N N . ILE B 1 48 ? 3.17 25.594 27.922 1 93.31 48 ILE B N 1
ATOM 2713 C CA . ILE B 1 48 ? 3.688 24.328 27.453 1 93.31 48 ILE B CA 1
ATOM 2714 C C . ILE B 1 48 ? 4.754 23.812 28.422 1 93.31 48 ILE B C 1
ATOM 2716 O O . ILE B 1 48 ? 4.789 22.625 28.75 1 93.31 48 ILE B O 1
ATOM 2720 N N . ALA B 1 49 ? 5.574 24.672 28.922 1 92.62 49 ALA B N 1
ATOM 2721 C CA . ALA B 1 49 ? 6.578 24.312 29.922 1 92.62 49 ALA B CA 1
ATOM 2722 C C . ALA B 1 49 ? 5.922 23.781 31.188 1 92.62 49 ALA B C 1
ATOM 2724 O O . ALA B 1 49 ? 6.414 22.828 31.797 1 92.62 49 ALA B O 1
ATOM 2725 N N . GLN B 1 50 ? 4.914 24.438 31.531 1 91.5 50 GLN B N 1
ATOM 2726 C CA . GLN B 1 50 ? 4.164 23.984 32.719 1 91.5 50 GLN B CA 1
ATOM 2727 C C . GLN B 1 50 ? 3.605 22.594 32.5 1 91.5 50 GLN B C 1
ATOM 2729 O O . GLN B 1 50 ? 3.656 21.75 33.406 1 91.5 50 GLN B O 1
ATOM 2734 N N . LEU B 1 51 ? 3.023 22.359 31.328 1 92.69 51 LEU B N 1
ATOM 2735 C CA . LEU B 1 51 ? 2.525 21.031 30.969 1 92.69 51 LEU B CA 1
ATOM 2736 C C . LEU B 1 51 ? 3.635 20 31.078 1 92.69 51 LEU B C 1
ATOM 2738 O O . LEU B 1 51 ? 3.432 18.922 31.641 1 92.69 51 LEU B O 1
ATOM 2742 N N . GLU B 1 52 ? 4.816 20.297 30.516 1 93.62 52 GLU B N 1
ATOM 2743 C CA . GLU B 1 52 ? 5.965 19.391 30.547 1 93.62 52 GLU B CA 1
ATOM 2744 C C . GLU B 1 52 ? 6.391 19.094 31.984 1 93.62 52 GLU B C 1
ATOM 2746 O O . GLU B 1 52 ? 6.703 17.953 32.312 1 93.62 52 GLU B O 1
ATOM 2751 N N . ARG B 1 53 ? 6.348 20.094 32.812 1 90.31 53 ARG B N 1
ATOM 2752 C CA . ARG B 1 53 ? 6.695 19.922 34.219 1 90.31 53 ARG B CA 1
ATOM 2753 C C . ARG B 1 53 ? 5.703 19 34.906 1 90.31 53 ARG B C 1
ATOM 2755 O O . ARG B 1 53 ? 6.098 18.125 35.688 1 90.31 53 ARG B O 1
ATOM 2762 N N . GLN B 1 54 ? 4.492 19.25 34.656 1 88.56 54 GLN B N 1
ATOM 2763 C CA . GLN B 1 54 ? 3.455 18.438 35.281 1 88.56 54 GLN B CA 1
ATOM 2764 C C . GLN B 1 54 ? 3.609 16.969 34.875 1 88.56 54 GLN B C 1
ATOM 2766 O O . GLN B 1 54 ? 3.373 16.062 35.688 1 88.56 54 GLN B O 1
ATOM 2771 N N . LEU B 1 55 ? 3.965 16.797 33.625 1 90.44 55 LEU B N 1
ATOM 2772 C CA . LEU B 1 55 ? 4.09 15.445 33.094 1 90.44 55 LEU B CA 1
ATOM 2773 C C . LEU B 1 55 ? 5.445 14.836 33.438 1 90.44 55 LEU B C 1
ATOM 2775 O O . LEU B 1 55 ? 5.633 13.625 33.312 1 90.44 55 LEU B O 1
ATOM 2779 N N . GLY B 1 56 ? 6.395 15.648 33.812 1 89.06 56 GLY B N 1
ATOM 2780 C CA . GLY B 1 56 ? 7.738 15.188 34.125 1 89.06 56 GLY B CA 1
ATOM 2781 C C . GLY B 1 56 ? 8.523 14.781 32.906 1 89.06 56 GLY B C 1
ATOM 2782 O O . GLY B 1 56 ? 9.398 13.922 32.969 1 89.06 56 GLY B O 1
ATOM 2783 N N . ALA B 1 57 ? 8.141 15.289 31.719 1 92.12 57 ALA B N 1
ATOM 2784 C CA . ALA B 1 57 ? 8.789 14.961 30.453 1 92.12 57 ALA B CA 1
ATOM 2785 C C . ALA B 1 57 ? 8.812 16.172 29.531 1 92.12 57 ALA B C 1
ATOM 2787 O O . ALA B 1 57 ? 7.883 16.984 29.531 1 92.12 57 ALA B O 1
ATOM 2788 N N . ARG B 1 58 ? 9.867 16.266 28.812 1 91.12 58 ARG B N 1
ATOM 2789 C CA . ARG B 1 58 ? 9.906 17.25 27.734 1 91.12 58 ARG B CA 1
ATOM 2790 C C . ARG B 1 58 ? 9.141 16.75 26.516 1 91.12 58 ARG B C 1
ATOM 2792 O O . ARG B 1 58 ? 9.297 15.602 26.094 1 91.12 58 ARG B O 1
ATOM 2799 N N . LEU B 1 59 ? 8.273 17.656 26.062 1 91.88 59 LEU B N 1
ATOM 2800 C CA . LEU B 1 59 ? 7.422 17.266 24.938 1 91.88 59 LEU B CA 1
ATOM 2801 C C . LEU B 1 59 ? 7.922 17.891 23.641 1 91.88 59 LEU B C 1
ATOM 2803 O O . LEU B 1 59 ? 7.688 17.328 22.547 1 91.88 59 LEU B O 1
ATOM 2807 N N . LEU B 1 60 ? 8.586 19.047 23.812 1 88.62 60 LEU B N 1
ATOM 2808 C CA . LEU B 1 60 ? 9.07 19.781 22.641 1 88.62 60 LEU B CA 1
ATOM 2809 C C . LEU B 1 60 ? 10.555 20.078 22.766 1 88.62 60 LEU B C 1
ATOM 2811 O O . LEU B 1 60 ? 11.055 20.344 23.859 1 88.62 60 LEU B O 1
ATOM 2815 N N . HIS B 1 61 ? 11.234 19.797 21.656 1 82.06 61 HIS B N 1
ATOM 2816 C CA . HIS B 1 61 ? 12.57 20.375 21.547 1 82.06 61 HIS B CA 1
ATOM 2817 C C . HIS B 1 61 ? 12.5 21.844 21.156 1 82.06 61 HIS B C 1
ATOM 2819 O O . HIS B 1 61 ? 11.836 22.203 20.172 1 82.06 61 HIS B O 1
ATOM 2825 N N . ARG B 1 62 ? 12.938 22.656 22.156 1 67.88 62 ARG B N 1
ATOM 2826 C CA . ARG B 1 62 ? 12.906 24.094 21.891 1 67.88 62 ARG B CA 1
ATOM 2827 C C . ARG B 1 62 ? 14.297 24.609 21.547 1 67.88 62 ARG B C 1
ATOM 2829 O O . ARG B 1 62 ? 15.242 24.453 22.312 1 67.88 62 ARG B O 1
ATOM 2836 N N . THR B 1 63 ? 14.609 24.578 20.391 1 57.84 63 THR B N 1
ATOM 2837 C CA . THR B 1 63 ? 15.781 25.375 20.047 1 57.84 63 THR B CA 1
ATOM 2838 C C . THR B 1 63 ? 15.383 26.797 19.656 1 57.84 63 THR B C 1
ATOM 2840 O O . THR B 1 63 ? 14.195 27.094 19.547 1 57.84 63 THR B O 1
ATOM 2843 N N . THR B 1 64 ? 16.312 27.859 19.797 1 52.44 64 THR B N 1
ATOM 2844 C CA . THR B 1 64 ? 16.078 29.281 19.578 1 52.44 64 THR B CA 1
ATOM 2845 C C . THR B 1 64 ? 15.203 29.484 18.344 1 52.44 64 THR B C 1
ATOM 2847 O O . THR B 1 64 ? 14.539 30.516 18.219 1 52.44 64 THR B O 1
ATOM 2850 N N . ARG B 1 65 ? 15.125 28.641 17.438 1 51.81 65 ARG B N 1
ATOM 2851 C CA . ARG B 1 65 ? 14.469 28.984 16.188 1 51.81 65 ARG B CA 1
ATOM 2852 C C . ARG B 1 65 ? 13.289 28.062 15.898 1 51.81 65 ARG B C 1
ATOM 2854 O O . ARG B 1 65 ? 12.453 28.359 15.047 1 51.81 65 ARG B O 1
ATOM 2861 N N . ARG B 1 66 ? 13.148 26.844 16.391 1 58.16 66 ARG B N 1
ATOM 2862 C CA . ARG B 1 66 ? 12.062 26 15.906 1 58.16 66 ARG B CA 1
ATOM 2863 C C . ARG B 1 66 ? 11.742 24.891 16.906 1 58.16 66 ARG B C 1
ATOM 2865 O O . ARG B 1 66 ? 12.594 24.5 17.703 1 58.16 66 ARG B O 1
ATOM 2872 N N . ILE B 1 67 ? 10.312 24.562 17.031 1 71.31 67 ILE B N 1
ATOM 2873 C CA . ILE B 1 67 ? 9.906 23.531 17.984 1 71.31 67 ILE B CA 1
ATOM 2874 C C . ILE B 1 67 ? 9.648 22.219 17.266 1 71.31 67 ILE B C 1
ATOM 2876 O O . ILE B 1 67 ? 9.156 22.219 16.125 1 71.31 67 ILE B O 1
ATOM 2880 N N . SER B 1 68 ? 10.266 21.094 17.672 1 77.75 68 SER B N 1
ATOM 2881 C CA . SER B 1 68 ? 9.977 19.734 17.234 1 77.75 68 SER B CA 1
ATOM 2882 C C . SER B 1 68 ? 9.578 18.844 18.406 1 77.75 68 SER B C 1
ATOM 2884 O O . SER B 1 68 ? 9.852 19.172 19.562 1 77.75 68 SER B O 1
ATOM 2886 N N . LEU B 1 69 ? 8.836 17.75 18.016 1 82.12 69 LEU B N 1
ATOM 2887 C CA . LEU B 1 69 ? 8.391 16.828 19.047 1 82.12 69 LEU B CA 1
ATOM 2888 C C . LEU B 1 69 ? 9.547 15.977 19.562 1 82.12 69 LEU B C 1
ATOM 2890 O O . LEU B 1 69 ? 10.391 15.539 18.781 1 82.12 69 LEU B O 1
ATOM 2894 N N . THR B 1 70 ? 9.602 15.812 20.828 1 83.38 70 THR B N 1
ATOM 2895 C CA . THR B 1 70 ? 10.414 14.75 21.406 1 83.38 70 THR B CA 1
ATOM 2896 C C . THR B 1 70 ? 9.734 13.398 21.234 1 83.38 70 THR B C 1
ATOM 2898 O O . THR B 1 70 ? 8.617 13.32 20.734 1 83.38 70 THR B O 1
ATOM 2901 N N . GLN B 1 71 ? 10.445 12.328 21.594 1 80.5 71 GLN B N 1
ATOM 2902 C CA . GLN B 1 71 ? 9.82 11.008 21.594 1 80.5 71 GLN B CA 1
ATOM 2903 C C . GLN B 1 71 ? 8.609 10.969 22.531 1 80.5 71 GLN B C 1
ATOM 2905 O O . GLN B 1 71 ? 7.555 10.445 22.156 1 80.5 71 GLN B O 1
ATOM 2910 N N . ASP B 1 72 ? 8.797 11.516 23.672 1 86.44 72 ASP B N 1
ATOM 2911 C CA . ASP B 1 72 ? 7.695 11.625 24.625 1 86.44 72 ASP B CA 1
ATOM 2912 C C . ASP B 1 72 ? 6.566 12.484 24.062 1 86.44 72 ASP B C 1
ATOM 2914 O O . ASP B 1 72 ? 5.391 12.203 24.297 1 86.44 72 ASP B O 1
ATOM 2918 N N . GLY B 1 73 ? 6.918 13.461 23.328 1 88.12 73 GLY B N 1
ATOM 2919 C CA . GLY B 1 73 ? 5.934 14.312 22.688 1 88.12 73 GLY B CA 1
ATOM 2920 C C . GLY B 1 73 ? 5.066 13.578 21.688 1 88.12 73 GLY B C 1
ATOM 2921 O O . GLY B 1 73 ? 3.854 13.805 21.625 1 88.12 73 GLY B O 1
ATOM 2922 N N . GLU B 1 74 ? 5.672 12.688 21 1 80.06 74 GLU B N 1
ATOM 2923 C CA . GLU B 1 74 ? 4.941 11.898 20.016 1 80.06 74 GLU B CA 1
ATOM 2924 C C . GLU B 1 74 ? 3.912 10.992 20.688 1 80.06 74 GLU B C 1
ATOM 2926 O O . GLU B 1 74 ? 2.773 10.891 20.234 1 80.06 74 GLU B O 1
ATOM 2931 N N . VAL B 1 75 ? 4.371 10.383 21.719 1 80.12 75 VAL B N 1
ATOM 2932 C CA . VAL B 1 75 ? 3.484 9.5 22.469 1 80.12 75 VAL B CA 1
ATOM 2933 C C . VAL B 1 75 ? 2.342 10.312 23.078 1 80.12 75 VAL B C 1
ATOM 2935 O O . VAL B 1 75 ? 1.176 9.922 22.984 1 80.12 75 VAL B O 1
ATOM 2938 N N . PHE B 1 76 ? 2.686 11.414 23.641 1 86.94 76 PHE B N 1
ATOM 2939 C CA . PHE B 1 76 ? 1.683 12.234 24.312 1 86.94 76 PHE B CA 1
ATOM 2940 C C . PHE B 1 76 ? 0.7 12.812 23.297 1 86.94 76 PHE B C 1
ATOM 2942 O O . PHE B 1 76 ? -0.471 13.031 23.609 1 86.94 76 PHE B O 1
ATOM 2949 N N . MET B 1 77 ? 1.162 13 22.062 1 84.75 77 MET B N 1
ATOM 2950 C CA . MET B 1 77 ? 0.321 13.57 21.016 1 84.75 77 MET B CA 1
ATOM 2951 C C . MET B 1 77 ? -0.919 12.711 20.781 1 84.75 77 MET B C 1
ATOM 2953 O O . MET B 1 77 ? -2.029 13.234 20.672 1 84.75 77 MET B O 1
ATOM 2957 N N . ALA B 1 78 ? -0.734 11.484 20.766 1 76.75 78 ALA B N 1
ATOM 2958 C CA . ALA B 1 78 ? -1.848 10.57 20.531 1 76.75 78 ALA B CA 1
ATOM 2959 C C . ALA B 1 78 ? -2.865 10.648 21.672 1 76.75 78 ALA B C 1
ATOM 2961 O O . ALA B 1 78 ? -4.074 10.703 21.422 1 76.75 78 ALA B O 1
ATOM 2962 N N . HIS B 1 79 ? -2.396 10.711 22.828 1 81.06 79 HIS B N 1
ATOM 2963 C CA . HIS B 1 79 ? -3.264 10.789 23.984 1 81.06 79 HIS B CA 1
ATOM 2964 C C . HIS B 1 79 ? -3.926 12.164 24.094 1 81.06 79 HIS B C 1
ATOM 2966 O O . HIS B 1 79 ? -5.086 12.266 24.5 1 81.06 79 HIS B O 1
ATOM 2972 N N . ALA B 1 80 ? -3.133 13.125 23.75 1 86.5 80 ALA B N 1
ATOM 2973 C CA . ALA B 1 80 ? -3.654 14.492 23.797 1 86.5 80 ALA B CA 1
ATOM 2974 C C . ALA B 1 80 ? -4.852 14.656 22.859 1 86.5 80 ALA B C 1
ATOM 2976 O O . ALA B 1 80 ? -5.848 15.289 23.234 1 86.5 80 ALA B O 1
ATOM 2977 N N . ASP B 1 81 ? -4.734 14.055 21.781 1 79.19 81 ASP B N 1
ATOM 2978 C CA . ASP B 1 81 ? -5.82 14.133 20.797 1 79.19 81 ASP B CA 1
ATOM 2979 C C . ASP B 1 81 ? -7.098 13.5 21.344 1 79.19 81 ASP B C 1
ATOM 2981 O O . ASP B 1 81 ? -8.188 14.062 21.203 1 79.19 81 ASP B O 1
ATOM 2985 N N . THR B 1 82 ? -6.922 12.398 21.938 1 74.75 82 THR B N 1
ATOM 2986 C CA . THR B 1 82 ? -8.055 11.719 22.547 1 74.75 82 THR B CA 1
ATOM 2987 C C . THR B 1 82 ? -8.672 12.57 23.641 1 74.75 82 THR B C 1
ATOM 2989 O O . THR B 1 82 ? -9.898 12.68 23.75 1 74.75 82 THR B O 1
ATOM 2992 N N . LEU B 1 83 ? -7.84 13.156 24.453 1 79.31 83 LEU B N 1
ATOM 2993 C CA . LEU B 1 83 ? -8.281 14.016 25.562 1 79.31 83 LEU B CA 1
ATOM 2994 C C . LEU B 1 83 ? -9.055 15.219 25.031 1 79.31 83 LEU B C 1
ATOM 2996 O O . LEU B 1 83 ? -10.133 15.539 25.547 1 79.31 83 LEU B O 1
ATOM 3000 N N . LEU B 1 84 ? -8.5 15.844 24.062 1 82.06 84 LEU B N 1
ATOM 3001 C CA . LEU B 1 84 ? -9.141 17.031 23.5 1 82.06 84 LEU B CA 1
ATOM 3002 C C . LEU B 1 84 ? -10.461 16.672 22.828 1 82.06 84 LEU B C 1
ATOM 3004 O O . LEU B 1 84 ? -11.43 17.422 22.922 1 82.06 84 LEU B O 1
ATOM 3008 N N . SER B 1 85 ? -10.438 15.57 22.219 1 77.19 85 SER B N 1
ATOM 3009 C CA . SER B 1 85 ? -11.664 15.094 21.594 1 77.19 85 SER B CA 1
ATOM 3010 C C . SER B 1 85 ? -12.75 14.805 22.625 1 77.19 85 SER B C 1
ATOM 3012 O O . SER B 1 85 ? -13.922 15.117 22.406 1 77.19 85 SER B O 1
ATOM 3014 N N . ALA B 1 86 ? -12.352 14.242 23.672 1 75.56 86 ALA B N 1
ATOM 3015 C CA . ALA B 1 86 ? -13.289 13.953 24.75 1 75.56 86 ALA B CA 1
ATOM 3016 C C . ALA B 1 86 ? -13.852 15.242 25.344 1 75.56 86 ALA B C 1
ATOM 3018 O O . ALA B 1 86 ? -15.039 15.328 25.672 1 75.56 86 ALA B O 1
ATOM 3019 N N . ALA B 1 87 ? -13.008 16.156 25.516 1 78.56 87 ALA B N 1
ATOM 3020 C CA . ALA B 1 87 ? -13.438 17.469 26.016 1 78.56 87 ALA B CA 1
ATOM 3021 C C . ALA B 1 87 ? -14.445 18.109 25.078 1 78.56 87 ALA B C 1
ATOM 3023 O O . ALA B 1 87 ? -15.445 18.688 25.516 1 78.56 87 ALA B O 1
ATOM 3024 N N . ASP B 1 88 ? -14.133 18.016 23.859 1 77.12 88 ASP B N 1
ATOM 3025 C CA . ASP B 1 88 ? -15.039 18.562 22.844 1 77.12 88 ASP B CA 1
ATOM 3026 C C . ASP B 1 88 ? -16.391 17.859 22.891 1 77.12 88 ASP B C 1
ATOM 3028 O O . ASP B 1 88 ? -17.438 18.5 22.766 1 77.12 88 ASP B O 1
ATOM 3032 N N . ALA B 1 89 ? -16.328 16.641 23.062 1 73.25 89 ALA B N 1
ATOM 3033 C CA . ALA B 1 89 ? -17.562 15.875 23.156 1 73.25 89 ALA B CA 1
ATOM 3034 C C . ALA B 1 89 ? -18.375 16.297 24.375 1 73.25 89 ALA B C 1
ATOM 3036 O O . ALA B 1 89 ? -19.609 16.422 24.297 1 73.25 89 ALA B O 1
ATOM 3037 N N . ALA B 1 90 ? -17.688 16.516 25.375 1 72.94 90 ALA B N 1
ATOM 3038 C CA . ALA B 1 90 ? -18.344 16.969 26.594 1 72.94 90 ALA B CA 1
ATOM 3039 C C . ALA B 1 90 ? -19 18.344 26.391 1 72.94 90 ALA B C 1
ATOM 3041 O O . ALA B 1 90 ? -20.141 18.562 26.812 1 72.94 90 ALA B O 1
ATOM 3042 N N . ARG B 1 91 ? -18.266 19.172 25.734 1 75.25 91 ARG B N 1
ATOM 3043 C CA . ARG B 1 91 ? -18.797 20.5 25.469 1 75.25 91 ARG B CA 1
ATOM 3044 C C . ARG B 1 91 ? -20 20.422 24.531 1 75.25 91 ARG B C 1
ATOM 3046 O O . ARG B 1 91 ? -21 21.109 24.75 1 75.25 91 ARG B O 1
ATOM 3053 N N . ALA B 1 92 ? -19.844 19.641 23.578 1 71.75 92 ALA B N 1
ATOM 3054 C CA . ALA B 1 92 ? -20.906 19.469 22.594 1 71.75 92 ALA B CA 1
ATOM 3055 C C . ALA B 1 92 ? -22.172 18.891 23.234 1 71.75 92 ALA B C 1
ATOM 3057 O O . ALA B 1 92 ? -23.281 19.219 22.812 1 71.75 92 ALA B O 1
ATOM 3058 N N . SER B 1 93 ? -21.906 18.203 24.141 1 68.75 93 SER B N 1
ATOM 3059 C CA . SER B 1 93 ? -23.031 17.547 24.812 1 68.75 93 SER B CA 1
ATOM 3060 C C . SER B 1 93 ? -23.891 18.562 25.547 1 68.75 93 SER B C 1
ATOM 3062 O O . SER B 1 93 ? -25.062 18.312 25.828 1 68.75 93 SER B O 1
ATOM 3064 N N . VAL B 1 94 ? -23.281 19.734 25.75 1 69.88 94 VAL B N 1
ATOM 3065 C CA . VAL B 1 94 ? -24.062 20.734 26.484 1 69.88 94 VAL B CA 1
ATOM 3066 C C . VAL B 1 94 ? -24.312 21.953 25.578 1 69.88 94 VAL B C 1
ATOM 3068 O O . VAL B 1 94 ? -24.562 23.047 26.062 1 69.88 94 VAL B O 1
ATOM 3071 N N . GLY B 1 95 ? -24.109 21.75 24.328 1 64.12 95 GLY B N 1
ATOM 3072 C CA . GLY B 1 95 ? -24.531 22.734 23.359 1 64.12 95 GLY B CA 1
ATOM 3073 C C . GLY B 1 95 ? -23.422 23.703 22.969 1 64.12 95 GLY B C 1
ATOM 3074 O O . GLY B 1 95 ? -23.672 24.688 22.281 1 64.12 95 GLY B O 1
ATOM 3075 N N . HIS B 1 96 ? -22.234 23.641 23.547 1 64.19 96 HIS B N 1
ATOM 3076 C CA . HIS B 1 96 ? -21.141 24.547 23.219 1 64.19 96 HIS B CA 1
ATOM 3077 C C . HIS B 1 96 ? -20.062 23.844 22.406 1 64.19 96 HIS B C 1
ATOM 3079 O O . HIS B 1 96 ? -18.875 23.969 22.688 1 64.19 96 HIS B O 1
ATOM 3085 N N . GLY B 1 97 ? -20.5 23.172 21.453 1 64.06 97 GLY B N 1
ATOM 3086 C CA . GLY B 1 97 ? -19.547 22.422 20.656 1 64.06 97 GLY B CA 1
ATOM 3087 C C . GLY B 1 97 ? -18.797 23.281 19.656 1 64.06 97 GLY B C 1
ATOM 3088 O O . GLY B 1 97 ? -19.25 24.375 19.312 1 64.06 97 GLY B O 1
ATOM 3089 N N . ARG B 1 98 ? -17.609 22.922 19.422 1 70.56 98 ARG B N 1
ATOM 3090 C CA . ARG B 1 98 ? -16.859 23.578 18.344 1 70.56 98 ARG B CA 1
ATOM 3091 C C . ARG B 1 98 ? -17.609 23.484 17.031 1 70.56 98 ARG B C 1
ATOM 3093 O O . ARG B 1 98 ? -18.359 22.531 16.797 1 70.56 98 ARG B O 1
ATOM 3100 N N . THR B 1 99 ? -17.391 24.578 16.328 1 79.44 99 THR B N 1
ATOM 3101 C CA . THR B 1 99 ? -18.156 24.609 15.086 1 79.44 99 THR B CA 1
ATOM 3102 C C . THR B 1 99 ? -17.266 24.219 13.906 1 79.44 99 THR B C 1
ATOM 3104 O O . THR B 1 99 ? -17.781 23.906 12.828 1 79.44 99 THR B O 1
ATOM 3107 N N . GLU B 1 100 ? -15.93 24.219 14.211 1 86.75 100 GLU B N 1
ATOM 3108 C CA . GLU B 1 100 ? -15.055 23.906 13.086 1 86.75 100 GLU B CA 1
ATOM 3109 C C . GLU B 1 100 ? -14.203 22.672 13.375 1 86.75 100 GLU B C 1
ATOM 3111 O O . GLU B 1 100 ? -13.719 22.484 14.492 1 86.75 100 GLU B O 1
ATOM 3116 N N . PRO B 1 101 ? -13.969 21.859 12.32 1 89.69 101 PRO B N 1
ATOM 3117 C CA . PRO B 1 101 ? -13.102 20.688 12.477 1 89.69 101 PRO B CA 1
ATOM 3118 C C . PRO B 1 101 ? -11.672 21.062 12.852 1 89.69 101 PRO B C 1
ATOM 3120 O O . PRO B 1 101 ? -11.141 22.062 12.359 1 89.69 101 PRO B O 1
ATOM 3123 N N . TYR B 1 102 ? -11.133 20.281 13.703 1 84.06 102 TYR B N 1
ATOM 3124 C CA . TYR B 1 102 ? -9.742 20.516 14.086 1 84.06 102 TYR B CA 1
ATOM 3125 C C . TYR B 1 102 ? -9.102 19.25 14.609 1 84.06 102 TYR B C 1
ATOM 3127 O O . TYR B 1 102 ? -9.797 18.297 14.977 1 84.06 102 TYR B O 1
ATOM 3135 N N . GLY B 1 103 ? -7.715 19.234 14.609 1 83.56 103 GLY B N 1
ATOM 3136 C CA . GLY B 1 103 ? -6.973 18.125 15.211 1 83.56 103 GLY B CA 1
ATOM 3137 C C . GLY B 1 103 ? -6.488 17.109 14.195 1 83.56 103 GLY B C 1
ATOM 3138 O O . GLY B 1 103 ? -6.641 17.312 12.984 1 83.56 103 GLY B O 1
ATOM 3139 N N . ARG B 1 104 ? -5.883 16.047 14.711 1 87.69 104 ARG B N 1
ATOM 3140 C CA . ARG B 1 104 ? -5.324 15 13.867 1 87.69 104 ARG B CA 1
ATOM 3141 C C . ARG B 1 104 ? -6.371 13.945 13.547 1 87.69 104 ARG B C 1
ATOM 3143 O O . ARG B 1 104 ? -7.055 13.445 14.445 1 87.69 104 ARG B O 1
ATOM 3150 N N . LEU B 1 105 ? -6.484 13.734 12.344 1 92.88 105 LEU B N 1
ATOM 3151 C CA . LEU B 1 105 ? -7.355 12.672 11.844 1 92.88 105 LEU B CA 1
ATOM 3152 C C . LEU B 1 105 ? -6.539 11.516 11.289 1 92.88 105 LEU B C 1
ATOM 3154 O O . LEU B 1 105 ? -5.805 11.672 10.312 1 92.88 105 LEU B O 1
ATOM 3158 N N . LYS B 1 106 ? -6.629 10.375 11.945 1 93.06 106 LYS B N 1
ATOM 3159 C CA . LYS B 1 106 ? -5.941 9.164 11.508 1 93.06 106 LYS B CA 1
ATOM 3160 C C . LYS B 1 106 ? -6.875 8.258 10.711 1 93.06 106 LYS B C 1
ATOM 3162 O O . LYS B 1 106 ? -7.891 7.789 11.234 1 93.06 106 LYS B O 1
ATOM 3167 N N . VAL B 1 107 ? -6.488 8.023 9.453 1 95.56 107 VAL B N 1
ATOM 3168 C CA . VAL B 1 107 ? -7.383 7.344 8.523 1 95.56 107 VAL B CA 1
ATOM 3169 C C . VAL B 1 107 ? -6.699 6.102 7.961 1 95.56 107 VAL B C 1
ATOM 3171 O O . VAL B 1 107 ? -5.555 6.168 7.508 1 95.56 107 VAL B O 1
ATOM 3174 N N . SER B 1 108 ? -7.406 5.02 7.992 1 93.38 108 SER B N 1
ATOM 3175 C CA . SER B 1 108 ? -6.961 3.811 7.309 1 93.38 108 SER B CA 1
ATOM 3176 C C . SER B 1 108 ? -7.754 3.574 6.027 1 93.38 108 SER B C 1
ATOM 3178 O O . SER B 1 108 ? -8.961 3.809 5.992 1 93.38 108 SER B O 1
ATOM 3180 N N . MET B 1 109 ? -7.059 3.129 5.027 1 92.5 109 MET B N 1
ATOM 3181 C CA . MET B 1 109 ? -7.766 2.816 3.789 1 92.5 109 MET B CA 1
ATOM 3182 C C . MET B 1 109 ? -6.988 1.796 2.963 1 92.5 109 MET B C 1
ATOM 3184 O O . MET B 1 109 ? -5.797 1.582 3.193 1 92.5 109 MET B O 1
ATOM 3188 N N . SER B 1 110 ? -7.789 1.19 2.061 1 89.94 110 SER B N 1
ATOM 3189 C CA . SER B 1 110 ? -7.156 0.318 1.075 1 89.94 110 SER B CA 1
ATOM 3190 C C . SER B 1 110 ? -6.066 1.053 0.305 1 89.94 110 SER B C 1
ATOM 3192 O O . SER B 1 110 ? -6.227 2.225 -0.042 1 89.94 110 SER B O 1
ATOM 3194 N N . SER B 1 111 ? -4.996 0.333 0.023 1 89.62 111 SER B N 1
ATOM 3195 C CA . SER B 1 111 ? -3.84 0.959 -0.608 1 89.62 111 SER B CA 1
ATOM 3196 C C . SER B 1 111 ? -4.188 1.492 -1.993 1 89.62 111 SER B C 1
ATOM 3198 O O . SER B 1 111 ? -3.961 2.668 -2.285 1 89.62 111 SER B O 1
ATOM 3200 N N . SER B 1 112 ? -4.781 0.631 -2.807 1 92.5 112 SER B N 1
ATOM 3201 C CA . SER B 1 112 ? -5.047 1.008 -4.191 1 92.5 112 SER B CA 1
ATOM 3202 C C . SER B 1 112 ? -6.164 2.043 -4.277 1 92.5 112 SER B C 1
ATOM 3204 O O . SER B 1 112 ? -6.039 3.037 -4.996 1 92.5 112 SER B O 1
ATOM 3206 N N . PHE B 1 113 ? -7.211 1.865 -3.533 1 95.19 113 PHE B N 1
ATOM 3207 C CA . PHE B 1 113 ? -8.328 2.807 -3.582 1 95.19 113 PHE B CA 1
ATOM 3208 C C . PHE B 1 113 ? -7.918 4.156 -3 1 95.19 113 PHE B C 1
ATOM 3210 O O . PHE B 1 113 ? -8.195 5.199 -3.594 1 95.19 113 PHE B O 1
ATOM 3217 N N . GLY B 1 114 ? -7.301 4.098 -1.817 1 95.19 114 GLY B N 1
ATOM 3218 C CA . GLY B 1 114 ? -6.828 5.316 -1.18 1 95.19 114 GLY B CA 1
ATOM 3219 C C . GLY B 1 114 ? -5.898 6.129 -2.061 1 95.19 114 GLY B C 1
ATOM 3220 O O . GLY B 1 114 ? -6.031 7.352 -2.154 1 95.19 114 GLY B O 1
ATOM 3221 N N . ARG B 1 115 ? -5.027 5.41 -2.715 1 93.19 115 ARG B N 1
ATOM 3222 C CA . ARG B 1 115 ? -4.062 6.086 -3.578 1 93.19 115 ARG B CA 1
ATOM 3223 C C . ARG B 1 115 ? -4.754 6.711 -4.785 1 93.19 115 ARG B C 1
ATOM 3225 O O . ARG B 1 115 ? -4.457 7.848 -5.16 1 93.19 115 ARG B O 1
ATOM 3232 N N . GLN B 1 116 ? -5.695 6.059 -5.344 1 95 116 GLN B N 1
ATOM 3233 C CA . GLN B 1 116 ? -6.273 6.465 -6.621 1 95 116 GLN B CA 1
ATOM 3234 C C . GLN B 1 116 ? -7.387 7.488 -6.422 1 95 116 GLN B C 1
ATOM 3236 O O . GLN B 1 116 ? -7.559 8.391 -7.242 1 95 116 GLN B O 1
ATOM 3241 N N . HIS B 1 117 ? -8.133 7.379 -5.281 1 97.06 117 HIS B N 1
ATOM 3242 C CA . HIS B 1 117 ? -9.391 8.117 -5.262 1 97.06 117 HIS B CA 1
ATOM 3243 C C . HIS B 1 117 ? -9.5 8.992 -4.02 1 97.06 117 HIS B C 1
ATOM 3245 O O . HIS B 1 117 ? -10.398 9.828 -3.918 1 97.06 117 HIS B O 1
ATOM 3251 N N . VAL B 1 118 ? -8.602 8.844 -3.08 1 97.62 118 VAL B N 1
ATOM 3252 C CA . VAL B 1 118 ? -8.664 9.648 -1.863 1 97.62 118 VAL B CA 1
ATOM 3253 C C . VAL B 1 118 ? -7.473 10.602 -1.808 1 97.62 118 VAL B C 1
ATOM 3255 O O . VAL B 1 118 ? -7.645 11.812 -1.666 1 97.62 118 VAL B O 1
ATOM 3258 N N . ALA B 1 119 ? -6.289 10.094 -2.059 1 96.25 119 ALA B N 1
ATOM 3259 C CA . ALA B 1 119 ? -5.047 10.844 -1.934 1 96.25 119 ALA B CA 1
ATOM 3260 C C . ALA B 1 119 ? -5.074 12.094 -2.809 1 96.25 119 ALA B C 1
ATOM 3262 O O . ALA B 1 119 ? -4.676 13.18 -2.369 1 96.25 119 ALA B O 1
ATOM 3263 N N . PRO B 1 120 ? -5.664 12.055 -3.975 1 96.5 120 PRO B N 1
ATOM 3264 C CA . PRO B 1 120 ? -5.602 13.219 -4.863 1 96.5 120 PRO B CA 1
ATOM 3265 C C . PRO B 1 120 ? -6.391 14.414 -4.332 1 96.5 120 PRO B C 1
ATOM 3267 O O . PRO B 1 120 ? -6.156 15.547 -4.75 1 96.5 120 PRO B O 1
ATOM 3270 N N . VAL B 1 121 ? -7.27 14.188 -3.402 1 97.69 121 VAL B N 1
ATOM 3271 C CA . VAL B 1 121 ? -8.125 15.289 -2.992 1 97.69 121 VAL B CA 1
ATOM 3272 C C . VAL B 1 121 ? -7.797 15.703 -1.56 1 97.69 121 VAL B C 1
ATOM 3274 O O . VAL B 1 121 ? -8.398 16.625 -1.017 1 97.69 121 VAL B O 1
ATOM 3277 N N . ILE B 1 122 ? -6.828 15.094 -1.01 1 98 122 ILE B N 1
ATOM 3278 C CA . ILE B 1 122 ? -6.453 15.359 0.374 1 98 122 ILE B CA 1
ATOM 3279 C C . ILE B 1 122 ? -5.98 16.797 0.514 1 98 122 ILE B C 1
ATOM 3281 O O . ILE B 1 122 ? -6.359 17.5 1.462 1 98 122 ILE B O 1
ATOM 3285 N N . PRO B 1 123 ? -5.176 17.344 -0.435 1 97.31 123 PRO B N 1
ATOM 3286 C CA . PRO B 1 123 ? -4.773 18.75 -0.315 1 97.31 123 PRO B CA 1
ATOM 3287 C C . PRO B 1 123 ? -5.961 19.703 -0.266 1 97.31 123 PRO B C 1
ATOM 3289 O O . PRO B 1 123 ? -5.977 20.641 0.539 1 97.31 123 PRO B O 1
ATOM 3292 N N . ALA B 1 124 ? -6.988 19.422 -1.061 1 97.94 124 ALA B N 1
ATOM 3293 C CA . ALA B 1 124 ? -8.188 20.266 -1.064 1 97.94 124 ALA B CA 1
ATOM 3294 C C . ALA B 1 124 ? -8.891 20.219 0.289 1 97.94 124 ALA B C 1
ATOM 3296 O O . ALA B 1 124 ? -9.359 21.25 0.785 1 97.94 124 ALA B O 1
ATOM 3297 N N . PHE B 1 125 ? -8.984 19.078 0.853 1 98.38 125 PHE B N 1
ATOM 3298 C CA . PHE B 1 125 ? -9.602 18.938 2.168 1 98.38 125 PHE B CA 1
ATOM 3299 C C . PHE B 1 125 ? -8.836 19.75 3.211 1 98.38 125 PHE B C 1
ATOM 3301 O O . PHE B 1 125 ? -9.438 20.469 4.012 1 98.38 125 PHE B O 1
ATOM 3308 N N . LEU B 1 126 ? -7.508 19.625 3.174 1 96.31 126 LEU B N 1
ATOM 3309 C CA . LEU B 1 126 ? -6.676 20.281 4.18 1 96.31 126 LEU B CA 1
ATOM 3310 C C . LEU B 1 126 ? -6.66 21.797 3.973 1 96.31 126 LEU B C 1
ATOM 3312 O O . LEU B 1 126 ? -6.48 22.547 4.93 1 96.31 126 LEU B O 1
ATOM 3316 N N . ARG B 1 127 ? -6.801 22.234 2.746 1 95.81 127 ARG B N 1
ATOM 3317 C CA . ARG B 1 127 ? -6.941 23.656 2.502 1 95.81 127 ARG B CA 1
ATOM 3318 C C . ARG B 1 127 ? -8.281 24.172 3.025 1 95.81 127 ARG B C 1
ATOM 3320 O O . ARG B 1 127 ? -8.359 25.297 3.537 1 95.81 127 ARG B O 1
ATOM 3327 N N . ARG B 1 128 ? -9.336 23.359 2.924 1 96.19 128 ARG B N 1
ATOM 3328 C CA . ARG B 1 128 ? -10.656 23.719 3.416 1 96.19 128 ARG B CA 1
ATOM 3329 C C . ARG B 1 128 ? -10.688 23.766 4.941 1 96.19 128 ARG B C 1
ATOM 3331 O O . ARG B 1 128 ? -11.391 24.578 5.535 1 96.19 128 ARG B O 1
ATOM 3338 N N . TYR B 1 129 ? -9.938 22.891 5.527 1 94.75 129 TYR B N 1
ATOM 3339 C CA . TYR B 1 129 ? -9.883 22.812 6.984 1 94.75 129 TYR B CA 1
ATOM 3340 C C . TYR B 1 129 ? -8.453 22.953 7.484 1 94.75 129 TYR B C 1
ATOM 3342 O O . TYR B 1 129 ? -7.824 21.969 7.871 1 94.75 129 TYR B O 1
ATOM 3350 N N . PRO B 1 130 ? -7.992 24.125 7.656 1 89.44 130 PRO B N 1
ATOM 3351 C CA . PRO B 1 130 ? -6.578 24.375 7.941 1 89.44 130 PRO B CA 1
ATOM 3352 C C . PRO B 1 130 ? -6.16 23.906 9.336 1 89.44 130 PRO B C 1
ATOM 3354 O O . PRO B 1 130 ? -4.965 23.766 9.609 1 89.44 130 PRO B O 1
ATOM 3357 N N . SER B 1 131 ? -7.129 23.656 10.188 1 86.06 131 SER B N 1
ATOM 3358 C CA . SER B 1 131 ? -6.805 23.266 11.555 1 86.06 131 SER B CA 1
ATOM 3359 C C . SER B 1 131 ? -6.777 21.75 11.703 1 86.06 131 SER B C 1
ATOM 3361 O O . SER B 1 131 ? -6.617 21.234 12.812 1 86.06 131 SER B O 1
ATOM 3363 N N . VAL B 1 132 ? -6.906 21.047 10.586 1 90.69 132 VAL B N 1
ATOM 3364 C CA . VAL B 1 132 ? -6.895 19.594 10.578 1 90.69 132 VAL B CA 1
ATOM 3365 C C . VAL B 1 132 ? -5.562 19.094 10.031 1 90.69 132 VAL B C 1
ATOM 3367 O O . VAL B 1 132 ? -5.023 19.656 9.078 1 90.69 132 VAL B O 1
ATOM 3370 N N . SER B 1 133 ? -5.027 18.109 10.664 1 92.06 133 SER B N 1
ATOM 3371 C CA . SER B 1 133 ? -3.93 17.328 10.086 1 92.06 133 SER B CA 1
ATOM 3372 C C . SER B 1 133 ? -4.352 15.891 9.82 1 92.06 133 SER B C 1
ATOM 3374 O O . SER B 1 133 ? -5.312 15.398 10.414 1 92.06 133 SER B O 1
ATOM 3376 N N . LEU B 1 134 ? -3.658 15.289 8.852 1 95.69 134 LEU B N 1
ATOM 3377 C CA . LEU B 1 134 ? -4.039 13.938 8.438 1 95.69 134 LEU B CA 1
ATOM 3378 C C . LEU B 1 134 ? -2.865 12.977 8.562 1 95.69 134 LEU B C 1
ATOM 3380 O O . LEU B 1 134 ? -1.731 13.328 8.227 1 95.69 134 LEU B O 1
ATOM 3384 N N . ASP B 1 135 ? -3.154 11.836 9.086 1 93.94 135 ASP B N 1
ATOM 3385 C CA . ASP B 1 135 ? -2.297 10.648 9.055 1 93.94 135 ASP B CA 1
ATOM 3386 C C . ASP B 1 135 ? -2.939 9.531 8.242 1 93.94 135 ASP B C 1
ATOM 3388 O O . ASP B 1 135 ? -3.803 8.805 8.742 1 93.94 135 ASP B O 1
ATOM 3392 N N . LEU B 1 136 ? -2.467 9.359 7.012 1 95.62 136 LEU B N 1
ATOM 3393 C CA . LEU B 1 136 ? -3.043 8.398 6.082 1 95.62 136 LEU B CA 1
ATOM 3394 C C . LEU B 1 136 ? -2.27 7.082 6.109 1 95.62 136 LEU B C 1
ATOM 3396 O O . LEU B 1 136 ? -1.08 7.051 5.781 1 95.62 136 LEU B O 1
ATOM 3400 N N . ARG B 1 137 ? -2.971 6.074 6.441 1 93.06 137 ARG B N 1
ATOM 3401 C CA . ARG B 1 137 ? -2.4 4.73 6.449 1 93.06 137 ARG B CA 1
ATOM 3402 C C . ARG B 1 137 ? -3.045 3.857 5.375 1 93.06 137 ARG B C 1
ATOM 3404 O O . ARG B 1 137 ? -4.188 3.422 5.527 1 93.06 137 ARG B O 1
ATOM 3411 N N . LEU B 1 138 ? -2.252 3.57 4.352 1 91.06 138 LEU B N 1
ATOM 3412 C CA . LEU B 1 138 ? -2.748 2.803 3.215 1 91.06 138 LEU B CA 1
ATOM 3413 C C . LEU B 1 138 ? -2.27 1.356 3.285 1 91.06 138 LEU B C 1
ATOM 3415 O O . LEU B 1 138 ? -1.08 1.082 3.105 1 91.06 138 LEU B O 1
ATOM 3419 N N . SER B 1 139 ? -3.188 0.488 3.568 1 82.06 139 SER B N 1
ATOM 3420 C CA . SER B 1 139 ? -2.895 -0.938 3.674 1 82.06 139 SER B CA 1
ATOM 3421 C C . SER B 1 139 ? -4.148 -1.776 3.451 1 82.06 139 SER B C 1
ATOM 3423 O O . SER B 1 139 ? -5.242 -1.388 3.865 1 82.06 139 SER B O 1
ATOM 3425 N N . ASP B 1 140 ? -3.988 -2.92 2.824 1 75.5 140 ASP B N 1
ATOM 3426 C CA . ASP B 1 140 ? -5.125 -3.811 2.613 1 75.5 140 ASP B CA 1
ATOM 3427 C C . ASP B 1 140 ? -5.258 -4.812 3.76 1 75.5 140 ASP B C 1
ATOM 3429 O O . ASP B 1 140 ? -6.141 -5.672 3.738 1 75.5 140 ASP B O 1
ATOM 3433 N N . GLU B 1 141 ? -4.434 -4.594 4.719 1 69.94 141 GLU B N 1
ATOM 3434 C CA . GLU B 1 141 ? -4.543 -5.445 5.898 1 69.94 141 GLU B CA 1
ATOM 3435 C C . GLU B 1 141 ? -5.66 -4.969 6.824 1 69.94 141 GLU B C 1
ATOM 3437 O O . GLU B 1 141 ? -5.969 -3.777 6.871 1 69.94 141 GLU B O 1
ATOM 3442 N N . ILE B 1 142 ? -6.289 -5.926 7.445 1 66.75 142 ILE B N 1
ATOM 3443 C CA . ILE B 1 142 ? -7.34 -5.582 8.398 1 66.75 142 ILE B CA 1
ATOM 3444 C C . ILE B 1 142 ? -6.719 -5.023 9.672 1 66.75 142 ILE B C 1
ATOM 3446 O O . ILE B 1 142 ? -5.816 -5.633 10.25 1 66.75 142 ILE B O 1
ATOM 3450 N N . VAL B 1 143 ? -7.129 -3.84 10.008 1 73.69 143 VAL B N 1
ATOM 3451 C CA . VAL B 1 143 ? -6.602 -3.189 11.203 1 73.69 143 VAL B CA 1
ATOM 3452 C C . VAL B 1 143 ? -7.695 -3.102 12.266 1 73.69 143 VAL B C 1
ATOM 3454 O O . VAL B 1 143 ? -8.883 -3.141 11.945 1 73.69 143 VAL B O 1
ATOM 3457 N N . ASP B 1 144 ? -7.227 -3.1 13.508 1 76.5 144 ASP B N 1
ATOM 3458 C CA . ASP B 1 144 ? -8.141 -2.787 14.602 1 76.5 144 ASP B CA 1
ATOM 3459 C C . ASP B 1 144 ? -8.289 -1.278 14.781 1 76.5 144 ASP B C 1
ATOM 3461 O O . ASP B 1 144 ? -7.41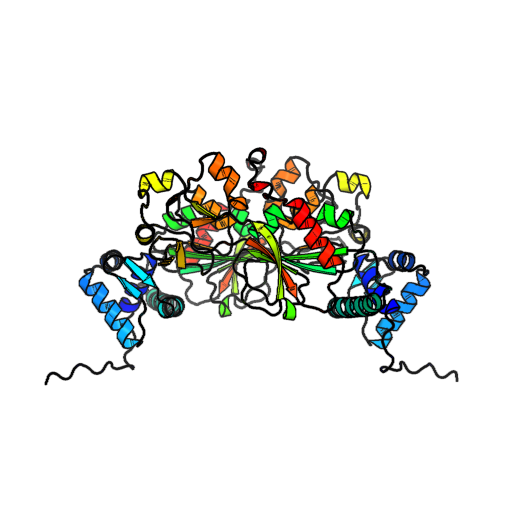4 -0.629 15.359 1 76.5 144 ASP B O 1
ATOM 3465 N N . LEU B 1 145 ? -9.375 -0.804 14.461 1 80.31 145 LEU B N 1
ATOM 3466 C CA . LEU B 1 145 ? -9.578 0.641 14.438 1 80.31 145 LEU B CA 1
ATOM 3467 C C . LEU B 1 145 ? -9.461 1.23 15.836 1 80.31 145 LEU B C 1
ATOM 3469 O O . LEU B 1 145 ? -8.82 2.266 16.031 1 80.31 145 LEU B O 1
ATOM 3473 N N . VAL B 1 146 ? -10.047 0.516 16.781 1 77.38 146 VAL B N 1
ATOM 3474 C CA . VAL B 1 146 ? -10.117 1.06 18.125 1 77.38 146 VAL B CA 1
ATOM 3475 C C . VAL B 1 146 ? -8.75 0.938 18.797 1 77.38 146 VAL B C 1
ATOM 3477 O O . VAL B 1 146 ? -8.18 1.937 19.25 1 77.38 146 VAL B O 1
ATOM 3480 N N . ASP B 1 147 ? -8.195 -0.145 18.688 1 75.25 147 ASP B N 1
ATOM 3481 C CA . ASP B 1 147 ? -6.945 -0.397 19.391 1 75.25 147 ASP B CA 1
ATOM 3482 C C . ASP B 1 147 ? -5.785 0.355 18.734 1 75.25 147 ASP B C 1
ATOM 3484 O O . ASP B 1 147 ? -4.848 0.771 19.422 1 75.25 147 ASP B O 1
ATOM 3488 N N . ASP B 1 148 ? -5.984 0.608 17.5 1 81.94 148 ASP B N 1
ATOM 3489 C CA . ASP B 1 148 ? -4.875 1.231 16.781 1 81.94 148 ASP B CA 1
ATOM 3490 C C . ASP B 1 148 ? -5.082 2.74 16.656 1 81.94 148 ASP B C 1
ATOM 3492 O O . ASP B 1 148 ? -4.258 3.436 16.062 1 81.94 148 ASP B O 1
ATOM 3496 N N . GLY B 1 149 ? -6.164 3.25 17.172 1 82.06 149 GLY B N 1
ATOM 3497 C CA . GLY B 1 149 ? -6.383 4.684 17.297 1 82.06 149 GLY B CA 1
ATOM 3498 C C . GLY B 1 149 ? -6.797 5.336 16 1 82.06 149 GLY B C 1
ATOM 3499 O O . GLY B 1 149 ? -6.449 6.492 15.742 1 82.06 149 GLY B O 1
ATOM 3500 N N . TYR B 1 150 ? -7.441 4.582 15.141 1 90 150 TYR B N 1
ATOM 3501 C CA . TYR B 1 150 ? -7.957 5.176 13.914 1 90 150 TYR B CA 1
ATOM 3502 C C . TYR B 1 150 ? -9.273 5.898 14.164 1 90 150 TYR B C 1
ATOM 3504 O O . TYR B 1 150 ? -10.117 5.418 14.938 1 90 150 TYR B O 1
ATOM 3512 N N . ASP B 1 151 ? -9.383 7.055 13.516 1 90.44 151 ASP B N 1
ATOM 3513 C CA . ASP B 1 151 ? -10.633 7.805 13.594 1 90.44 151 ASP B CA 1
ATOM 3514 C C . ASP B 1 151 ? -11.664 7.254 12.617 1 90.44 151 ASP B C 1
ATOM 3516 O O . ASP B 1 151 ? -12.867 7.27 12.906 1 90.44 151 ASP B O 1
ATOM 3520 N N . VAL B 1 152 ? -11.172 6.797 11.492 1 93.62 152 VAL B N 1
ATOM 3521 C CA . VAL B 1 152 ? -12.07 6.285 10.461 1 93.62 152 VAL B CA 1
ATOM 3522 C C . VAL B 1 152 ? -11.305 5.383 9.508 1 93.62 152 VAL B C 1
ATOM 3524 O O . VAL B 1 152 ? -10.102 5.578 9.281 1 93.62 152 VAL B O 1
ATOM 3527 N N . ALA B 1 153 ? -11.969 4.402 9.008 1 93.62 153 ALA B N 1
ATOM 3528 C CA . ALA B 1 153 ? -11.445 3.531 7.957 1 93.62 153 ALA B CA 1
ATOM 3529 C C . ALA B 1 153 ? -12.336 3.559 6.723 1 93.62 153 ALA B C 1
ATOM 3531 O O . ALA B 1 153 ? -13.562 3.562 6.836 1 93.62 153 ALA B O 1
ATOM 3532 N N . ILE B 1 154 ? -11.688 3.672 5.566 1 94.69 154 ILE B N 1
ATOM 3533 C CA . ILE B 1 154 ? -12.391 3.465 4.305 1 94.69 154 ILE B CA 1
ATOM 3534 C C . ILE B 1 154 ? -12.219 2.02 3.844 1 94.69 154 ILE B C 1
ATOM 3536 O O . ILE B 1 154 ? -11.102 1.596 3.518 1 94.69 154 ILE B O 1
ATOM 3540 N N . ARG B 1 155 ? -13.266 1.287 3.783 1 89.88 155 ARG B N 1
ATOM 3541 C CA . ARG B 1 155 ? -13.203 -0.152 3.549 1 89.88 155 ARG B CA 1
ATOM 3542 C C . ARG B 1 155 ? -14.031 -0.544 2.328 1 89.88 155 ARG B C 1
ATOM 3544 O O . ARG B 1 155 ? -15.102 0.015 2.092 1 89.88 155 ARG B O 1
ATOM 3551 N N . LEU B 1 156 ? -13.336 -1.6 1.705 1 88.38 156 LEU B N 1
ATOM 3552 C CA . LEU B 1 156 ? -14.008 -2.186 0.546 1 88.38 156 LEU B CA 1
ATOM 3553 C C . LEU B 1 156 ? -14.555 -3.568 0.875 1 88.38 156 LEU B C 1
ATOM 3555 O O . LEU B 1 156 ? -13.836 -4.414 1.416 1 88.38 156 LEU B O 1
ATOM 3559 N N . GLY B 1 157 ? -15.68 -3.844 1.238 1 72.81 157 GLY B N 1
ATOM 3560 C CA . GLY B 1 157 ? -16.188 -5.188 1.442 1 72.81 157 GLY B CA 1
ATOM 3561 C C . GLY B 1 157 ? -17.203 -5.273 2.564 1 72.81 157 GLY B C 1
ATOM 3562 O O . GLY B 1 157 ? -17.625 -4.254 3.115 1 72.81 157 GLY B O 1
ATOM 3563 N N . ALA B 1 158 ? -17.438 -6.496 2.838 1 63.47 158 ALA B N 1
ATOM 3564 C CA . ALA B 1 158 ? -18.453 -6.766 3.855 1 63.47 158 ALA B CA 1
ATOM 3565 C C . ALA B 1 158 ? -17.922 -6.461 5.254 1 63.47 158 ALA B C 1
ATOM 3567 O O . ALA B 1 158 ? -16.766 -6.758 5.562 1 63.47 158 ALA B O 1
ATOM 3568 N N . LEU B 1 159 ? -18.688 -5.629 5.922 1 65.88 159 LEU B N 1
ATOM 3569 C CA . LEU B 1 159 ? -18.328 -5.27 7.293 1 65.88 159 LEU B CA 1
ATOM 3570 C C . LEU B 1 159 ? -18.797 -6.336 8.273 1 65.88 159 LEU B C 1
ATOM 3572 O O . LEU B 1 159 ? -19.891 -6.895 8.117 1 65.88 159 LEU B O 1
ATOM 3576 N N . LYS B 1 160 ? -17.812 -6.863 8.93 1 62.31 160 LYS B N 1
ATOM 3577 C CA . LYS B 1 160 ? -18.25 -7.762 9.984 1 62.31 160 LYS B CA 1
ATOM 3578 C C . LYS B 1 160 ? -18.953 -6.996 11.109 1 62.31 160 LYS B C 1
ATOM 3580 O O . LYS B 1 160 ? -18.719 -5.793 11.273 1 62.31 160 LYS B O 1
ATOM 3585 N N . ASP B 1 161 ? -19.906 -7.707 11.742 1 58.28 161 ASP B N 1
ATOM 3586 C CA . ASP B 1 161 ? -20.703 -7.16 12.844 1 58.28 161 ASP B CA 1
ATOM 3587 C C . ASP B 1 161 ? -19.797 -6.598 13.938 1 58.28 161 ASP B C 1
ATOM 3589 O O . ASP B 1 161 ? -18.953 -7.316 14.484 1 58.28 161 ASP B O 1
ATOM 3593 N N . SER B 1 162 ? -19.484 -5.328 13.797 1 64.62 162 SER B N 1
ATOM 3594 C CA . SER B 1 162 ? -18.672 -4.758 14.859 1 64.62 162 SER B CA 1
ATOM 3595 C C . SER B 1 162 ? -19.391 -3.594 15.547 1 64.62 162 SER B C 1
ATOM 3597 O O . SER B 1 162 ? -20.469 -3.195 15.125 1 64.62 162 SER B O 1
ATOM 3599 N N . THR B 1 163 ? -18.969 -3.252 16.719 1 72.5 163 THR B N 1
ATOM 3600 C CA . THR B 1 163 ? -19.344 -2.062 17.469 1 72.5 163 THR B CA 1
ATOM 3601 C C . THR B 1 163 ? -19 -0.796 16.688 1 72.5 163 THR B C 1
ATOM 3603 O O . THR B 1 163 ? -19.109 0.312 17.219 1 72.5 163 THR B O 1
ATOM 3606 N N . LEU B 1 164 ? -18.828 -1.02 15.391 1 82.81 164 LEU B N 1
ATOM 3607 C CA . LEU B 1 164 ? -18.453 0.116 14.555 1 82.81 164 LEU B CA 1
ATOM 3608 C C . LEU B 1 164 ? -19.656 0.627 13.766 1 82.81 164 LEU B C 1
ATOM 3610 O O . LEU B 1 164 ? -20.594 -0.13 13.477 1 82.81 164 LEU B O 1
ATOM 3614 N N . VAL B 1 165 ? -19.688 1.909 13.602 1 88.88 165 VAL B N 1
ATOM 3615 C CA . VAL B 1 165 ? -20.672 2.537 12.727 1 88.88 165 VAL B CA 1
ATOM 3616 C C . VAL B 1 165 ? -20.172 2.521 11.281 1 88.88 165 VAL B C 1
ATOM 3618 O O . VAL B 1 165 ? -18.984 2.785 11.031 1 88.88 165 VAL B O 1
ATOM 3621 N N . ALA B 1 166 ? -21.078 2.154 10.398 1 91.38 166 ALA B N 1
ATOM 3622 C CA . ALA B 1 166 ? -20.734 2.129 8.977 1 91.38 166 ALA B CA 1
ATOM 3623 C C . ALA B 1 166 ? -21.625 3.07 8.18 1 91.38 166 ALA B C 1
ATOM 3625 O O . ALA B 1 166 ? -22.859 3.049 8.336 1 91.38 166 ALA B O 1
ATOM 3626 N N . ARG B 1 167 ? -21 3.934 7.41 1 92.44 167 ARG B N 1
ATOM 3627 C CA . ARG B 1 167 ? -21.719 4.793 6.469 1 92.44 167 ARG B CA 1
ATOM 3628 C C . ARG B 1 167 ? -21.297 4.488 5.031 1 92.44 167 ARG B C 1
ATOM 3630 O O . ARG B 1 167 ? -20.109 4.5 4.703 1 92.44 167 ARG B O 1
ATOM 3637 N N . LYS B 1 168 ? -22.281 4.27 4.227 1 94.5 168 LYS B N 1
ATOM 3638 C CA . LYS B 1 168 ? -22 3.99 2.822 1 94.5 168 LYS B CA 1
ATOM 3639 C C . LYS B 1 168 ? -21.531 5.246 2.094 1 94.5 168 LYS B C 1
ATOM 3641 O O . LYS B 1 168 ? -22.188 6.289 2.168 1 94.5 168 LYS B O 1
ATOM 3646 N N . LEU B 1 169 ? -20.406 5.156 1.386 1 96.88 169 LEU B N 1
ATOM 3647 C CA . LEU B 1 169 ? -19.859 6.293 0.653 1 96.88 169 LEU B CA 1
ATOM 3648 C C . LEU B 1 169 ? -20.172 6.18 -0.836 1 96.88 169 LEU B C 1
ATOM 3650 O O . LEU B 1 169 ? -20.406 7.188 -1.504 1 96.88 169 LEU B O 1
ATOM 3654 N N . ALA B 1 170 ? -20.109 4.961 -1.37 1 96.31 170 ALA B N 1
ATOM 3655 C CA . ALA B 1 170 ? -20.328 4.719 -2.793 1 96.31 170 ALA B CA 1
ATOM 3656 C C . ALA B 1 170 ? -20.578 3.238 -3.064 1 96.31 170 ALA B C 1
ATOM 3658 O O . ALA B 1 170 ? -20.219 2.383 -2.252 1 96.31 170 ALA B O 1
ATOM 3659 N N . ALA B 1 171 ? -21.219 3.016 -4.199 1 94.31 171 ALA B N 1
ATOM 3660 C CA . ALA B 1 171 ? -21.281 1.642 -4.688 1 94.31 171 ALA B CA 1
ATOM 3661 C C . ALA B 1 171 ? -19.922 1.154 -5.172 1 94.31 171 ALA B C 1
ATOM 3663 O O . ALA B 1 171 ? -19.094 1.956 -5.59 1 94.31 171 ALA B O 1
ATOM 3664 N N . ASN B 1 172 ? -19.688 -0.113 -5.016 1 95.06 172 ASN B N 1
ATOM 3665 C CA . ASN B 1 172 ? -18.469 -0.739 -5.535 1 95.06 172 ASN B CA 1
ATOM 3666 C C . ASN B 1 172 ? -18.797 -1.815 -6.566 1 95.06 172 ASN B C 1
ATOM 3668 O O . ASN B 1 172 ? -18.984 -2.98 -6.215 1 95.06 172 ASN B O 1
ATOM 3672 N N . ARG B 1 173 ? -18.812 -1.411 -7.809 1 95 173 ARG B N 1
ATOM 3673 C CA . ARG B 1 173 ? -19.062 -2.369 -8.883 1 95 173 ARG B CA 1
ATOM 3674 C C . ARG B 1 173 ? -17.828 -3.225 -9.156 1 95 173 ARG B C 1
ATOM 3676 O O . ARG B 1 173 ? -16.766 -2.697 -9.445 1 95 173 ARG B O 1
ATOM 3683 N N . ARG B 1 174 ? -18.062 -4.5 -9.07 1 95.94 174 ARG B N 1
ATOM 3684 C CA . ARG B 1 174 ? -16.984 -5.449 -9.289 1 95.94 174 ARG B CA 1
ATOM 3685 C C . ARG B 1 174 ? -17.219 -6.273 -10.547 1 95.94 174 ARG B C 1
ATOM 3687 O O . ARG B 1 174 ? -18.359 -6.496 -10.938 1 95.94 174 ARG B O 1
ATOM 3694 N N . VAL B 1 175 ? -16.125 -6.68 -11.133 1 97.25 175 VAL B N 1
ATOM 3695 C CA . VAL B 1 175 ? -16.188 -7.492 -12.344 1 97.25 175 VAL B CA 1
ATOM 3696 C C . VAL B 1 175 ? -15.102 -8.578 -12.281 1 97.25 175 VAL B C 1
ATOM 3698 O O . VAL B 1 175 ? -14.109 -8.43 -11.57 1 97.25 175 VAL B O 1
ATOM 3701 N N . LEU B 1 176 ? -15.391 -9.602 -12.922 1 98.38 176 LEU B N 1
ATOM 3702 C CA . LEU B 1 176 ? -14.352 -10.562 -13.273 1 98.38 176 LEU B CA 1
ATOM 3703 C C . LEU B 1 176 ? -13.75 -10.234 -14.633 1 98.38 176 LEU B C 1
ATOM 3705 O O . LEU B 1 176 ? -14.469 -10.086 -15.625 1 98.38 176 LEU B O 1
ATOM 3709 N N . CYS B 1 177 ? -12.375 -10.117 -14.688 1 98.75 177 CYS B N 1
ATOM 3710 C CA . CYS B 1 177 ? -11.852 -9.648 -15.961 1 98.75 177 CYS B CA 1
ATOM 3711 C C . CYS B 1 177 ? -10.453 -10.195 -16.219 1 98.75 177 CYS B C 1
ATOM 3713 O O . CYS B 1 177 ? -9.828 -10.75 -15.312 1 98.75 177 CYS B O 1
ATOM 3715 N N . CYS B 1 178 ? -10.031 -10.125 -17.406 1 98.88 178 CYS B N 1
ATOM 3716 C CA . CYS B 1 178 ? -8.719 -10.508 -17.922 1 98.88 178 CYS B CA 1
ATOM 3717 C C . CYS B 1 178 ? -8.43 -9.836 -19.25 1 98.88 178 CYS B C 1
ATOM 3719 O O . CYS B 1 178 ? -9.242 -9.047 -19.75 1 98.88 178 CYS B O 1
ATOM 3721 N N . SER B 1 179 ? -7.234 -10.07 -19.75 1 98.81 179 SER B N 1
ATOM 3722 C CA . SER B 1 179 ? -6.895 -9.539 -21.078 1 98.81 179 SER B CA 1
ATOM 3723 C C . SER B 1 179 ? -7.477 -10.406 -22.188 1 98.81 179 SER B C 1
ATOM 3725 O O . SER B 1 179 ? -7.648 -11.617 -22.016 1 98.81 179 SER B O 1
ATOM 3727 N N . PRO B 1 180 ? -7.762 -9.805 -23.359 1 98.69 180 PRO B N 1
ATOM 3728 C CA . PRO B 1 180 ? -8.148 -10.617 -24.516 1 98.69 180 PRO B CA 1
ATOM 3729 C C . PRO B 1 180 ? -7.098 -11.664 -24.875 1 98.69 180 PRO B C 1
ATOM 3731 O O . PRO B 1 180 ? -7.441 -12.773 -25.297 1 98.69 180 PRO B O 1
ATOM 3734 N N . ALA B 1 181 ? -5.891 -11.336 -24.734 1 98.12 181 ALA B N 1
ATOM 3735 C CA . ALA B 1 181 ? -4.801 -12.258 -25.047 1 98.12 181 ALA B CA 1
ATOM 3736 C C . ALA B 1 181 ? -4.883 -13.516 -24.188 1 98.12 181 ALA B C 1
ATOM 3738 O O . ALA B 1 181 ? -4.613 -14.617 -24.656 1 98.12 181 ALA B O 1
ATOM 3739 N N . TYR B 1 182 ? -5.219 -13.328 -22.984 1 98.38 182 TYR B N 1
ATOM 3740 C CA . TYR B 1 182 ? -5.371 -14.492 -22.109 1 98.38 182 TYR B CA 1
ATOM 3741 C C . TYR B 1 182 ? -6.441 -15.43 -22.641 1 98.38 182 TYR B C 1
ATOM 3743 O O . TYR B 1 182 ? -6.238 -16.641 -22.688 1 98.38 182 TYR B O 1
ATOM 3751 N N . LEU B 1 183 ? -7.578 -14.883 -22.984 1 98.25 183 LEU B N 1
ATOM 3752 C CA . LEU B 1 183 ? -8.695 -15.695 -23.453 1 98.25 183 LEU B CA 1
ATOM 3753 C C . LEU B 1 183 ? -8.328 -16.391 -24.766 1 98.25 183 LEU B C 1
ATOM 3755 O O . LEU B 1 183 ? -8.727 -17.547 -24.984 1 98.25 183 LEU B O 1
ATOM 3759 N N . ALA B 1 184 ? -7.594 -15.695 -25.578 1 98.12 184 ALA B N 1
ATOM 3760 C CA . ALA B 1 184 ? -7.164 -16.281 -26.844 1 98.12 184 ALA B CA 1
ATOM 3761 C C . ALA B 1 184 ? -6.312 -17.516 -26.625 1 98.12 184 ALA B C 1
ATOM 3763 O O . ALA B 1 184 ? -6.41 -18.5 -27.359 1 98.12 184 ALA B O 1
ATOM 3764 N N . GLU B 1 185 ? -5.566 -17.5 -25.578 1 96.81 185 GLU B N 1
ATOM 3765 C CA . GLU B 1 185 ? -4.625 -18.594 -25.312 1 96.81 185 GLU B CA 1
ATOM 3766 C C . GLU B 1 185 ? -5.27 -19.688 -24.469 1 96.81 185 GLU B C 1
ATOM 3768 O O . GLU B 1 185 ? -4.988 -20.875 -24.672 1 96.81 185 GLU B O 1
ATOM 3773 N N . HIS B 1 186 ? -6.195 -19.359 -23.594 1 96.38 186 HIS B N 1
ATOM 3774 C CA . HIS B 1 186 ? -6.633 -20.312 -22.578 1 96.38 186 HIS B CA 1
ATOM 3775 C C . HIS B 1 186 ? -8.125 -20.594 -22.703 1 96.38 186 HIS B C 1
ATOM 3777 O O . HIS B 1 186 ? -8.656 -21.453 -21.984 1 96.38 186 HIS B O 1
ATOM 3783 N N . GLY B 1 187 ? -8.812 -19.906 -23.578 1 97.56 187 GLY B N 1
ATOM 3784 C CA . GLY B 1 187 ? -10.258 -20.062 -23.703 1 97.56 187 GLY B CA 1
ATOM 3785 C C . GLY B 1 187 ? -11.031 -19.188 -22.734 1 97.56 187 GLY B C 1
ATOM 3786 O O . GLY B 1 187 ? -10.461 -18.641 -21.781 1 97.56 187 GLY B O 1
ATOM 3787 N N . THR B 1 188 ? -12.32 -19.062 -22.984 1 98.06 188 THR B N 1
ATOM 3788 C CA . THR B 1 188 ? -13.211 -18.25 -22.172 1 98.06 188 THR B CA 1
ATOM 3789 C C . THR B 1 188 ? -14 -19.125 -21.203 1 98.06 188 THR B C 1
ATOM 3791 O O . THR B 1 188 ? -14.695 -20.047 -21.609 1 98.06 188 THR B O 1
ATOM 3794 N N . PRO B 1 189 ? -13.859 -18.797 -19.922 1 97.81 189 PRO B N 1
ATOM 3795 C CA . PRO B 1 189 ? -14.727 -19.531 -19 1 97.81 189 PRO B CA 1
ATOM 3796 C C . PRO B 1 189 ? -16.203 -19.219 -19.203 1 97.81 189 PRO B C 1
ATOM 3798 O O . PRO B 1 189 ? -16.578 -18.047 -19.406 1 97.81 189 PRO B O 1
ATOM 3801 N N . ARG B 1 190 ? -17.047 -20.234 -19.109 1 96.69 190 ARG B N 1
ATOM 3802 C CA . ARG B 1 190 ? -18.484 -20.047 -19.359 1 96.69 190 ARG B CA 1
ATOM 3803 C C . ARG B 1 190 ? -19.297 -20.312 -18.109 1 96.69 190 ARG B C 1
ATOM 3805 O O . ARG B 1 190 ? -20.484 -19.938 -18.047 1 96.69 190 ARG B O 1
ATOM 3812 N N . HIS B 1 191 ? -18.766 -20.953 -17.25 1 96.25 191 HIS B N 1
ATOM 3813 C CA . HIS B 1 191 ? -19.344 -21.234 -15.945 1 96.25 191 HIS B CA 1
ATOM 3814 C C . HIS B 1 191 ? -18.328 -21 -14.828 1 96.25 191 HIS B C 1
ATOM 3816 O O . HIS B 1 191 ? -17.141 -21.234 -15.008 1 96.25 191 HIS B O 1
ATOM 3822 N N . PRO B 1 192 ? -18.812 -20.562 -13.641 1 96.38 192 PRO B N 1
ATOM 3823 C CA . PRO B 1 192 ? -17.875 -20.328 -12.539 1 96.38 192 PRO B CA 1
ATOM 3824 C C . PRO B 1 192 ? -16.969 -21.531 -12.25 1 96.38 192 PRO B C 1
ATOM 3826 O O . PRO B 1 192 ? -15.805 -21.359 -11.891 1 96.38 192 PRO B O 1
ATOM 3829 N N . ALA B 1 193 ? -17.469 -22.641 -12.453 1 91.81 193 ALA B N 1
ATOM 3830 C CA . ALA B 1 193 ? -16.688 -23.859 -12.188 1 91.81 193 ALA B CA 1
ATOM 3831 C C . ALA B 1 193 ? -15.484 -23.953 -13.117 1 91.81 193 ALA B C 1
ATOM 3833 O O . ALA B 1 193 ? -14.508 -24.625 -12.797 1 91.81 193 ALA B O 1
ATOM 3834 N N . ASP B 1 194 ? -15.562 -23.297 -14.297 1 94.12 194 ASP B N 1
ATOM 3835 C CA . ASP B 1 194 ? -14.461 -23.312 -15.258 1 94.12 194 ASP B CA 1
ATOM 3836 C C . ASP B 1 194 ? -13.234 -22.609 -14.695 1 94.12 194 ASP B C 1
ATOM 3838 O O . ASP B 1 194 ? -12.117 -22.828 -15.172 1 94.12 194 ASP B O 1
ATOM 3842 N N . LEU B 1 195 ? -13.398 -21.75 -13.672 1 93.94 195 LEU B N 1
ATOM 3843 C CA . LEU B 1 195 ? -12.305 -20.969 -13.109 1 93.94 195 LEU B CA 1
ATOM 3844 C C . LEU B 1 195 ? -11.258 -21.875 -12.477 1 93.94 195 LEU B C 1
ATOM 3846 O O . LEU B 1 195 ? -10.086 -21.484 -12.352 1 93.94 195 LEU B O 1
ATOM 3850 N N . ALA B 1 196 ? -11.664 -23 -12.117 1 83.19 196 ALA B N 1
ATOM 3851 C CA . ALA B 1 196 ? -10.742 -23.969 -11.523 1 83.19 196 ALA B CA 1
ATOM 3852 C C . ALA B 1 196 ? -9.656 -24.375 -12.516 1 83.19 196 ALA B C 1
ATOM 3854 O O . ALA B 1 196 ? -8.578 -24.828 -12.125 1 83.19 196 ALA B O 1
ATOM 3855 N N . HIS B 1 197 ? -9.93 -24.172 -13.82 1 85.38 197 HIS B N 1
ATOM 3856 C CA . HIS B 1 197 ? -8.992 -24.562 -14.875 1 85.38 197 HIS B CA 1
ATOM 3857 C C . HIS B 1 197 ? -8.25 -23.344 -15.422 1 85.38 197 HIS B C 1
ATOM 3859 O O . HIS B 1 197 ? -7.562 -23.453 -16.438 1 85.38 197 HIS B O 1
ATOM 3865 N N . HIS B 1 198 ? -8.422 -22.266 -14.789 1 93.5 198 HIS B N 1
ATOM 3866 C CA . HIS B 1 198 ? -7.781 -21.031 -15.234 1 93.5 198 HIS B CA 1
ATOM 3867 C C . HIS B 1 198 ? -6.781 -20.531 -14.203 1 93.5 198 HIS B C 1
ATOM 3869 O O . HIS B 1 198 ? -6.875 -20.859 -13.023 1 93.5 198 HIS B O 1
ATOM 3875 N N . GLU B 1 199 ? -5.766 -19.844 -14.734 1 93.56 199 GLU B N 1
ATOM 3876 C CA . GLU B 1 199 ? -4.871 -19.078 -13.883 1 93.56 199 GLU B CA 1
ATOM 3877 C C . GLU B 1 199 ? -5.578 -17.859 -13.289 1 93.56 199 GLU B C 1
ATOM 3879 O O . GLU B 1 199 ? -5.969 -16.953 -14.023 1 93.56 199 GLU B O 1
ATOM 3884 N N . CYS B 1 200 ? -5.789 -17.922 -11.945 1 96.25 200 CYS B N 1
ATOM 3885 C CA . CYS B 1 200 ? -6.391 -16.766 -11.297 1 96.25 200 CYS B CA 1
ATOM 3886 C C . CYS B 1 200 ? -5.355 -15.992 -10.492 1 96.25 200 CYS B C 1
ATOM 3888 O O . CYS B 1 200 ? -4.371 -16.562 -10.023 1 96.25 200 CYS B O 1
ATOM 3890 N N . VAL B 1 201 ? -5.488 -14.703 -10.445 1 97.19 201 VAL B N 1
ATOM 3891 C CA . VAL B 1 201 ? -4.66 -13.844 -9.609 1 97.19 201 VAL B CA 1
ATOM 3892 C C . VAL B 1 201 ? -5.441 -13.43 -8.359 1 97.19 201 VAL B C 1
ATOM 3894 O O . VAL B 1 201 ? -6.535 -12.875 -8.469 1 97.19 201 VAL B O 1
ATOM 3897 N N . ILE B 1 202 ? -4.848 -13.688 -7.207 1 93.5 202 ILE B N 1
ATOM 3898 C CA . ILE B 1 202 ? -5.621 -13.711 -5.973 1 93.5 202 ILE B CA 1
ATOM 3899 C C . ILE B 1 202 ? -5.219 -12.531 -5.09 1 93.5 202 ILE B C 1
ATOM 3901 O O . ILE B 1 202 ? -4.027 -12.273 -4.895 1 93.5 202 ILE B O 1
ATOM 3905 N N . LEU B 1 203 ? -6.203 -11.852 -4.566 1 92.81 203 LEU B N 1
ATOM 3906 C CA . LEU B 1 203 ? -5.957 -10.789 -3.602 1 92.81 203 LEU B CA 1
ATOM 3907 C C . LEU B 1 203 ? -5.852 -11.352 -2.188 1 92.81 203 LEU B C 1
ATOM 3909 O O . LEU B 1 203 ? -6.859 -11.75 -1.597 1 92.81 203 LEU B O 1
ATOM 3913 N N . GLY B 1 204 ? -4.672 -11.32 -1.713 1 88.44 204 GLY B N 1
ATOM 3914 C CA . GLY B 1 204 ? -4.457 -11.859 -0.381 1 88.44 204 GLY B CA 1
ATOM 3915 C C . GLY B 1 204 ? -4.918 -13.297 -0.238 1 88.44 204 GLY B C 1
ATOM 3916 O O . GLY B 1 204 ? -4.492 -14.172 -0.999 1 88.44 204 GLY B O 1
ATOM 3917 N N . ASP B 1 205 ? -5.91 -13.43 0.68 1 82.38 205 ASP B N 1
ATOM 3918 C CA . ASP B 1 205 ? -6.387 -14.781 0.955 1 82.38 205 ASP B CA 1
ATOM 3919 C C . ASP B 1 205 ? -7.781 -15.008 0.368 1 82.38 205 ASP B C 1
ATOM 3921 O O . ASP B 1 205 ? -8.461 -15.969 0.718 1 82.38 205 ASP B O 1
ATOM 3925 N N . GLN B 1 206 ? -8.133 -14.188 -0.537 1 87.44 206 GLN B N 1
ATOM 3926 C CA . GLN B 1 206 ? -9.492 -14.242 -1.08 1 87.44 206 GLN B CA 1
ATOM 3927 C C . GLN B 1 206 ? -9.578 -15.242 -2.232 1 87.44 206 GLN B C 1
ATOM 3929 O O . GLN B 1 206 ? -9.758 -14.852 -3.387 1 87.44 206 GLN B O 1
ATOM 3934 N N . ARG B 1 207 ? -9.703 -16.484 -1.867 1 88.69 207 ARG B N 1
ATOM 3935 C CA . ARG B 1 207 ? -9.695 -17.531 -2.881 1 88.69 207 ARG B CA 1
ATOM 3936 C C . ARG B 1 207 ? -11.109 -18.016 -3.182 1 88.69 207 ARG B C 1
ATOM 3938 O O . ARG B 1 207 ? -11.336 -18.672 -4.199 1 88.69 207 ARG B O 1
ATOM 3945 N N . ASP B 1 208 ? -11.977 -17.734 -2.24 1 89.44 208 ASP B N 1
ATOM 3946 C CA . ASP B 1 208 ? -13.352 -18.172 -2.439 1 89.44 208 ASP B CA 1
ATOM 3947 C C . ASP B 1 208 ? -14.164 -17.094 -3.154 1 89.44 208 ASP B C 1
ATOM 3949 O O . ASP B 1 208 ? -14.477 -16.047 -2.572 1 89.44 208 ASP B O 1
ATOM 3953 N N . TRP B 1 209 ? -14.445 -17.375 -4.379 1 94.44 209 TRP B N 1
ATOM 3954 C CA . TRP B 1 209 ? -15.266 -16.469 -5.176 1 94.44 209 TRP B CA 1
ATOM 3955 C C . TRP B 1 209 ? -16.703 -16.953 -5.254 1 94.44 209 TRP B C 1
ATOM 3957 O O . TRP B 1 209 ? -16.969 -18.078 -5.672 1 94.44 209 TRP B O 1
ATOM 3967 N N . SER B 1 210 ? -17.594 -16.078 -4.883 1 95.94 210 SER B N 1
ATOM 3968 C CA . SER B 1 210 ? -18.984 -16.484 -4.797 1 95.94 210 SER B CA 1
ATOM 3969 C C . SER B 1 210 ? -19.844 -15.75 -5.824 1 95.94 210 SER B C 1
ATOM 3971 O O . SER B 1 210 ? -19.766 -14.523 -5.941 1 95.94 210 SER B O 1
ATOM 3973 N N . PHE B 1 211 ? -20.672 -16.562 -6.48 1 97 211 PHE B N 1
ATOM 3974 C CA . PHE B 1 211 ? -21.547 -16.078 -7.555 1 97 211 PHE B CA 1
ATOM 3975 C C . PHE B 1 211 ? -23 -16.344 -7.227 1 97 211 PHE B C 1
ATOM 3977 O O . PHE B 1 211 ? -23.328 -17.328 -6.582 1 97 211 PHE B O 1
ATOM 3984 N N . ALA B 1 212 ? -23.781 -15.375 -7.648 1 95.56 212 ALA B N 1
ATOM 3985 C CA . ALA B 1 212 ? -25.219 -15.562 -7.492 1 95.56 212 ALA B CA 1
ATOM 3986 C C . ALA B 1 212 ? -25.781 -16.422 -8.617 1 95.56 212 ALA B C 1
ATOM 3988 O O . ALA B 1 212 ? -25.516 -16.172 -9.797 1 95.56 212 ALA B O 1
ATOM 3989 N N . THR B 1 213 ? -26.484 -17.484 -8.258 1 93.94 213 THR B N 1
ATOM 3990 C CA . THR B 1 213 ? -27.188 -18.328 -9.219 1 93.94 213 THR B CA 1
ATOM 3991 C C . THR B 1 213 ? -28.641 -18.516 -8.805 1 93.94 213 THR B C 1
ATOM 3993 O O . THR B 1 213 ? -29 -18.25 -7.656 1 93.94 213 THR B O 1
ATOM 3996 N N . PRO B 1 214 ? -29.469 -18.938 -9.758 1 92.19 214 PRO B N 1
ATOM 3997 C CA . PRO B 1 214 ? -30.859 -19.188 -9.414 1 92.19 214 PRO B CA 1
ATOM 3998 C C . PRO B 1 214 ? -31.016 -20.203 -8.281 1 92.19 214 PRO B C 1
ATOM 4000 O O . PRO B 1 214 ? -32 -20.172 -7.535 1 92.19 214 PRO B O 1
ATOM 4003 N N . GLN B 1 215 ? -30.188 -21.125 -8.102 1 93.44 215 GLN B N 1
ATOM 4004 C CA . GLN B 1 215 ? -30.25 -22.172 -7.094 1 93.44 215 GLN B CA 1
ATOM 4005 C C . GLN B 1 215 ? -29.594 -21.719 -5.789 1 93.44 215 GLN B C 1
ATOM 4007 O O . GLN B 1 215 ? -29.562 -22.469 -4.809 1 93.44 215 GLN B O 1
ATOM 4012 N N . GLY B 1 216 ? -29.125 -20.5 -5.781 1 93.75 216 GLY B N 1
ATOM 4013 C CA . GLY B 1 216 ? -28.391 -20 -4.633 1 93.75 216 GLY B CA 1
ATOM 4014 C C . GLY B 1 216 ? -26.938 -19.688 -4.949 1 93.75 216 GLY B C 1
ATOM 4015 O O . GLY B 1 216 ? -26.5 -19.859 -6.082 1 93.75 216 GLY B O 1
ATOM 4016 N N . PRO B 1 217 ? -26.266 -19.234 -3.904 1 95.06 217 PRO B N 1
ATOM 4017 C CA . PRO B 1 217 ? -24.859 -18.875 -4.141 1 95.06 217 PRO B CA 1
ATOM 4018 C C . PRO B 1 217 ? -24 -20.078 -4.488 1 95.06 217 PRO B C 1
ATOM 4020 O O . PRO B 1 217 ? -24.188 -21.156 -3.926 1 95.06 217 PRO B O 1
ATOM 4023 N N . LEU B 1 218 ? -23.188 -19.891 -5.512 1 94.94 218 LEU B N 1
ATOM 4024 C CA . LEU B 1 218 ? -22.172 -20.844 -5.918 1 94.94 218 LEU B CA 1
ATOM 4025 C C . LEU B 1 218 ? -20.781 -20.312 -5.594 1 94.94 218 LEU B C 1
ATOM 4027 O O . LEU B 1 218 ? -20.344 -19.297 -6.148 1 94.94 218 LEU B O 1
ATOM 4031 N N . THR B 1 219 ? -20.109 -20.969 -4.719 1 94 219 THR B N 1
ATOM 4032 C CA . THR B 1 219 ? -18.766 -20.562 -4.344 1 94 219 THR B CA 1
ATOM 4033 C C . THR B 1 219 ? -17.719 -21.484 -4.973 1 94 219 THR B C 1
ATOM 4035 O O . THR B 1 219 ? -17.859 -22.719 -4.895 1 94 219 THR B O 1
ATOM 4038 N N . VAL B 1 220 ? -16.797 -20.859 -5.668 1 90.69 220 VAL B N 1
ATOM 4039 C CA . VAL B 1 220 ? -15.688 -21.594 -6.277 1 90.69 220 VAL B CA 1
ATOM 4040 C C . VAL B 1 220 ? -14.375 -21.188 -5.617 1 90.69 220 VAL B C 1
ATOM 4042 O O . VAL B 1 220 ? -14.086 -20 -5.465 1 90.69 220 VAL B O 1
ATOM 4045 N N . ARG B 1 221 ? -13.625 -22.125 -5.184 1 86.38 221 ARG B N 1
ATOM 4046 C CA . ARG B 1 221 ? -12.273 -21.844 -4.73 1 86.38 221 ARG B CA 1
ATOM 4047 C C . ARG B 1 221 ? -11.297 -21.812 -5.902 1 86.38 221 ARG B C 1
ATOM 4049 O O . ARG B 1 221 ? -11.07 -22.828 -6.555 1 86.38 221 ARG B O 1
ATOM 4056 N N . VAL B 1 222 ? -10.711 -20.656 -6.105 1 89 222 VAL B N 1
ATOM 4057 C CA . VAL B 1 222 ? -9.859 -20.469 -7.277 1 89 222 VAL B CA 1
ATOM 4058 C C . VAL B 1 222 ? -8.398 -20.656 -6.887 1 89 222 VAL B C 1
ATOM 4060 O O . VAL B 1 222 ? -8.055 -20.641 -5.703 1 89 222 VAL B O 1
ATOM 4063 N N . GLY B 1 223 ? -7.582 -20.969 -7.918 1 84.38 223 GLY B N 1
ATOM 4064 C CA . GLY B 1 223 ? -6.145 -21.109 -7.746 1 84.38 223 GLY B CA 1
ATOM 4065 C C . GLY B 1 223 ? -5.344 -20.281 -8.734 1 84.38 223 GLY B C 1
ATOM 4066 O O . GLY B 1 223 ? -5.883 -19.781 -9.727 1 84.38 223 GLY B O 1
ATOM 4067 N N . GLY B 1 224 ? -4.055 -20.188 -8.414 1 89.25 224 GLY B N 1
ATOM 4068 C CA . GLY B 1 224 ? -3.117 -19.469 -9.258 1 89.25 224 GLY B CA 1
ATOM 4069 C C . GLY B 1 224 ? -1.767 -19.25 -8.602 1 89.25 224 GLY B C 1
ATOM 4070 O O . GLY B 1 224 ? -1.631 -19.391 -7.387 1 89.25 224 GLY B O 1
ATOM 4071 N N . ARG B 1 225 ? -0.856 -18.906 -9.43 1 91.25 225 ARG B N 1
ATOM 4072 C CA . ARG B 1 225 ? 0.535 -18.844 -9 1 91.25 225 ARG B CA 1
ATOM 4073 C C . ARG B 1 225 ? 0.862 -17.484 -8.406 1 91.25 225 ARG B C 1
ATOM 4075 O O . ARG B 1 225 ? 1.903 -17.297 -7.773 1 91.25 225 ARG B O 1
ATOM 4082 N N . LEU B 1 226 ? -0.059 -16.516 -8.539 1 95.62 226 LEU B N 1
ATOM 4083 C CA . LEU B 1 226 ? 0.243 -15.172 -8.086 1 95.62 226 LEU B CA 1
ATOM 4084 C C . LEU B 1 226 ? -0.796 -14.688 -7.086 1 95.62 226 LEU B C 1
ATOM 4086 O O . LEU B 1 226 ? -1.981 -14.586 -7.41 1 95.62 226 LEU B O 1
ATOM 4090 N N . VAL B 1 227 ? -0.307 -14.43 -5.965 1 93.75 227 VAL B N 1
ATOM 4091 C CA . VAL B 1 227 ? -1.059 -13.766 -4.906 1 93.75 227 VAL B CA 1
ATOM 4092 C C . VAL B 1 227 ? -0.434 -12.406 -4.602 1 93.75 227 VAL B C 1
ATOM 4094 O O . VAL B 1 227 ? 0.792 -12.273 -4.566 1 93.75 227 VAL B O 1
ATOM 4097 N N . ALA B 1 228 ? -1.26 -11.406 -4.445 1 94.56 228 ALA B N 1
ATOM 4098 C CA . ALA B 1 228 ? -0.759 -10.086 -4.082 1 94.56 228 ALA B CA 1
ATOM 4099 C C . ALA B 1 228 ? -1.68 -9.406 -3.072 1 94.56 228 ALA B C 1
ATOM 4101 O O . ALA B 1 228 ? -2.898 -9.594 -3.109 1 94.56 228 ALA B O 1
ATOM 4102 N N . SER B 1 229 ? -1.065 -8.586 -2.252 1 91.25 229 SER B N 1
ATOM 4103 C CA . SER B 1 229 ? -1.838 -7.812 -1.28 1 91.25 229 SER B CA 1
ATOM 4104 C C . SER B 1 229 ? -2.301 -6.488 -1.869 1 91.25 229 SER B C 1
ATOM 4106 O O . SER B 1 229 ? -2.949 -5.691 -1.187 1 91.25 229 SER B O 1
ATOM 4108 N N . ASN B 1 230 ? -1.954 -6.238 -3.047 1 91.69 230 ASN B N 1
ATOM 4109 C CA . ASN B 1 230 ? -2.205 -4.961 -3.711 1 91.69 230 ASN B CA 1
ATOM 4110 C C . ASN B 1 230 ? -2.959 -5.152 -5.023 1 91.69 230 ASN B C 1
ATOM 4112 O O . ASN B 1 230 ? -2.494 -5.863 -5.914 1 91.69 230 ASN B O 1
ATOM 4116 N N . GLY B 1 231 ? -4.055 -4.426 -5.125 1 93.12 231 GLY B N 1
ATOM 4117 C CA . GLY B 1 231 ? -4.922 -4.602 -6.285 1 93.12 231 GLY B CA 1
ATOM 4118 C C . GLY B 1 231 ? -4.293 -4.105 -7.574 1 93.12 231 GLY B C 1
ATOM 4119 O O . GLY B 1 231 ? -4.559 -4.648 -8.648 1 93.12 231 GLY B O 1
ATOM 4120 N N . GLU B 1 232 ? -3.477 -3.119 -7.492 1 94.62 232 GLU B N 1
ATOM 4121 C CA . GLU B 1 232 ? -2.846 -2.594 -8.695 1 94.62 232 GLU B CA 1
ATOM 4122 C C . GLU B 1 232 ? -1.792 -3.559 -9.234 1 94.62 232 GLU B C 1
ATOM 4124 O O . GLU B 1 232 ? -1.598 -3.662 -10.445 1 94.62 232 GLU B O 1
ATOM 4129 N N . ALA B 1 233 ? -1.093 -4.207 -8.32 1 94.62 233 ALA B N 1
ATOM 4130 C CA . ALA B 1 233 ? -0.176 -5.254 -8.766 1 94.62 233 ALA B CA 1
ATOM 4131 C C . ALA B 1 233 ? -0.918 -6.344 -9.531 1 94.62 233 ALA B C 1
ATOM 4133 O O . ALA B 1 233 ? -0.424 -6.848 -10.547 1 94.62 233 ALA B O 1
ATOM 4134 N N . ILE B 1 234 ? -2.061 -6.684 -9.086 1 96.81 234 ILE B N 1
ATOM 4135 C CA . ILE B 1 234 ? -2.9 -7.672 -9.75 1 96.81 234 ILE B CA 1
ATOM 4136 C C . ILE B 1 234 ? -3.311 -7.152 -11.125 1 96.81 234 ILE B C 1
ATOM 4138 O O . ILE B 1 234 ? -3.236 -7.883 -12.117 1 96.81 234 ILE B O 1
ATOM 4142 N N . ARG B 1 235 ? -3.711 -5.91 -11.164 1 97.5 235 ARG B N 1
ATOM 4143 C CA . ARG B 1 235 ? -4.109 -5.297 -12.422 1 97.5 235 ARG B CA 1
ATOM 4144 C C . ARG B 1 235 ? -2.986 -5.383 -13.453 1 97.5 235 ARG B C 1
ATOM 4146 O O . ARG B 1 235 ? -3.229 -5.711 -14.617 1 97.5 235 ARG B O 1
ATOM 4153 N N . GLU B 1 236 ? -1.737 -5.137 -13.055 1 96.31 236 GLU B N 1
ATOM 4154 C CA . GLU B 1 236 ? -0.595 -5.219 -13.961 1 96.31 236 GLU B CA 1
ATOM 4155 C C . GLU B 1 236 ? -0.455 -6.617 -14.547 1 96.31 236 GLU B C 1
ATOM 4157 O O . GLU B 1 236 ? -0.166 -6.773 -15.742 1 96.31 236 GLU B O 1
ATOM 4162 N N . ALA B 1 237 ? -0.665 -7.559 -13.727 1 98.06 237 ALA B N 1
ATOM 4163 C CA . ALA B 1 237 ? -0.575 -8.945 -14.18 1 98.06 237 ALA B CA 1
ATOM 4164 C C . ALA B 1 237 ? -1.663 -9.258 -15.203 1 98.06 237 ALA B C 1
ATOM 4166 O O . ALA B 1 237 ? -1.412 -9.953 -16.188 1 98.06 237 ALA B O 1
ATOM 4167 N N . LEU B 1 238 ? -2.867 -8.742 -14.969 1 98.62 238 LEU B N 1
ATOM 4168 C CA . LEU B 1 238 ? -3.973 -8.992 -15.883 1 98.62 238 LEU B CA 1
ATOM 4169 C C . LEU B 1 238 ? -3.701 -8.359 -17.25 1 98.62 238 LEU B C 1
ATOM 4171 O O . LEU B 1 238 ? -3.916 -8.992 -18.281 1 98.62 238 LEU B O 1
ATOM 4175 N N . VAL B 1 239 ? -3.268 -7.137 -17.219 1 97.94 239 VAL B N 1
ATOM 4176 C CA . VAL B 1 239 ? -2.988 -6.418 -18.453 1 97.94 239 VAL B CA 1
ATOM 4177 C C . VAL B 1 239 ? -1.926 -7.164 -19.25 1 97.94 239 VAL B C 1
ATOM 4179 O O . VAL B 1 239 ? -1.979 -7.199 -20.484 1 97.94 239 VAL B O 1
ATOM 4182 N N . ASP B 1 240 ? -1.044 -7.836 -18.562 1 97.56 240 ASP B N 1
ATOM 4183 C CA . ASP B 1 240 ? 0.04 -8.578 -19.188 1 97.56 240 ASP B CA 1
ATOM 4184 C C . ASP B 1 240 ? -0.44 -9.953 -19.672 1 97.56 240 ASP B C 1
ATOM 4186 O O . ASP B 1 240 ? 0.349 -10.742 -20.188 1 97.56 240 ASP B O 1
ATOM 4190 N N . GLY B 1 241 ? -1.646 -10.227 -19.438 1 98 241 GLY B N 1
ATOM 4191 C CA . GLY B 1 241 ? -2.229 -11.461 -19.938 1 98 241 GLY B CA 1
ATOM 4192 C C . GLY B 1 241 ? -1.942 -12.656 -19.047 1 98 241 GLY B C 1
ATOM 4193 O O . GLY B 1 241 ? -1.913 -13.797 -19.516 1 98 241 GLY B O 1
ATOM 4194 N N . PHE B 1 242 ? -1.772 -12.414 -17.781 1 97.69 242 PHE B N 1
ATOM 4195 C CA . PHE B 1 242 ? -1.286 -13.477 -16.906 1 97.69 242 PHE B CA 1
ATOM 4196 C C . PHE B 1 242 ? -2.441 -14.32 -16.391 1 97.69 242 PHE B C 1
ATOM 4198 O O . PHE B 1 242 ? -2.262 -15.5 -16.078 1 97.69 242 PHE B O 1
ATOM 4205 N N . GLY B 1 243 ? -3.6 -13.695 -16.234 1 98.12 243 GLY B N 1
ATOM 4206 C CA . GLY B 1 243 ? -4.68 -14.469 -15.641 1 98.12 243 GLY B CA 1
ATOM 4207 C C . GLY B 1 243 ? -5.973 -13.688 -15.516 1 98.12 243 GLY B C 1
ATOM 4208 O O . GLY B 1 243 ? -6.172 -12.688 -16.203 1 98.12 243 GLY B O 1
ATOM 4209 N N . ILE B 1 244 ? -6.906 -14.281 -14.633 1 98.62 244 ILE B N 1
ATOM 4210 C CA . ILE B 1 244 ? -8.234 -13.742 -14.352 1 98.62 244 ILE B CA 1
ATOM 4211 C C . ILE B 1 244 ? -8.305 -13.273 -12.898 1 98.62 244 ILE B C 1
ATOM 4213 O O . ILE B 1 244 ? -7.758 -13.93 -12.008 1 98.62 244 ILE B O 1
ATOM 4217 N N . ALA B 1 245 ? -8.945 -12.156 -12.633 1 98.62 245 ALA B N 1
ATOM 4218 C CA . ALA B 1 245 ? -9.117 -11.719 -11.25 1 98.62 245 ALA B CA 1
ATOM 4219 C C . ALA B 1 245 ? -10.414 -10.93 -11.086 1 98.62 245 ALA B C 1
ATOM 4221 O O . ALA B 1 245 ? -11.008 -10.484 -12.07 1 98.62 245 ALA B O 1
ATOM 4222 N N . ILE B 1 246 ? -10.852 -10.852 -9.859 1 97.12 246 ILE B N 1
ATOM 4223 C CA . ILE B 1 246 ? -11.922 -9.93 -9.484 1 97.12 246 ILE B CA 1
ATOM 4224 C C . ILE B 1 246 ? -11.359 -8.523 -9.305 1 97.12 246 ILE B C 1
ATOM 4226 O O . ILE B 1 246 ? -10.383 -8.328 -8.578 1 97.12 246 ILE B O 1
ATOM 4230 N N . LYS B 1 247 ? -11.953 -7.586 -10.023 1 97.38 247 LYS B N 1
ATOM 4231 C CA . LYS B 1 247 ? -11.523 -6.191 -9.906 1 97.38 247 LYS B CA 1
ATOM 4232 C C . LYS B 1 247 ? -12.727 -5.266 -9.719 1 97.38 247 LYS B C 1
ATOM 4234 O O . LYS B 1 247 ? -13.859 -5.641 -10.008 1 97.38 247 LYS B O 1
ATOM 4239 N N . SER B 1 248 ? -12.445 -4.113 -9.188 1 96.62 248 SER B N 1
ATOM 4240 C CA . SER B 1 248 ? -13.453 -3.055 -9.109 1 96.62 248 SER B CA 1
ATOM 4241 C C . SER B 1 248 ? -13.336 -2.092 -10.281 1 96.62 248 SER B C 1
ATOM 4243 O O . SER B 1 248 ? -12.234 -1.803 -10.75 1 96.62 248 SER B O 1
ATOM 4245 N N . THR B 1 249 ? -14.445 -1.483 -10.695 1 96.75 249 THR B N 1
ATOM 4246 C CA . THR B 1 249 ? -14.453 -0.58 -11.844 1 96.75 249 THR B CA 1
ATOM 4247 C C . THR B 1 249 ? -13.688 0.702 -11.523 1 96.75 249 THR B C 1
ATOM 4249 O O . THR B 1 249 ? -13.18 1.369 -12.422 1 96.75 249 THR B O 1
ATOM 4252 N N . TRP B 1 250 ? -13.562 1.021 -10.273 1 96.62 250 TRP B N 1
ATOM 4253 C CA . TRP B 1 250 ? -12.766 2.195 -9.945 1 96.62 250 TRP B CA 1
ATOM 4254 C C . TRP B 1 250 ? -11.289 1.96 -10.266 1 96.62 250 TRP B C 1
ATOM 4256 O O . TRP B 1 250 ? -10.516 2.91 -10.375 1 96.62 250 TRP B O 1
ATOM 4266 N N . ASP B 1 251 ? -10.898 0.754 -10.367 1 96.81 251 ASP B N 1
ATOM 4267 C CA . ASP B 1 251 ? -9.508 0.398 -10.648 1 96.81 251 ASP B CA 1
ATOM 4268 C C . ASP B 1 251 ? -9.297 0.113 -12.133 1 96.81 251 ASP B C 1
ATOM 4270 O O . ASP B 1 251 ? -8.258 0.455 -12.695 1 96.81 251 ASP B O 1
ATOM 4274 N N . VAL B 1 252 ? -10.305 -0.499 -12.789 1 98 252 VAL B N 1
ATOM 4275 C CA . VAL B 1 252 ? -10.016 -1.035 -14.117 1 98 252 VAL B CA 1
ATOM 4276 C C . VAL B 1 252 ? -10.961 -0.419 -15.141 1 98 252 VAL B C 1
ATOM 4278 O O . VAL B 1 252 ? -10.961 -0.805 -16.312 1 98 252 VAL B O 1
ATOM 4281 N N . GLY B 1 253 ? -11.75 0.546 -14.789 1 97 253 GLY B N 1
ATOM 4282 C CA . GLY B 1 253 ? -12.711 1.179 -15.672 1 97 253 GLY B CA 1
ATOM 4283 C C . GLY B 1 253 ? -12.117 1.571 -17.016 1 97 253 GLY B C 1
ATOM 4284 O O . GLY B 1 253 ? -12.586 1.118 -18.062 1 97 253 GLY B O 1
ATOM 4285 N N . PRO B 1 254 ? -11.109 2.379 -17.016 1 96.5 254 PRO B N 1
ATOM 4286 C CA . PRO B 1 254 ? -10.492 2.824 -18.266 1 96.5 254 PRO B CA 1
ATOM 4287 C C . PRO B 1 254 ? -9.961 1.667 -19.109 1 96.5 254 PRO B C 1
ATOM 4289 O O . PRO B 1 254 ? -10.016 1.724 -20.328 1 96.5 254 PRO B O 1
ATOM 4292 N N . LEU B 1 255 ? -9.477 0.625 -18.5 1 98 255 LEU B N 1
ATOM 4293 C CA . LEU B 1 255 ? -8.938 -0.528 -19.219 1 98 255 LEU B CA 1
ATOM 4294 C C . LEU B 1 255 ? -10.055 -1.348 -19.844 1 98 255 LEU B C 1
ATOM 4296 O O . LEU B 1 255 ? -9.875 -1.938 -20.922 1 98 255 LEU B O 1
ATOM 4300 N N . LEU B 1 256 ? -11.195 -1.374 -19.203 1 98 256 LEU B N 1
ATOM 4301 C CA . LEU B 1 256 ? -12.359 -2.012 -19.797 1 98 256 LEU B CA 1
ATOM 4302 C C . LEU B 1 256 ? -12.875 -1.208 -20.984 1 98 256 LEU B C 1
ATOM 4304 O O . LEU B 1 256 ? -13.195 -1.776 -22.031 1 98 256 LEU B O 1
ATOM 4308 N N . ALA B 1 257 ? -12.875 0.065 -20.844 1 97.06 257 ALA B N 1
ATOM 4309 C CA . ALA B 1 257 ? -13.359 0.949 -21.906 1 97.06 257 ALA B CA 1
ATOM 4310 C C . ALA B 1 257 ? -12.469 0.866 -23.141 1 97.06 257 ALA B C 1
ATOM 4312 O O . ALA B 1 257 ? -12.953 0.897 -24.266 1 97.06 257 ALA B O 1
ATOM 4313 N N . SER B 1 258 ? -11.164 0.754 -22.969 1 97.25 258 SER B N 1
ATOM 4314 C CA . SER B 1 258 ? -10.219 0.717 -24.078 1 97.25 258 SER B CA 1
ATOM 4315 C C . SER B 1 258 ? -10.133 -0.678 -24.688 1 97.25 258 SER B C 1
ATOM 4317 O O . SER B 1 258 ? -9.578 -0.855 -25.766 1 97.25 258 SER B O 1
ATOM 4319 N N . GLY B 1 259 ? -10.602 -1.654 -23.938 1 97.81 259 GLY B N 1
ATOM 4320 C CA . GLY B 1 259 ? -10.555 -3.023 -24.422 1 97.81 259 GLY B CA 1
ATOM 4321 C C . GLY B 1 259 ? -9.297 -3.762 -24.016 1 97.81 259 GLY B C 1
ATOM 4322 O O . GLY B 1 259 ? -9.109 -4.926 -24.375 1 97.81 259 GLY B O 1
ATOM 4323 N N . ALA B 1 260 ? -8.469 -3.127 -23.234 1 98.38 260 ALA B N 1
ATOM 4324 C CA . ALA B 1 260 ? -7.27 -3.795 -22.719 1 98.38 260 ALA B CA 1
ATOM 4325 C C . ALA B 1 260 ? -7.637 -4.953 -21.797 1 98.38 260 ALA B C 1
ATOM 4327 O O . ALA B 1 260 ? -6.895 -5.934 -21.703 1 98.38 260 ALA B O 1
ATOM 4328 N N . LEU B 1 261 ? -8.727 -4.754 -21.109 1 98.69 261 LEU B N 1
ATOM 4329 C CA . LEU B 1 261 ? -9.344 -5.82 -20.328 1 98.69 261 LEU B CA 1
ATOM 4330 C C . LEU B 1 261 ? -10.781 -6.062 -20.781 1 98.69 261 LEU B C 1
ATOM 4332 O O . LEU B 1 261 ? -11.438 -5.156 -21.312 1 98.69 261 LEU B O 1
ATOM 4336 N N . VAL B 1 262 ? -11.211 -7.25 -20.609 1 98.81 262 VAL B N 1
ATOM 4337 C CA . VAL B 1 262 ? -12.594 -7.621 -20.922 1 98.81 262 VAL B CA 1
ATOM 4338 C C . VAL B 1 262 ? -13.18 -8.414 -19.766 1 98.81 262 VAL B C 1
ATOM 4340 O O . VAL B 1 262 ? -12.461 -9.117 -19.047 1 98.81 262 VAL B O 1
ATOM 4343 N N . THR B 1 263 ? -14.492 -8.289 -19.594 1 98.69 263 THR B N 1
ATOM 4344 C CA . THR B 1 263 ? -15.164 -9.016 -18.531 1 98.69 263 THR B CA 1
ATOM 4345 C C . THR B 1 263 ? -15.508 -10.43 -18.969 1 98.69 263 THR B C 1
ATOM 4347 O O . THR B 1 263 ? -15.656 -10.695 -20.156 1 98.69 263 THR B O 1
ATOM 4350 N N . VAL B 1 264 ? -15.539 -11.336 -18.031 1 98.62 264 VAL B N 1
ATOM 4351 C CA . VAL B 1 264 ? -15.969 -12.711 -18.266 1 98.62 264 VAL B CA 1
ATOM 4352 C C . VAL B 1 264 ? -17.016 -13.117 -17.234 1 98.62 264 VAL B C 1
ATOM 4354 O O . VAL B 1 264 ? -17.125 -12.5 -16.172 1 98.62 264 VAL B O 1
ATOM 4357 N N . LEU B 1 265 ? -17.859 -14.102 -17.609 1 98.06 265 LEU B N 1
ATOM 4358 C CA . LEU B 1 265 ? -18.906 -14.648 -16.766 1 98.06 265 LEU B CA 1
ATOM 4359 C C . LEU B 1 265 ? -19.922 -13.578 -16.391 1 98.06 265 LEU B C 1
ATOM 4361 O O . LEU B 1 265 ? -20.359 -13.508 -15.242 1 98.06 265 LEU B O 1
ATOM 4365 N N . ASP B 1 266 ? -20.25 -12.797 -17.328 1 96.88 266 ASP B N 1
ATOM 4366 C CA . ASP B 1 266 ? -21.156 -11.672 -17.109 1 96.88 266 ASP B CA 1
ATOM 4367 C C . ASP B 1 266 ? -22.547 -12.156 -16.719 1 96.88 266 ASP B C 1
ATOM 4369 O O . ASP B 1 266 ? -23.328 -11.406 -16.141 1 96.88 266 ASP B O 1
ATOM 4373 N N . ASP B 1 267 ? -22.844 -13.367 -16.984 1 95.88 267 ASP B N 1
ATOM 4374 C CA . ASP B 1 267 ? -24.156 -13.922 -16.656 1 95.88 267 ASP B CA 1
ATOM 4375 C C . ASP B 1 267 ? -24.203 -14.422 -15.219 1 95.88 267 ASP B C 1
ATOM 4377 O O . ASP B 1 267 ? -25.25 -14.883 -14.75 1 95.88 267 ASP B O 1
ATOM 4381 N N . TYR B 1 268 ? -23.141 -14.336 -14.539 1 96.12 268 TYR B N 1
ATOM 4382 C CA . TYR B 1 268 ? -23.047 -14.789 -13.156 1 96.12 268 TYR B CA 1
ATOM 4383 C C . TYR B 1 268 ? -22.641 -13.641 -12.234 1 96.12 268 TYR B C 1
ATOM 4385 O O . TYR B 1 268 ? -21.484 -13.531 -11.859 1 96.12 268 TYR B O 1
ATOM 4393 N N . PRO B 1 269 ? -23.656 -12.891 -11.781 1 94.94 269 PRO B N 1
ATOM 4394 C CA . PRO B 1 269 ? -23.297 -11.82 -10.852 1 94.94 269 PRO B CA 1
ATOM 4395 C C . PRO B 1 269 ? -22.734 -12.344 -9.531 1 94.94 269 PRO B C 1
ATOM 4397 O O . PRO B 1 269 ? -23 -13.484 -9.156 1 94.94 269 PRO B O 1
ATOM 4400 N N . PHE B 1 270 ? -21.875 -11.531 -8.891 1 94.94 270 PHE B N 1
ATOM 4401 C CA . PHE B 1 270 ? -21.328 -11.922 -7.598 1 94.94 270 PHE B CA 1
ATOM 4402 C C . PHE B 1 270 ? -22.438 -12.047 -6.559 1 94.94 270 PHE B C 1
ATOM 4404 O O . PHE B 1 270 ? -23.438 -11.328 -6.617 1 94.94 270 PHE B O 1
ATOM 4411 N N . ALA B 1 271 ? -22.219 -12.875 -5.594 1 91.5 271 ALA B N 1
ATOM 4412 C CA . ALA B 1 271 ? -23.234 -13.188 -4.598 1 91.5 271 ALA B CA 1
ATOM 4413 C C . ALA B 1 271 ? -23.438 -12.023 -3.633 1 91.5 271 ALA B C 1
ATOM 4415 O O . ALA B 1 271 ? -24.547 -11.828 -3.109 1 91.5 271 ALA B O 1
ATOM 4416 N N . GLU B 1 272 ? -22.344 -11.336 -3.326 1 85.75 272 GLU B N 1
ATOM 4417 C CA . GLU B 1 272 ? -22.438 -10.227 -2.373 1 85.75 272 GLU B CA 1
ATOM 4418 C C . GLU B 1 272 ? -22.219 -8.883 -3.062 1 85.75 272 GLU B C 1
ATOM 4420 O O . GLU B 1 272 ? -21.359 -8.766 -3.928 1 85.75 272 GLU B O 1
ATOM 4425 N N . ASP B 1 273 ? -23.156 -8 -2.662 1 80.81 273 ASP B N 1
ATOM 4426 C CA . ASP B 1 273 ? -22.953 -6.613 -3.068 1 80.81 273 ASP B CA 1
ATOM 4427 C C . ASP B 1 273 ? -22.062 -5.875 -2.076 1 80.81 273 ASP B C 1
ATOM 4429 O O . ASP B 1 273 ? -22.391 -5.781 -0.891 1 80.81 273 ASP B O 1
ATOM 4433 N N . ILE B 1 274 ? -20.984 -5.449 -2.635 1 88.12 274 ILE B N 1
ATOM 4434 C CA . ILE B 1 274 ? -20.031 -4.762 -1.774 1 88.12 274 ILE B CA 1
ATOM 4435 C C . ILE B 1 274 ? -20.047 -3.266 -2.072 1 88.12 274 ILE B C 1
ATOM 4437 O O . ILE B 1 274 ? -20.359 -2.852 -3.191 1 88.12 274 ILE B O 1
ATOM 4441 N N . ALA B 1 275 ? -19.938 -2.475 -1.079 1 93.38 275 ALA B N 1
ATOM 4442 C CA . ALA B 1 275 ? -19.875 -1.02 -1.197 1 93.38 275 ALA B CA 1
ATOM 4443 C C . ALA B 1 275 ? -18.594 -0.472 -0.573 1 93.38 275 ALA B C 1
ATOM 4445 O O . ALA B 1 275 ? -17.766 -1.233 -0.062 1 93.38 275 ALA B O 1
ATOM 4446 N N . ILE B 1 276 ? -18.391 0.747 -0.846 1 95.44 276 ILE B N 1
ATOM 4447 C CA . ILE B 1 276 ? -17.344 1.495 -0.166 1 95.44 276 ILE B CA 1
ATOM 4448 C C . ILE B 1 276 ? -17.906 2.174 1.078 1 95.44 276 ILE B C 1
ATOM 4450 O O . ILE B 1 276 ? -18.875 2.934 0.99 1 95.44 276 ILE B O 1
ATOM 4454 N N . TRP B 1 277 ? -17.25 1.868 2.188 1 93.69 277 TRP B N 1
ATOM 4455 C CA . TRP B 1 277 ? -17.812 2.307 3.461 1 93.69 277 TRP B CA 1
ATOM 4456 C C . TRP B 1 277 ? -16.797 3.146 4.238 1 93.69 277 TRP B C 1
ATOM 4458 O O . TRP B 1 277 ? -15.602 2.869 4.207 1 93.69 277 TRP B O 1
ATOM 4468 N N . ALA B 1 278 ? -17.312 4.133 4.91 1 95.19 278 ALA B N 1
ATOM 4469 C CA . ALA B 1 278 ? -16.609 4.711 6.051 1 95.19 278 ALA B CA 1
ATOM 4470 C C . ALA B 1 278 ? -17.016 4.02 7.352 1 95.19 278 ALA B C 1
ATOM 4472 O O . ALA B 1 278 ? -18.188 3.955 7.691 1 95.19 278 ALA B O 1
ATOM 4473 N N . VAL B 1 279 ? -16.031 3.455 8.016 1 92.62 279 VAL B N 1
ATOM 4474 C CA . VAL B 1 279 ? -16.266 2.746 9.273 1 92.62 279 VAL B CA 1
ATOM 4475 C C . VAL B 1 279 ? -15.531 3.449 10.406 1 92.62 279 VAL B C 1
ATOM 4477 O O . VAL B 1 279 ? -14.344 3.762 10.281 1 92.62 279 VAL B O 1
ATOM 4480 N N . TYR B 1 280 ? -16.219 3.732 11.422 1 90.69 280 TYR B N 1
ATOM 4481 C CA . TYR B 1 280 ? -15.602 4.434 12.547 1 90.69 280 TYR B CA 1
ATOM 4482 C C . TYR B 1 280 ? -16.234 4.008 13.867 1 90.69 280 TYR B C 1
ATOM 4484 O O . TYR B 1 280 ? -17.344 3.465 13.883 1 90.69 280 TYR B O 1
ATOM 4492 N N . PRO B 1 281 ? -15.484 4.129 14.938 1 84.69 281 PRO B N 1
ATOM 4493 C CA . PRO B 1 281 ? -16 3.707 16.25 1 84.69 281 PRO B CA 1
ATOM 4494 C C . PRO B 1 281 ? -17.297 4.434 16.625 1 84.69 281 PRO B C 1
ATOM 4496 O O . PRO B 1 281 ? -17.438 5.625 16.344 1 84.69 281 PRO B O 1
ATOM 4499 N N . SER B 1 282 ? -18.156 3.588 17.203 1 77.12 282 SER B N 1
ATOM 4500 C CA . SER B 1 282 ? -19.406 4.137 17.719 1 77.12 282 SER B CA 1
ATOM 4501 C C . SER B 1 282 ? -19.172 4.879 19.031 1 77.12 282 SER B C 1
ATOM 4503 O O . SER B 1 282 ? -18.688 4.301 20 1 77.12 282 SER B O 1
ATOM 4505 N N . ARG B 1 283 ? -19.281 6.086 18.984 1 70.06 283 ARG B N 1
ATOM 4506 C CA . ARG B 1 283 ? -19.203 6.895 20.203 1 70.06 283 ARG B CA 1
ATOM 4507 C C . ARG B 1 283 ? -20.375 7.852 20.312 1 70.06 283 ARG B C 1
ATOM 4509 O O . ARG B 1 283 ? -21.062 8.109 19.312 1 70.06 283 ARG B O 1
ATOM 4516 N N . ALA B 1 284 ? -20.688 8.117 21.547 1 64.62 284 ALA B N 1
ATOM 4517 C CA . ALA B 1 284 ? -21.734 9.094 21.781 1 64.62 284 ALA B CA 1
ATOM 4518 C C . ALA B 1 284 ? -21.484 10.375 20.984 1 64.62 284 ALA B C 1
ATOM 4520 O O . ALA B 1 284 ? -22.438 11.008 20.516 1 64.62 284 ALA B O 1
ATOM 4521 N N . HIS B 1 285 ? -20.281 10.68 20.828 1 76.75 285 HIS B N 1
ATOM 4522 C CA . HIS B 1 285 ? -19.891 11.867 20.078 1 76.75 285 HIS B CA 1
ATOM 4523 C C . HIS B 1 285 ? -18.828 11.531 19.031 1 76.75 285 HIS B C 1
ATOM 4525 O O . HIS B 1 285 ? -17.797 10.945 19.359 1 76.75 285 HIS B O 1
ATOM 4531 N N . VAL B 1 286 ? -19.172 11.805 17.781 1 84.81 286 VAL B N 1
ATOM 4532 C CA . VAL B 1 286 ? -18.188 11.68 16.703 1 84.81 286 VAL B CA 1
ATOM 4533 C C . VAL B 1 286 ? -17.531 13.039 16.453 1 84.81 286 VAL B C 1
ATOM 4535 O O . VAL B 1 286 ? -18.219 14.023 16.172 1 84.81 286 VAL B O 1
ATOM 4538 N N . PRO B 1 287 ? -16.234 13.109 16.484 1 85.56 287 PRO B N 1
ATOM 4539 C CA . PRO B 1 287 ? -15.562 14.391 16.266 1 85.56 287 PRO B CA 1
ATOM 4540 C C . PRO B 1 287 ? -15.891 15 14.906 1 85.56 287 PRO B C 1
ATOM 4542 O O . PRO B 1 287 ? -16.016 14.273 13.922 1 85.56 287 PRO B O 1
ATOM 4545 N N . LEU B 1 288 ? -15.938 16.25 14.812 1 88.31 288 LEU B N 1
ATOM 4546 C CA . LEU B 1 288 ? -16.328 16.984 13.609 1 88.31 288 LEU B CA 1
ATOM 4547 C C . LEU B 1 288 ? -15.344 16.719 12.477 1 88.31 288 LEU B C 1
ATOM 4549 O O . LEU B 1 288 ? -15.727 16.672 11.305 1 88.31 288 LEU B O 1
ATOM 4553 N N . LYS B 1 289 ? -14.031 16.562 12.812 1 92 289 LYS B N 1
ATOM 4554 C CA . LYS B 1 289 ? -13.039 16.266 11.789 1 92 289 LYS B CA 1
ATOM 4555 C C . LYS B 1 289 ? -13.359 14.977 11.047 1 92 289 LYS B C 1
ATOM 4557 O O . LYS B 1 289 ? -13.18 14.883 9.836 1 92 289 LYS B O 1
ATOM 4562 N N . THR B 1 290 ? -13.859 14.008 11.758 1 94.44 290 THR B N 1
ATOM 4563 C CA . THR B 1 290 ? -14.219 12.727 11.172 1 94.44 290 THR B CA 1
ATOM 4564 C C . THR B 1 290 ? -15.445 12.867 10.266 1 94.44 290 THR B C 1
ATOM 4566 O O . THR B 1 290 ? -15.438 12.414 9.125 1 94.44 290 THR B O 1
ATOM 4569 N N . LEU B 1 291 ? -16.422 13.594 10.781 1 93.62 291 LEU B N 1
ATOM 4570 C CA . LEU B 1 291 ? -17.641 13.805 10.016 1 93.62 291 LEU B CA 1
ATOM 4571 C C . LEU B 1 291 ? -17.359 14.633 8.766 1 93.62 291 LEU B C 1
ATOM 4573 O O . LEU B 1 291 ? -17.891 14.336 7.688 1 93.62 291 LEU B O 1
ATOM 4577 N N . ALA B 1 292 ? -16.562 15.625 8.938 1 96.31 292 ALA B N 1
ATOM 4578 C CA . ALA B 1 292 ? -16.203 16.484 7.809 1 96.31 292 ALA B CA 1
ATOM 4579 C C . ALA B 1 292 ? -15.477 15.695 6.727 1 96.31 292 ALA B C 1
ATOM 4581 O O . ALA B 1 292 ? -15.727 15.883 5.535 1 96.31 292 ALA B O 1
ATOM 4582 N N . PHE B 1 293 ? -14.594 14.812 7.109 1 98.19 293 PHE B N 1
ATOM 4583 C CA . PHE B 1 293 ? -13.828 14.008 6.164 1 98.19 293 PHE B CA 1
ATOM 4584 C C . PHE B 1 293 ? -14.734 13.055 5.398 1 98.19 293 PHE B C 1
ATOM 4586 O O . PHE B 1 293 ? -14.648 12.953 4.172 1 98.19 293 PHE B O 1
ATOM 4593 N N . ILE B 1 294 ? -15.602 12.414 6.098 1 97.62 294 ILE B N 1
ATOM 4594 C CA . ILE B 1 294 ? -16.547 11.469 5.504 1 97.62 294 ILE B CA 1
ATOM 4595 C C . ILE B 1 294 ? -17.438 12.195 4.5 1 97.62 294 ILE B C 1
ATOM 4597 O O . ILE B 1 294 ? -17.625 11.727 3.375 1 97.62 294 ILE B O 1
ATOM 4601 N N . ALA B 1 295 ? -17.953 13.367 4.938 1 97.81 295 ALA B N 1
ATOM 4602 C CA . ALA B 1 295 ? -18.828 14.148 4.066 1 97.81 295 ALA B CA 1
ATOM 4603 C C . ALA B 1 295 ? -18.078 14.633 2.828 1 97.81 295 ALA B C 1
ATOM 4605 O O . ALA B 1 295 ? -18.625 14.641 1.724 1 97.81 295 ALA B O 1
ATOM 4606 N N . PHE B 1 296 ? -16.875 15.008 3.041 1 98.38 296 PHE B N 1
ATOM 4607 C CA . PHE B 1 296 ? -16.047 15.484 1.945 1 98.38 296 PHE B CA 1
ATOM 4608 C C . PHE B 1 296 ? -15.836 14.383 0.908 1 98.38 296 PHE B C 1
ATOM 4610 O O . PHE B 1 296 ? -15.984 14.625 -0.292 1 98.38 296 PHE B O 1
ATOM 4617 N N . LEU B 1 297 ? -15.508 13.188 1.312 1 98.38 297 LEU B N 1
ATOM 4618 C CA . LEU B 1 297 ? -15.281 12.07 0.4 1 98.38 297 LEU B CA 1
ATOM 4619 C C . LEU B 1 297 ? -16.578 11.68 -0.311 1 98.38 297 LEU B C 1
ATOM 4621 O O . LEU B 1 297 ? -16.562 11.398 -1.512 1 98.38 297 LEU B O 1
ATOM 4625 N N . ALA B 1 298 ? -17.641 11.648 0.448 1 98.06 298 ALA B N 1
ATOM 4626 C CA . ALA B 1 298 ? -18.922 11.305 -0.155 1 98.06 298 ALA B CA 1
ATOM 4627 C C . ALA B 1 298 ? -19.281 12.266 -1.284 1 98.06 298 ALA B C 1
ATOM 4629 O O . ALA B 1 298 ? -19.703 11.844 -2.357 1 98.06 298 ALA B O 1
ATOM 4630 N N . ALA B 1 299 ? -19.078 13.523 -1.001 1 97.88 299 ALA B N 1
ATOM 4631 C CA . ALA B 1 299 ? -19.375 14.539 -2.006 1 97.88 299 ALA B CA 1
ATOM 4632 C C . ALA B 1 299 ? -18.453 14.383 -3.221 1 97.88 299 ALA B C 1
ATOM 4634 O O . ALA B 1 299 ? -18.906 14.555 -4.359 1 97.88 299 ALA B O 1
ATOM 4635 N N . HIS B 1 300 ? -17.25 14.078 -2.996 1 97.5 300 HIS B N 1
ATOM 4636 C CA . HIS B 1 300 ? -16.281 13.914 -4.07 1 97.5 300 HIS B CA 1
ATOM 4637 C C . HIS B 1 300 ? -16.625 12.719 -4.953 1 97.5 300 HIS B C 1
ATOM 4639 O O . HIS B 1 300 ? -16.578 12.812 -6.18 1 97.5 300 HIS B O 1
ATOM 4645 N N . PHE B 1 301 ? -16.953 11.625 -4.316 1 97.56 301 PHE B N 1
ATOM 4646 C CA . PHE B 1 301 ? -17.266 10.43 -5.086 1 97.56 301 PHE B CA 1
ATOM 4647 C C . PHE B 1 301 ? -18.547 10.617 -5.895 1 97.56 301 PHE B C 1
ATOM 4649 O O . PHE B 1 301 ? -18.578 10.297 -7.086 1 97.56 301 PHE B O 1
ATOM 4656 N N . GLY B 1 302 ? -19.578 11.102 -5.195 1 96 302 GLY B N 1
ATOM 4657 C CA . GLY B 1 302 ? -20.859 11.281 -5.852 1 96 302 GLY B CA 1
ATOM 4658 C C . GLY B 1 302 ? -21.656 10 -5.953 1 96 302 GLY B C 1
ATOM 4659 O O . GLY B 1 302 ? -21.203 8.938 -5.527 1 96 302 GLY B O 1
ATOM 4660 N N . ASP B 1 303 ? -22.891 10.172 -6.523 1 92.75 303 ASP B N 1
ATOM 4661 C CA . ASP B 1 303 ? -23.797 9.055 -6.75 1 92.75 303 ASP B CA 1
ATOM 4662 C C . ASP B 1 303 ? -24.531 9.188 -8.086 1 92.75 303 ASP B C 1
ATOM 4664 O O . ASP B 1 303 ? -25.375 10.07 -8.258 1 92.75 303 ASP B O 1
ATOM 4668 N N . PRO B 1 304 ? -24.188 8.352 -9.047 1 94 304 PRO B N 1
ATOM 4669 C CA . PRO B 1 304 ? -23.156 7.328 -8.969 1 94 304 PRO B CA 1
ATOM 4670 C C . PRO B 1 304 ? -21.75 7.914 -8.828 1 94 304 PRO B C 1
ATOM 4672 O O . PRO B 1 304 ? -21.531 9.086 -9.156 1 94 304 PRO B O 1
ATOM 4675 N N . PRO B 1 305 ? -20.891 7.059 -8.289 1 96.75 305 PRO B N 1
ATOM 4676 C CA . PRO B 1 305 ? -19.531 7.594 -8.164 1 96.75 305 PRO B CA 1
ATOM 4677 C C . PRO B 1 305 ? -18.938 7.996 -9.516 1 96.75 305 PRO B C 1
ATOM 4679 O O . PRO B 1 305 ? -19.281 7.418 -10.547 1 96.75 305 PRO B O 1
ATOM 4682 N N . TYR B 1 306 ? -17.984 8.945 -9.508 1 96 306 TYR B N 1
ATOM 4683 C CA . TYR B 1 306 ? -17.531 9.594 -10.734 1 96 306 TYR B CA 1
ATOM 4684 C C . TYR B 1 306 ? -16.859 8.594 -11.664 1 96 306 TYR B C 1
ATOM 4686 O O . TYR B 1 306 ? -16.859 8.766 -12.883 1 96 306 TYR B O 1
ATOM 4694 N N . TRP B 1 307 ? -16.328 7.508 -11.172 1 95.38 307 TRP B N 1
ATOM 4695 C CA . TRP B 1 307 ? -15.625 6.539 -12.008 1 95.38 307 TRP B CA 1
ATOM 4696 C C . TRP B 1 307 ? -16.609 5.645 -12.75 1 95.38 307 TRP B C 1
ATOM 4698 O O . TRP B 1 307 ? -16.219 4.883 -13.641 1 95.38 307 TRP B O 1
ATOM 4708 N N . ASP B 1 308 ? -17.781 5.664 -12.398 1 94.62 308 ASP B N 1
ATOM 4709 C CA . ASP B 1 308 ? -18.781 4.84 -13.07 1 94.62 308 ASP B CA 1
ATOM 4710 C C . ASP B 1 308 ? -19.75 5.699 -13.875 1 94.62 308 ASP B C 1
ATOM 4712 O O . ASP B 1 308 ? -20.781 5.207 -14.344 1 94.62 308 ASP B O 1
ATOM 4716 N N . ARG B 1 309 ? -19.469 6.98 -13.938 1 89.69 309 ARG B N 1
ATOM 4717 C CA . ARG B 1 309 ? -20.312 7.863 -14.734 1 89.69 309 ARG B CA 1
ATOM 4718 C C . ARG B 1 309 ? -19.953 7.766 -16.219 1 89.69 309 ARG B C 1
ATOM 4720 O O . ARG B 1 309 ? -18.812 7.473 -16.578 1 89.69 309 ARG B O 1
ATOM 4727 N N . ALA B 1 310 ? -21.109 7.816 -17.031 1 70.19 310 ALA B N 1
ATOM 4728 C CA . ALA B 1 310 ? -21 7.691 -18.484 1 70.19 310 ALA B CA 1
ATOM 4729 C C . ALA B 1 310 ? -19.938 8.641 -19.031 1 70.19 310 ALA B C 1
ATOM 4731 O O . ALA B 1 310 ? -19.203 8.289 -19.969 1 70.19 310 ALA B O 1
ATOM 4732 N N . ASP B 1 311 ? -19.922 9.844 -18.641 1 55.69 311 ASP B N 1
ATOM 4733 C CA . ASP B 1 311 ? -18.984 10.836 -19.172 1 55.69 311 ASP B CA 1
ATOM 4734 C C . ASP B 1 311 ? -17.609 10.648 -18.562 1 55.69 311 ASP B C 1
ATOM 4736 O O . ASP B 1 311 ? -16.641 11.281 -18.984 1 55.69 311 ASP B O 1
ATOM 4740 N N . GLY B 1 312 ? -17.453 10.078 -17.562 1 48.22 312 GLY B N 1
ATOM 4741 C CA . GLY B 1 312 ? -16.188 9.875 -16.859 1 48.22 312 GLY B CA 1
ATOM 4742 C C . GLY B 1 312 ? -15.328 8.805 -17.5 1 48.22 312 GLY B C 1
ATOM 4743 O O . GLY B 1 312 ? -14.281 8.438 -16.953 1 48.22 312 GLY B O 1
ATOM 4744 N N . GLN B 1 313 ? -15.93 7.816 -18.234 1 38.34 313 GLN B N 1
ATOM 4745 C CA . GLN B 1 313 ? -15.133 6.844 -18.969 1 38.34 313 GLN B CA 1
ATOM 4746 C C . GLN B 1 313 ? -14.445 7.488 -20.172 1 38.34 313 GLN B C 1
ATOM 4748 O O . GLN B 1 313 ? -15.023 8.352 -20.828 1 38.34 313 GLN B O 1
#

Radius of gyration: 27.85 Å; Cα contacts (8 Å, |Δi|>4): 1148; chains: 2; bounding box: 62×96×79 Å

Foldseek 3Di:
DPPPPDLPLPDDQDLLLLQLLLQCQVVQHSQVSCVVVVHGSVVSVVSVVSNCVSVVHDQWDDDPPTTHGDPVVVVVLLVSQVVNQVVQLVCVVVPNHDDAFAGEAEEEEAQQCCVQQPVVCVVVLCVVHVRYHYHYHHFLDDDDCVVVVHAKYKDKFDDDDDLKDKDFQAFWDKFKKAFPVLCVVQNADQDPQCQQVWAEEEADPPQWFWWQDPVGIDTDGHDHDHYDNHPVVRVVCRLVNNTIYMDTLSRCVVVCVVRSMDGGNPVTHTRDTIGIIMIGHDDPDRGPNSVSSSVVSSVQLDVNGLSPDPVSD/DPPPPDLPLPDDDDLLLLQLLLQCAVVQHSQVSCVVVVHGSVVSVVSVVSNCVSVVHDQWDDDVPTTHGDPVVVVVNLVSQVVNQVVQVVCVVVPNHDPAFAGEAEEEEAQQCCVQQPVVCVVVLCVVHVRYHYHYHHFLDDDDCVVVSHAKYKDKFDDDPDLKDKDFQAFWDKFKKAFPVLCVVQNADQDPQCQQVWAEEEADPPQWFWWQDPVGIDTDGHDHDHYDNHPVVRVVCRLVNNTIYMDTLSRCVVVCVVRSMDGGNPVTHTRDGIGIIMIGHDDPDRGPNSVSSSVVSSVQLDVNGLSPDPVSD

pLDDT: mean 86.95, std 13.27, range [29.84, 98.88]

Secondary structure (DSSP, 8-state):
--------TTSPPPHHHHHHHHHHHHHT-HHHHHHHTT--HHHHHHHHHHHHHHHTS--EEE-SS-EEE-HHHHHHHHHHHHHHHHHHHHHHTTT---SS--EEEEEEE-HHHIIIIIGGGHHHHHHH-TTEEEEEEE-SS---TTTTT-SEEEEESPPPS-SEEEEEEEE--EEEEE-HHHHHHH----SGGGGGGS-BEEETT--EEEE--TTS-EEEE---SEEES-HHHHHHHHHTT--BEEEEHHHHHHHHHHTSSEE--TTS-BSS--EEEEEEE--SS--HHHHHHHHHHHHHHTTTTGGGSGGG-/--------TTSPPPHHHHHHHHHHHHHT-HHHHHHHTT--HHHHHHHHHHHHHHHTS--EEE-SS-EEE-HHHHHHHHHHHHHHHHHHHHHHHTT---SS--EEEEEEE-HHHIIIIIGGGHHHHHHH-TTEEEEEEE-SS---TTTTT-SEEEEESPPPS-SEEEEEEEE--EEEEE-HHHHHHH----SGGGGGGS-BEEETT--EEEE--TTS-EEEE---SEEES-HHHHHHHHHTT--BEEEEHHHHHHHHHHTSSEE--TTS-BSS--EEEEEEE--SS--HHHHHHHHHHHHHHTTTTGGGSGGG-

Organism: NCBI:txid488447

Nearest PDB structures (foldseek):
  3szp-assembly1_A-2  TM=6.208E-01  e=8.563E-27  Vibrio cholerae
  3t1b-assembly1_C  TM=6.228E-01  e=1.567E-26  Vibrio cholerae
  3t1b-assembly1_A  TM=6.246E-01  e=1.307E-26  Vibrio cholerae
  3t1b-assembly1_D  TM=6.166E-01  e=9.599E-26  Vibrio cholerae
  5fhk-assembly1_A  TM=8.337E-01  e=5.320E-19  Vibrio vulnificus